Protein AF-W4V8P3-F1 (afdb_monomer_lite)

Secondary structure (DSSP, 8-state):
-HHHHHHHHHHHHHHHS-HHHHHHHHHHHHHHHHHHHHHHHHH---HHHHHHHHHHHHHHHHHHHIIIIIT--S-HHHHHHHHHHHHHHHHHHHHHTT-HHHHHHHHHHHTGGGGG--S-HHHHHHHHHHHHHHHHHHHHHHHHS--HHHHHHHHHHHHHHHHHHHHHHHTSSS------HHHHHHHHHHHHHHHHHHHHHHHHHHHHTPPPPHHHHHHHHHHHHHHHHHHHHHHHHTT-GGGHHHHHHHHHHHHHHHHHHHHHH-TT-HHHHHHHHHHHHHHHHHHHHHHH-GGGHHHHHHHHHHHHHHHHHHTT-HHHHHHHHHHHHHHHHHIIIIIIII---TTHHHHHHHHHHHHHHHHHHHHHTT--SSHHHHHHHHHHHHHHHHHHHHHIIIIIHHHHHHHHTTT---HHHHHHHHHHHHHHHHHHHHH-

InterPro domains:
  IPR019286 Protein of unknown function DUF2339, transmembrane [PF10101] (2-408)
  IPR019286 Protein of unknown function DUF2339, transmembrane [PTHR38434] (17-386)

Foldseek 3Di:
DVVVVCVVVVVVVLVPDQLVVNLVVLLVQLVVLLVQLVVVVVVPDDPVSVVSNLVSLLSQLVSLCCCVPPNVVDDPVVSLVSLLVSLVVLLVVCVVSVHLSSLLSSLVSLLVCLVVDDDDPVSLVSVLVSLLVSLVSLLVCLLVPVRLSNLVSNLVSVLVSLVSSLCRLLVHQPAADEADPSLVSSLVSLVSSLVSQLNSQVSSCLNVVHARDPSNVVSNVVSVVSSLVSNCSSCRNHVNQLCQLVVLLVLLVVLLVVLVVCCVRPVVHVVSSVVSNVRSVVSVLVSQCSNVHVVCNLVSLLVVLLVLCLVCLVVVPPVSVVVSVVSLVVSVVSCCVPCPPPDPDPCSLVSLVSNLVSLVSSLVSCVVSVVCPDPVNVVSLVVSLVSVLVSQLCCLVPVVLVVVCVVCVPPPDDSVVVSVVSSVVSVVVSVVVSVD

Radius of gyration: 31.6 Å; chains: 1; bounding box: 66×69×100 Å

Sequence (436 aa):
MLIIGVITASQFTYFRLPDPLKSVFTFAVGIVLLIAGEILNRKKPNVFSLGITSGGIAVLYVALSLSYFQFNILGMYPALGLCILITAGAFVLSQRYNSQTISAFALIGGYLPIFSIAGNDVIVYGAMVYFVILNILALIISVNRKWIVTAYIGFVLNVIGSIYISSTMFGGLFTTREFSYNSIITIIYILFAFVIYTLIPIAGTFKQKLSFKASDIVLLSLNTFVSSLLLYWAFYASNLGDFTGVLALAFSIIYLSLGRFIERNMAKEKKVTTLFYLTGLTFVVLIIPFQFGKVWLSLGWLIEGIALLSYGICKEMKGFKKAGVAISLLCLWTFICFDVLLYRDSLFTLKYFAITLGSIIVLGTLIYKKNLADDASKLFKYASSINLLIFLLYVINNELRPFLYGFIEDTGFNLNYMIVSAMILTSFLVAYTFQG

Structure (mmCIF, N/CA/C/O backbone):
data_AF-W4V8P3-F1
#
_entry.id   AF-W4V8P3-F1
#
loop_
_atom_site.group_PDB
_atom_site.id
_atom_site.type_symbol
_atom_site.label_atom_id
_atom_site.label_alt_id
_atom_site.label_comp_id
_atom_site.label_asym_id
_atom_site.label_entity_id
_atom_site.label_seq_id
_atom_site.pdbx_PDB_ins_code
_atom_site.Cartn_x
_atom_site.Cartn_y
_atom_site.Cartn_z
_atom_site.occupancy
_atom_site.B_iso_or_equiv
_atom_site.auth_seq_id
_atom_site.auth_comp_id
_atom_site.auth_asym_id
_atom_site.auth_atom_id
_atom_site.pdbx_PDB_model_num
ATOM 1 N N . MET A 1 1 ? 2.347 -18.374 51.310 1.00 48.84 1 MET A N 1
ATOM 2 C CA . MET A 1 1 ? 2.087 -19.831 51.231 1.00 48.84 1 MET A CA 1
ATOM 3 C C . MET A 1 1 ? 0.715 -20.169 50.651 1.00 48.84 1 MET A C 1
ATOM 5 O O . MET A 1 1 ? 0.665 -20.996 49.756 1.00 48.84 1 MET A O 1
ATOM 9 N N . LEU A 1 2 ? -0.371 -19.501 51.060 1.00 44.62 2 LEU A N 1
ATOM 10 C CA . LEU A 1 2 ? -1.732 -19.777 50.561 1.00 44.62 2 LEU A CA 1
ATOM 11 C C . LEU A 1 2 ? -1.886 -19.565 49.039 1.00 44.62 2 LEU A C 1
ATOM 13 O O . LEU A 1 2 ? -2.457 -20.405 48.360 1.00 44.62 2 LEU A O 1
ATOM 17 N N . ILE A 1 3 ? -1.280 -18.511 48.480 1.00 50.44 3 ILE A N 1
ATOM 18 C CA . ILE A 1 3 ? -1.288 -18.241 47.027 1.00 50.44 3 ILE A CA 1
ATOM 19 C C . ILE A 1 3 ? -0.579 -19.354 46.242 1.00 50.44 3 ILE A C 1
ATOM 21 O O . ILE A 1 3 ? -1.105 -19.830 45.245 1.00 50.44 3 ILE A O 1
ATOM 25 N N . ILE A 1 4 ? 0.580 -19.819 46.720 1.00 59.41 4 ILE A N 1
ATOM 26 C CA . ILE A 1 4 ? 1.319 -20.928 46.098 1.00 59.41 4 ILE A CA 1
ATOM 27 C C . ILE A 1 4 ? 0.506 -22.224 46.208 1.00 59.41 4 ILE A C 1
ATOM 29 O O . ILE A 1 4 ? 0.400 -22.934 45.221 1.00 59.41 4 ILE A O 1
ATOM 33 N N . GLY A 1 5 ? -0.133 -22.483 47.356 1.00 53.12 5 GLY A N 1
ATOM 34 C CA . GLY A 1 5 ? -1.016 -23.636 47.565 1.00 53.12 5 GLY A CA 1
ATOM 35 C C . GLY A 1 5 ? -2.269 -23.631 46.683 1.00 53.12 5 GLY A C 1
ATOM 36 O O . GLY A 1 5 ? -2.678 -24.675 46.193 1.00 53.12 5 GLY A O 1
ATOM 37 N N . VAL A 1 6 ? -2.860 -22.461 46.426 1.00 53.84 6 VAL A N 1
ATOM 38 C CA . VAL A 1 6 ? -3.999 -22.315 45.503 1.00 53.84 6 VAL A CA 1
ATOM 39 C C . VAL A 1 6 ? -3.547 -22.481 44.054 1.00 53.84 6 VAL A C 1
ATOM 41 O O . VAL A 1 6 ? -4.233 -23.146 43.285 1.00 53.84 6 VAL A O 1
ATOM 44 N N . ILE A 1 7 ? -2.379 -21.950 43.678 1.00 60.62 7 ILE A N 1
ATOM 45 C CA . ILE A 1 7 ? -1.810 -22.145 42.338 1.00 60.62 7 ILE A CA 1
ATOM 46 C C . ILE A 1 7 ? -1.496 -23.628 42.111 1.00 60.62 7 ILE A C 1
ATOM 48 O O . ILE A 1 7 ? -1.935 -24.185 41.106 1.00 60.62 7 ILE A O 1
ATOM 52 N N . THR A 1 8 ? -0.833 -24.301 43.052 1.00 58.06 8 THR A N 1
ATOM 53 C CA . THR A 1 8 ? -0.503 -25.727 42.925 1.00 58.06 8 THR A CA 1
ATOM 54 C C . THR A 1 8 ? -1.742 -26.617 42.977 1.00 58.06 8 THR A C 1
ATOM 56 O O . THR A 1 8 ? -1.835 -27.537 42.170 1.00 58.06 8 THR A O 1
ATOM 59 N N . ALA A 1 9 ? -2.733 -26.327 43.829 1.00 52.56 9 ALA A N 1
ATOM 60 C CA . ALA A 1 9 ? -4.009 -27.047 43.850 1.00 52.56 9 ALA A CA 1
ATOM 61 C C . ALA A 1 9 ? -4.826 -26.818 42.569 1.00 52.56 9 ALA A C 1
ATOM 63 O O . ALA A 1 9 ? -5.408 -27.764 42.036 1.00 52.56 9 ALA A O 1
ATOM 64 N N . SER A 1 10 ? -4.839 -25.593 42.030 1.00 57.59 10 SER A N 1
ATOM 65 C CA . SER A 1 10 ? -5.498 -25.294 40.754 1.00 57.59 10 SER A CA 1
ATOM 66 C C . SER A 1 10 ? -4.842 -26.048 39.599 1.00 57.59 10 SER A C 1
ATOM 68 O O . SER A 1 10 ? -5.550 -26.654 38.801 1.00 57.59 10 SER A O 1
ATOM 70 N N . GLN A 1 11 ? -3.507 -26.122 39.563 1.00 61.56 11 GLN A N 1
ATOM 71 C CA . GLN A 1 11 ? -2.781 -26.923 38.582 1.00 61.56 11 GLN A CA 1
ATOM 72 C C . GLN A 1 11 ? -3.098 -28.413 38.753 1.00 61.56 11 GLN A C 1
ATOM 74 O O . GLN A 1 11 ? -3.502 -29.060 37.791 1.00 61.56 11 GLN A O 1
ATOM 79 N N . PHE A 1 12 ? -3.017 -28.954 39.972 1.00 57.78 12 PHE A N 1
ATOM 80 C CA . PHE A 1 12 ? -3.280 -30.374 40.237 1.00 57.78 12 PHE A CA 1
ATOM 81 C C . PHE A 1 12 ? -4.699 -30.808 39.846 1.00 57.78 12 PHE A C 1
ATOM 83 O O . PHE A 1 12 ? -4.889 -31.879 39.268 1.00 57.78 12 PHE A O 1
ATOM 90 N N . THR A 1 13 ? -5.693 -29.968 40.139 1.00 58.22 13 THR A N 1
ATOM 91 C CA . THR A 1 13 ? -7.102 -30.246 39.827 1.00 58.22 13 THR A CA 1
ATOM 92 C C . THR A 1 13 ? -7.362 -30.110 38.327 1.00 58.22 13 THR A C 1
ATOM 94 O O . THR A 1 13 ? -8.034 -30.951 37.735 1.00 58.22 13 THR A O 1
ATOM 97 N N . TYR A 1 14 ? -6.766 -29.102 37.683 1.00 62.81 14 TYR A N 1
ATOM 98 C CA . TYR A 1 14 ? -6.908 -28.870 36.246 1.00 62.81 14 TYR A CA 1
ATOM 99 C C . TYR A 1 14 ? -6.229 -29.955 35.401 1.00 62.81 14 TYR A C 1
ATOM 101 O O . TYR A 1 14 ? -6.746 -30.306 34.346 1.00 62.81 14 TYR A O 1
ATOM 109 N N . PHE A 1 15 ? -5.121 -30.547 35.861 1.00 63.75 15 PHE A N 1
ATOM 110 C CA . PHE A 1 15 ? -4.444 -31.633 35.140 1.00 63.75 15 PHE A CA 1
ATOM 111 C C . PHE A 1 15 ? -5.196 -32.971 35.182 1.00 63.75 15 PHE A C 1
ATOM 113 O O . PHE A 1 15 ? -5.058 -33.758 34.248 1.00 63.75 15 PHE A O 1
ATOM 120 N N . ARG A 1 16 ? -6.003 -33.232 36.219 1.00 69.31 16 ARG A N 1
ATOM 121 C CA . ARG A 1 16 ? -6.755 -34.495 36.359 1.00 69.31 16 ARG A CA 1
ATOM 122 C C . ARG A 1 16 ? -8.158 -34.483 35.756 1.00 69.31 16 ARG A C 1
ATOM 124 O O . ARG A 1 16 ? -8.761 -35.546 35.632 1.00 69.31 16 ARG A O 1
ATOM 131 N N . LEU A 1 17 ? -8.697 -33.317 35.410 1.00 76.19 17 LEU A N 1
ATOM 132 C CA . LEU A 1 17 ? -10.016 -33.233 34.785 1.00 76.19 17 LEU A CA 1
ATOM 133 C C . LEU A 1 17 ? -9.990 -33.814 33.357 1.00 76.19 17 LEU A C 1
ATOM 135 O O . LEU A 1 17 ? -8.978 -33.678 32.668 1.00 76.19 17 LEU A O 1
ATOM 139 N N . PRO A 1 18 ? -11.091 -34.416 32.876 1.00 83.12 18 PRO A N 1
ATOM 140 C CA . PRO A 1 18 ? -11.261 -34.731 31.461 1.00 83.12 18 PRO A CA 1
ATOM 141 C C . PRO A 1 18 ? -11.224 -33.456 30.612 1.00 83.12 18 PRO A C 1
ATOM 143 O O . PRO A 1 18 ? -11.721 -32.408 31.035 1.00 83.12 18 PRO A O 1
ATOM 146 N N . ASP A 1 19 ? -10.700 -33.541 29.392 1.00 84.50 19 ASP A N 1
ATOM 147 C CA . ASP A 1 19 ? -10.585 -32.389 28.488 1.00 84.50 19 ASP A CA 1
ATOM 148 C C . ASP A 1 19 ? -11.926 -31.670 28.203 1.00 84.50 19 ASP A C 1
ATOM 150 O O . ASP A 1 19 ? -11.947 -30.433 28.248 1.00 84.50 19 ASP A O 1
ATOM 154 N N . PRO A 1 20 ? -13.078 -32.367 28.048 1.00 85.56 20 PRO A N 1
ATOM 155 C CA . PRO A 1 20 ? -14.385 -31.711 27.934 1.00 85.56 20 PRO A CA 1
ATOM 156 C C . PRO A 1 20 ? -14.750 -30.862 29.157 1.00 85.56 20 PRO A C 1
ATOM 158 O O . PRO A 1 20 ? -15.284 -29.763 29.022 1.00 85.56 20 PRO A O 1
ATOM 161 N N . LEU A 1 21 ? -14.418 -31.335 30.360 1.00 85.19 21 LEU A N 1
ATOM 162 C CA . LEU A 1 21 ? -14.697 -30.632 31.613 1.00 85.19 21 LEU A CA 1
ATOM 163 C C . LEU A 1 21 ? -13.835 -29.372 31.764 1.00 85.19 21 LEU A C 1
ATOM 165 O O . LEU A 1 21 ? -14.340 -28.348 32.221 1.00 85.19 21 LEU A O 1
ATOM 169 N N . LYS A 1 22 ? -12.569 -29.405 31.322 1.00 84.50 22 LYS A N 1
ATOM 170 C CA . LYS A 1 22 ? -11.692 -28.216 31.293 1.00 84.50 22 LYS A CA 1
ATOM 171 C C . LYS A 1 22 ? -12.243 -27.136 30.363 1.00 84.50 22 LYS A C 1
ATOM 173 O O . LYS A 1 22 ? -12.285 -25.959 30.730 1.00 84.50 22 LYS A O 1
ATOM 178 N N . SER A 1 23 ? -12.696 -27.539 29.175 1.00 85.00 23 SER A N 1
ATOM 179 C CA . SER A 1 23 ? -13.341 -26.645 28.207 1.00 85.00 23 SER A CA 1
ATOM 180 C C . SER A 1 23 ? -14.601 -26.001 28.794 1.00 85.00 23 SER A C 1
ATOM 182 O O . SER A 1 23 ? -14.687 -24.772 28.857 1.00 85.00 23 SER A O 1
ATOM 184 N N . VAL A 1 24 ? -15.531 -26.808 29.321 1.00 88.19 24 VAL A N 1
ATOM 185 C CA . VAL A 1 24 ? -16.778 -26.322 29.937 1.00 88.19 24 VAL A CA 1
ATOM 186 C C . VAL A 1 24 ? -16.493 -25.374 31.099 1.00 88.19 24 VAL A C 1
ATOM 188 O O . VAL A 1 24 ? -17.120 -24.321 31.191 1.00 88.19 24 VAL A O 1
ATOM 191 N N . PHE A 1 25 ? -15.522 -25.695 31.956 1.00 87.44 25 PHE A N 1
ATOM 192 C CA . PHE A 1 25 ? -15.145 -24.831 33.071 1.00 87.44 25 PHE A CA 1
ATOM 193 C C . PHE A 1 25 ? -14.616 -23.475 32.587 1.00 87.44 25 PHE A C 1
ATOM 195 O O . PHE A 1 25 ? -14.999 -22.435 33.116 1.00 87.44 25 PHE A O 1
ATOM 202 N N . THR A 1 26 ? -13.797 -23.461 31.534 1.00 87.44 26 THR A N 1
ATOM 203 C CA . THR A 1 26 ? -13.237 -22.218 30.982 1.00 87.44 26 THR A CA 1
ATOM 204 C C . THR A 1 26 ? -14.326 -21.361 30.324 1.00 87.44 26 THR A C 1
ATOM 206 O O . THR A 1 26 ? -14.370 -20.148 30.541 1.00 87.44 26 THR A O 1
ATOM 209 N N . PHE A 1 27 ? -15.267 -21.980 29.601 1.00 91.19 27 PHE A N 1
ATOM 210 C CA . PHE A 1 27 ? -16.458 -21.292 29.092 1.00 91.19 27 PHE A CA 1
ATOM 211 C C . PHE A 1 27 ? -17.327 -20.734 30.225 1.00 91.19 27 PHE A C 1
ATOM 213 O O . PHE A 1 27 ? -17.744 -19.578 30.157 1.00 91.19 27 PHE A O 1
ATOM 220 N N . ALA A 1 28 ? -17.558 -21.510 31.287 1.00 91.69 28 ALA A N 1
ATOM 221 C CA . ALA A 1 28 ? -18.330 -21.074 32.447 1.00 91.69 28 ALA A CA 1
ATOM 222 C C . ALA A 1 28 ? -17.685 -19.860 33.129 1.00 91.69 28 ALA A C 1
ATOM 224 O O . ALA A 1 28 ? -18.376 -18.883 33.411 1.00 91.69 28 ALA A O 1
ATOM 225 N N . VAL A 1 29 ? -16.361 -19.866 33.319 1.00 90.75 29 VAL A N 1
ATOM 226 C CA . VAL A 1 29 ? -15.619 -18.714 33.855 1.00 90.75 29 VAL A CA 1
ATOM 227 C C . VAL A 1 29 ? -15.790 -17.485 32.957 1.00 90.75 29 VAL A C 1
ATOM 229 O O . VAL A 1 29 ? -16.084 -16.401 33.460 1.00 90.75 29 VAL A O 1
ATOM 232 N N . GLY A 1 30 ? -15.677 -17.641 31.634 1.00 89.12 30 GLY A N 1
ATOM 233 C CA . GLY A 1 30 ? -15.897 -16.547 30.681 1.00 89.12 30 GLY A CA 1
ATOM 234 C C . GLY A 1 30 ? -17.310 -15.954 30.760 1.00 89.12 30 GLY A C 1
ATOM 235 O O . GLY A 1 30 ? -17.469 -14.732 30.803 1.00 89.12 30 GLY A O 1
ATOM 236 N N . ILE A 1 31 ? -18.337 -16.805 30.857 1.00 92.31 31 ILE A N 1
ATOM 237 C CA . ILE A 1 31 ? -19.740 -16.386 31.013 1.00 92.31 31 ILE A CA 1
ATOM 238 C C . ILE A 1 31 ? -19.957 -15.679 32.355 1.00 92.31 31 ILE A C 1
ATOM 240 O O . ILE A 1 31 ? -20.585 -14.623 32.391 1.00 92.31 31 ILE A O 1
ATOM 244 N N . VAL A 1 32 ? -19.419 -16.212 33.454 1.00 92.19 32 VAL A N 1
ATOM 245 C CA . VAL A 1 32 ? -19.528 -15.592 34.785 1.00 92.19 32 VAL A CA 1
ATOM 246 C C . VAL A 1 32 ? -18.879 -14.210 34.792 1.00 92.19 32 VAL A C 1
ATOM 248 O O . VAL A 1 32 ? -19.473 -13.266 35.308 1.00 92.19 32 VAL A O 1
ATOM 251 N N . LEU A 1 33 ? -17.707 -14.056 34.168 1.00 90.00 33 LEU A N 1
ATOM 252 C CA . LEU A 1 33 ? -17.054 -12.754 34.018 1.00 90.00 33 LEU A CA 1
ATOM 253 C C . LEU A 1 33 ? -17.891 -11.788 33.173 1.00 90.00 33 LEU A C 1
ATOM 255 O O . LEU A 1 33 ? -18.020 -10.621 33.539 1.00 90.00 33 LEU A O 1
ATOM 259 N N . LEU A 1 34 ? -18.512 -12.257 32.088 1.00 89.62 34 LEU A N 1
ATOM 260 C CA . LEU A 1 34 ? -19.431 -11.436 31.297 1.00 89.62 34 LEU A CA 1
ATOM 261 C C . LEU A 1 34 ? -20.652 -10.980 32.102 1.00 89.62 34 LEU A C 1
ATOM 263 O O . LEU A 1 34 ? -20.995 -9.801 32.054 1.00 89.62 34 LEU A O 1
ATOM 267 N N . ILE A 1 35 ? -21.286 -11.882 32.855 1.00 90.12 35 ILE A N 1
ATOM 268 C CA . ILE A 1 35 ? -22.449 -11.567 33.697 1.00 90.12 35 ILE A CA 1
ATOM 269 C C . ILE A 1 35 ? -22.050 -10.593 34.809 1.00 90.12 35 ILE A C 1
ATOM 271 O O . ILE A 1 35 ? -22.733 -9.593 35.026 1.00 90.12 35 ILE A O 1
ATOM 275 N N . ALA A 1 36 ? -20.925 -10.834 35.484 1.00 87.56 36 ALA A N 1
ATOM 276 C CA . ALA A 1 36 ? -20.400 -9.927 36.498 1.00 87.56 36 ALA A CA 1
ATOM 277 C C . ALA A 1 36 ? -20.130 -8.539 35.899 1.00 87.56 36 ALA A C 1
ATOM 279 O O . ALA A 1 36 ? -20.564 -7.526 36.446 1.00 87.56 36 ALA A O 1
ATOM 280 N N . GLY A 1 37 ? -19.488 -8.489 34.731 1.00 85.75 37 GLY A N 1
ATOM 281 C CA . GLY A 1 37 ? -19.240 -7.252 34.002 1.00 85.75 37 GLY A CA 1
ATOM 282 C C . GLY A 1 37 ? -20.521 -6.530 33.561 1.00 85.75 37 GLY A C 1
ATOM 283 O O . GLY A 1 37 ? -20.597 -5.310 33.671 1.00 85.75 37 GLY A O 1
ATOM 284 N N . GLU A 1 38 ? -21.557 -7.253 33.126 1.00 87.62 38 GLU A N 1
ATOM 285 C CA . GLU A 1 38 ? -22.888 -6.709 32.808 1.00 87.62 38 GLU A CA 1
ATOM 286 C C . GLU A 1 38 ? -23.548 -6.090 34.050 1.00 87.62 38 GLU A C 1
ATOM 288 O O . GLU A 1 38 ? -24.045 -4.965 33.993 1.00 87.62 38 GLU A O 1
ATOM 293 N N . ILE A 1 39 ? -23.517 -6.783 35.193 1.00 87.12 39 ILE A N 1
ATOM 294 C CA . ILE A 1 39 ? -24.099 -6.290 36.450 1.00 87.12 39 ILE A CA 1
ATOM 295 C C . ILE A 1 39 ? -23.372 -5.026 36.925 1.00 87.12 39 ILE A C 1
ATOM 297 O O . ILE A 1 39 ? -24.020 -4.051 37.318 1.00 87.12 39 ILE A O 1
ATOM 301 N N . LEU A 1 40 ? -22.037 -5.013 36.870 1.00 83.44 40 LEU A N 1
ATOM 302 C CA . LEU A 1 40 ? -21.243 -3.848 37.261 1.00 83.44 40 LEU A CA 1
ATOM 303 C C . LEU A 1 40 ? -21.461 -2.669 36.297 1.00 83.44 40 LEU A C 1
ATOM 305 O O . LEU A 1 40 ? -21.654 -1.536 36.751 1.00 83.44 40 LEU A O 1
ATOM 309 N N . ASN A 1 41 ? -21.517 -2.924 34.985 1.00 81.69 41 ASN A N 1
ATOM 310 C CA . ASN A 1 41 ? -21.728 -1.881 33.978 1.00 81.69 41 ASN A CA 1
ATOM 311 C C . ASN A 1 41 ? -23.121 -1.245 34.060 1.00 81.69 41 ASN A C 1
ATOM 313 O O . ASN A 1 41 ? -23.254 -0.065 33.737 1.00 81.69 41 ASN A O 1
ATOM 317 N N . ARG A 1 42 ? -24.148 -1.980 34.514 1.00 78.50 42 ARG A N 1
ATOM 318 C CA . ARG A 1 42 ? -25.502 -1.432 34.710 1.00 78.50 42 ARG A CA 1
ATOM 319 C C . ARG A 1 42 ? -25.577 -0.362 35.797 1.00 78.50 42 ARG A C 1
ATOM 321 O O . ARG A 1 42 ? -26.408 0.531 35.685 1.00 78.50 42 ARG A O 1
ATOM 328 N N . LYS A 1 43 ? -24.739 -0.441 36.837 1.00 75.19 43 LYS A N 1
ATOM 329 C CA . LYS A 1 43 ? -24.711 0.563 37.914 1.00 75.19 43 LYS A CA 1
ATOM 330 C C . LYS A 1 43 ? -23.936 1.807 37.487 1.00 75.19 43 LYS A C 1
ATOM 332 O O . LYS A 1 43 ? -24.465 2.913 37.554 1.00 75.19 43 LYS A O 1
ATOM 337 N N . LYS A 1 44 ? -22.683 1.624 37.054 1.00 75.50 44 LYS A N 1
ATOM 338 C CA . LYS A 1 44 ? -21.848 2.689 36.484 1.00 75.50 44 LYS A CA 1
ATOM 339 C C . LYS A 1 44 ? -20.706 2.075 35.662 1.00 75.50 44 LYS A C 1
ATOM 341 O O . LYS A 1 44 ? -19.886 1.354 36.235 1.00 75.50 44 LYS A O 1
ATOM 346 N N . PRO A 1 45 ? -20.601 2.362 34.353 1.00 72.88 45 PRO A N 1
ATOM 347 C CA . PRO A 1 45 ? -19.502 1.861 33.539 1.00 72.88 45 PRO A CA 1
ATOM 348 C C . PRO A 1 45 ? -18.193 2.541 33.963 1.00 72.88 45 PRO A C 1
ATOM 350 O O . PRO A 1 45 ? -17.945 3.703 33.653 1.00 72.88 45 PRO A O 1
ATOM 353 N N . ASN A 1 46 ? -17.356 1.802 34.690 1.00 81.50 46 ASN A N 1
ATOM 354 C CA . ASN A 1 46 ? -16.002 2.204 35.070 1.00 81.50 46 ASN A CA 1
ATOM 355 C C . ASN A 1 46 ? -14.970 1.375 34.293 1.00 81.50 46 ASN A C 1
ATOM 357 O O . ASN A 1 46 ? -15.270 0.268 33.842 1.00 81.50 46 ASN A O 1
ATOM 361 N N . VAL A 1 47 ? -13.725 1.862 34.209 1.00 82.88 47 VAL A N 1
ATOM 362 C CA . VAL A 1 47 ? -12.604 1.160 33.545 1.00 82.88 47 VAL A CA 1
ATOM 363 C C . VAL A 1 47 ? -12.457 -0.282 34.044 1.00 82.88 47 VAL A C 1
ATOM 365 O O . VAL A 1 47 ? -12.263 -1.189 33.244 1.00 82.88 47 VAL A O 1
ATOM 368 N N . PHE A 1 48 ? -12.649 -0.511 35.346 1.00 83.56 48 PHE A N 1
ATOM 369 C CA . PHE A 1 48 ? -12.620 -1.847 35.944 1.00 83.56 48 PHE A CA 1
ATOM 370 C C . PHE A 1 48 ? -13.709 -2.782 35.389 1.00 83.56 48 PHE A C 1
ATOM 372 O O . PHE A 1 48 ? -13.437 -3.926 35.045 1.00 83.56 48 PHE A O 1
ATOM 379 N N . SER A 1 49 ? -14.934 -2.282 35.225 1.00 85.69 49 SER A N 1
ATOM 380 C CA . SER A 1 49 ? -16.063 -3.064 34.707 1.00 85.69 49 SER A CA 1
ATOM 381 C C . SER A 1 49 ? -15.938 -3.345 33.199 1.00 85.69 49 SER A C 1
ATOM 383 O O . SER A 1 49 ? -16.246 -4.438 32.712 1.00 85.69 49 SER A O 1
ATOM 385 N N . LEU A 1 50 ? -15.383 -2.389 32.446 1.00 85.62 50 LEU A N 1
ATOM 386 C CA . LEU A 1 50 ? -14.986 -2.587 31.048 1.00 85.62 50 LEU A CA 1
ATOM 387 C C . LEU A 1 50 ? -13.837 -3.605 30.920 1.00 85.62 50 LEU A C 1
ATOM 389 O O . LEU A 1 50 ? -13.816 -4.405 29.984 1.00 85.62 50 LEU A O 1
ATOM 393 N N . GLY A 1 51 ? -12.910 -3.613 31.880 1.00 85.94 51 GLY A N 1
ATOM 394 C CA . GLY A 1 51 ? -11.854 -4.616 32.001 1.00 85.94 51 GLY A CA 1
ATOM 395 C C . GLY A 1 51 ? -12.409 -6.018 32.255 1.00 85.94 51 GLY A C 1
ATOM 396 O O . GLY A 1 51 ? -12.034 -6.951 31.559 1.00 85.94 51 GLY A O 1
ATOM 397 N N . ILE A 1 52 ? -13.368 -6.165 33.175 1.00 88.06 52 ILE A N 1
ATOM 398 C CA . ILE A 1 52 ? -14.017 -7.458 33.457 1.00 88.06 52 ILE A CA 1
ATOM 399 C C . ILE A 1 52 ? -14.776 -7.981 32.232 1.00 88.06 52 ILE A C 1
ATOM 401 O O . ILE A 1 52 ? -14.647 -9.152 31.889 1.00 88.06 52 ILE A O 1
ATOM 405 N N . THR A 1 53 ? -15.534 -7.127 31.539 1.00 89.62 53 THR A N 1
ATOM 406 C CA . THR A 1 53 ? -16.272 -7.540 30.329 1.00 89.62 53 THR A CA 1
ATOM 407 C C . THR A 1 53 ? -15.347 -7.926 29.174 1.00 89.62 53 THR A C 1
ATOM 409 O O . THR A 1 53 ? -15.536 -8.982 28.574 1.00 89.62 53 THR A O 1
ATOM 412 N N . SER A 1 54 ? -14.324 -7.118 28.875 1.00 88.06 54 SER A N 1
ATOM 413 C CA . SER A 1 54 ? -13.325 -7.460 27.847 1.00 88.06 54 SER A CA 1
ATOM 414 C C . SER A 1 54 ? -12.495 -8.693 28.220 1.00 88.06 54 SER A C 1
ATOM 416 O O . SER A 1 54 ? -12.241 -9.533 27.360 1.00 88.06 54 SER A O 1
ATOM 418 N N . GLY A 1 55 ? -12.162 -8.860 29.502 1.00 87.56 55 GLY A N 1
ATOM 419 C CA . GLY A 1 55 ? -11.535 -10.065 30.041 1.00 87.56 55 GLY A CA 1
ATOM 420 C C . GLY A 1 55 ? -12.421 -11.302 29.896 1.00 87.56 55 GLY A C 1
ATOM 421 O O . GLY A 1 55 ? -11.941 -12.335 29.445 1.00 87.56 55 GLY A O 1
ATOM 422 N N . GLY A 1 56 ? -13.722 -11.195 30.179 1.00 89.50 56 GLY A N 1
ATOM 423 C CA . GLY A 1 56 ? -14.688 -12.274 29.951 1.00 89.50 56 GLY A CA 1
ATOM 424 C C . GLY A 1 56 ? -14.741 -12.705 28.483 1.00 89.50 56 GLY A C 1
ATOM 425 O O . GLY A 1 56 ? -14.670 -13.896 28.192 1.00 89.50 56 GLY A O 1
ATOM 426 N N . ILE A 1 57 ? -14.760 -11.746 27.550 1.00 91.00 57 ILE A N 1
ATOM 427 C CA . ILE A 1 57 ? -14.691 -12.018 26.102 1.00 91.00 57 ILE A CA 1
ATOM 428 C C . ILE A 1 57 ? -13.372 -12.706 25.731 1.00 91.00 57 ILE A C 1
ATOM 430 O O . ILE A 1 57 ? -13.380 -13.686 24.990 1.00 91.00 57 ILE A O 1
ATOM 434 N N . ALA A 1 58 ? -12.242 -12.234 26.262 1.00 87.31 58 ALA A N 1
ATOM 435 C CA . ALA A 1 58 ? -10.942 -12.855 26.021 1.00 87.31 58 ALA A CA 1
ATOM 436 C C . ALA A 1 58 ? -10.899 -14.303 26.535 1.00 87.31 58 ALA A C 1
ATOM 438 O O . ALA A 1 58 ? -10.440 -15.188 25.818 1.00 87.31 58 ALA A O 1
ATOM 439 N N . VAL A 1 59 ? -11.440 -14.570 27.729 1.00 89.69 59 VAL A N 1
ATOM 440 C CA . VAL A 1 59 ? -11.534 -15.927 28.291 1.00 89.69 59 VAL A CA 1
ATOM 441 C C . VAL A 1 59 ? -12.427 -16.823 27.433 1.00 89.69 59 VAL A C 1
ATOM 443 O O . VAL A 1 59 ? -12.075 -17.978 27.218 1.00 89.69 59 VAL A O 1
ATOM 446 N N . LEU A 1 60 ? -13.529 -16.308 26.876 1.00 90.31 60 LEU A N 1
ATOM 447 C CA . LEU A 1 60 ? -14.358 -17.070 25.935 1.00 90.31 60 LEU A CA 1
ATOM 448 C C . LEU A 1 60 ? -13.605 -17.432 24.649 1.00 90.31 60 LEU A C 1
ATOM 450 O O . LEU A 1 60 ? -13.726 -18.559 24.174 1.00 90.31 60 LEU A O 1
ATOM 454 N N . TYR A 1 61 ? -12.792 -16.521 24.106 1.00 89.12 61 TYR A N 1
ATOM 455 C CA . TYR A 1 61 ? -11.940 -16.834 22.955 1.00 89.12 61 TYR A CA 1
ATOM 456 C C . TYR A 1 61 ? -10.830 -17.834 23.297 1.00 89.12 61 TYR A C 1
ATOM 458 O O . TYR A 1 61 ? -10.537 -18.714 22.490 1.00 89.12 61 TYR A O 1
ATOM 466 N N . VAL A 1 62 ? -10.242 -17.750 24.494 1.00 87.06 62 VAL A N 1
ATOM 467 C CA . VAL A 1 62 ? -9.280 -18.751 24.983 1.00 87.06 62 VAL A CA 1
ATOM 468 C C . VAL A 1 62 ? -9.955 -20.115 25.138 1.00 87.06 62 VAL A C 1
ATOM 470 O O . VAL A 1 62 ? -9.406 -21.113 24.680 1.00 87.06 62 VAL A O 1
ATOM 473 N N . ALA A 1 63 ? -11.163 -20.167 25.708 1.00 88.56 63 ALA A N 1
ATOM 474 C CA . ALA A 1 63 ? -11.946 -21.394 25.829 1.00 88.56 63 ALA A CA 1
ATOM 475 C C . ALA A 1 63 ? -12.232 -22.008 24.453 1.00 88.56 63 ALA A C 1
ATOM 477 O O . ALA A 1 63 ? -12.026 -23.206 24.260 1.00 88.56 63 ALA A O 1
ATOM 478 N N . LEU A 1 64 ? -12.638 -21.185 23.482 1.00 88.69 64 LEU A N 1
ATOM 479 C CA . LEU A 1 64 ? -12.867 -21.607 22.103 1.00 88.69 64 LEU A CA 1
ATOM 480 C C . LEU A 1 64 ? -11.592 -22.174 21.464 1.00 88.69 64 LEU A C 1
ATOM 482 O O . LEU A 1 64 ? -11.621 -23.271 20.913 1.00 88.69 64 LEU A O 1
ATOM 486 N N . SER A 1 65 ? -10.477 -21.452 21.587 1.00 84.25 65 SER A N 1
ATOM 487 C CA . SER A 1 65 ? -9.176 -21.849 21.046 1.00 84.25 65 SER A CA 1
ATOM 488 C C . SER A 1 65 ? -8.699 -23.181 21.626 1.00 84.25 65 SER A C 1
ATOM 490 O O . SER A 1 65 ? -8.370 -24.096 20.878 1.00 84.25 65 SER A O 1
ATOM 492 N N . LEU A 1 66 ? -8.748 -23.343 22.953 1.00 85.19 66 LEU A N 1
ATOM 493 C CA . LEU A 1 66 ? -8.381 -24.597 23.617 1.00 85.19 66 LEU A CA 1
ATOM 494 C C . LEU A 1 66 ? -9.284 -25.756 23.188 1.00 85.19 66 LEU A C 1
ATOM 496 O O . LEU A 1 66 ? -8.803 -26.854 22.921 1.00 85.19 66 LEU A O 1
ATOM 500 N N . SER A 1 67 ? -10.589 -25.510 23.083 1.00 86.50 67 SER A N 1
ATOM 501 C CA . SER A 1 67 ? -11.564 -26.535 22.692 1.00 86.50 67 SER A CA 1
ATOM 502 C C . SER A 1 67 ? -11.365 -27.031 21.263 1.00 86.50 67 SER A C 1
ATOM 504 O O . SER A 1 67 ? -11.663 -28.192 20.984 1.00 86.50 67 SER A O 1
ATOM 506 N N . TYR A 1 68 ? -10.875 -26.160 20.380 1.00 85.19 68 TYR A N 1
ATOM 507 C CA . TYR A 1 68 ? -10.593 -26.483 18.989 1.00 85.19 68 TYR A CA 1
ATOM 508 C C . TYR A 1 68 ? -9.182 -27.061 18.804 1.00 85.19 68 TYR A C 1
ATOM 510 O O . TYR A 1 68 ? -9.052 -28.211 18.410 1.00 85.19 68 TYR A O 1
ATOM 518 N N . PHE A 1 69 ? -8.128 -26.306 19.136 1.00 82.56 69 PHE A N 1
ATOM 519 C CA . PHE A 1 69 ? -6.740 -26.683 18.836 1.00 82.56 69 PHE A CA 1
ATOM 520 C C . PHE A 1 69 ? -6.161 -27.734 19.785 1.00 82.56 69 PHE 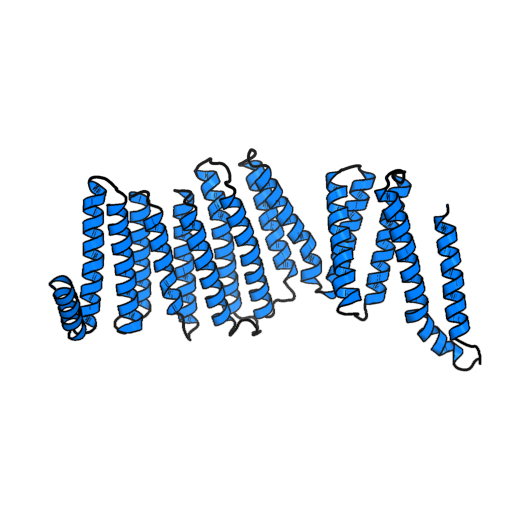A C 1
ATOM 522 O O . PHE A 1 69 ? -5.433 -28.619 19.345 1.00 82.56 69 PHE A O 1
ATOM 529 N N . GLN A 1 70 ? -6.430 -27.616 21.088 1.00 84.00 70 GLN A N 1
ATOM 530 C CA . GLN A 1 70 ? -5.773 -28.456 22.094 1.00 84.00 70 GLN A CA 1
ATOM 531 C C . GLN A 1 70 ? -6.567 -29.730 22.365 1.00 84.00 70 GLN A C 1
ATOM 533 O O . GLN A 1 70 ? -6.005 -30.819 22.423 1.00 84.00 70 GLN A O 1
ATOM 538 N N . PHE A 1 71 ? -7.873 -29.583 22.576 1.00 83.56 71 PHE A N 1
ATOM 539 C CA . PHE A 1 71 ? -8.726 -30.677 23.025 1.00 83.56 71 PHE A CA 1
ATOM 540 C C . PHE A 1 71 ? -9.450 -31.394 21.878 1.00 83.56 71 PHE A C 1
ATOM 542 O O . PHE A 1 71 ? -10.002 -32.464 22.111 1.00 83.56 71 PHE A O 1
ATOM 549 N N . ASN A 1 72 ? -9.465 -30.828 20.661 1.00 83.44 72 ASN A N 1
ATOM 550 C CA . ASN A 1 72 ? -10.170 -31.372 19.489 1.00 83.44 72 ASN A CA 1
ATOM 551 C C . ASN A 1 72 ? -11.640 -31.763 19.774 1.00 83.44 72 ASN A C 1
ATOM 553 O O . ASN A 1 72 ? -12.165 -32.717 19.203 1.00 83.44 72 ASN A O 1
ATOM 557 N N . ILE A 1 73 ? -12.311 -31.038 20.679 1.00 85.38 73 ILE A N 1
ATOM 558 C CA . ILE A 1 73 ? -13.7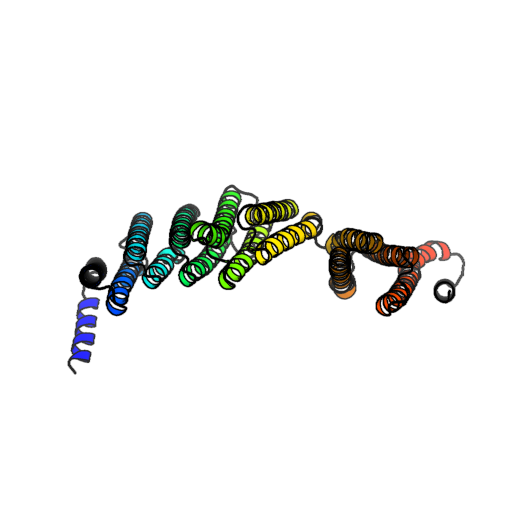03 -31.308 21.082 1.00 85.38 73 ILE A CA 1
ATOM 559 C C . ILE A 1 73 ? -14.671 -30.727 20.051 1.00 85.38 73 ILE A C 1
ATOM 561 O O . ILE A 1 73 ? -15.697 -31.326 19.730 1.00 85.38 73 ILE A O 1
ATOM 565 N N . LEU A 1 74 ? -14.370 -29.521 19.566 1.00 82.56 74 LEU A N 1
ATOM 566 C CA . LEU A 1 74 ? -15.203 -28.817 18.602 1.00 82.56 74 LEU A CA 1
ATOM 567 C C . LEU A 1 74 ? -14.689 -29.071 17.189 1.00 82.56 74 LEU A C 1
ATOM 569 O O . LEU A 1 74 ? -13.520 -28.842 16.899 1.00 82.56 74 LEU A O 1
ATOM 573 N N . GLY A 1 75 ? -15.590 -29.467 16.290 1.00 81.81 75 GLY A N 1
ATOM 574 C CA . GLY A 1 75 ? -15.321 -29.416 14.856 1.00 81.81 75 GLY A CA 1
ATOM 575 C C . GLY A 1 75 ? -15.204 -27.972 14.353 1.00 81.81 75 GLY A C 1
ATOM 576 O O . GLY A 1 75 ? -15.623 -27.020 15.013 1.00 81.81 75 GLY A O 1
ATOM 577 N N . MET A 1 76 ? -14.689 -27.803 13.138 1.00 77.75 76 MET A N 1
ATOM 578 C CA . MET A 1 76 ? -14.459 -26.480 12.552 1.00 77.75 76 MET A CA 1
ATOM 579 C C . MET A 1 76 ? -15.738 -25.628 12.454 1.00 77.75 76 MET A C 1
ATOM 581 O O . MET A 1 76 ? -15.750 -24.478 12.890 1.00 77.75 76 MET A O 1
ATOM 585 N N . TYR A 1 77 ? -16.826 -26.181 11.909 1.00 81.38 77 TYR A N 1
ATOM 586 C CA . TYR A 1 77 ? -18.090 -25.455 11.736 1.00 81.38 77 TYR A CA 1
ATOM 587 C C . TYR A 1 77 ? -18.689 -24.935 13.059 1.00 81.38 77 TYR A C 1
ATOM 589 O O . TYR A 1 77 ? -18.983 -23.738 13.131 1.00 81.38 77 TYR A O 1
ATOM 597 N N . PRO A 1 78 ? -18.841 -25.749 14.128 1.00 86.62 78 PRO A N 1
ATOM 598 C CA . PRO A 1 78 ? -19.325 -25.238 15.410 1.00 86.62 78 PRO A CA 1
ATOM 599 C C . PRO A 1 78 ? -18.336 -24.273 16.079 1.00 86.62 78 PRO A C 1
ATOM 601 O O . PRO A 1 78 ? -18.779 -23.322 16.722 1.00 86.62 78 PRO A O 1
ATOM 604 N N . ALA A 1 79 ? -17.020 -24.448 15.895 1.00 84.94 79 ALA A N 1
ATOM 605 C CA . ALA A 1 79 ? -16.027 -23.505 16.410 1.00 84.94 79 ALA A CA 1
ATOM 606 C C . ALA A 1 79 ? -16.146 -22.122 15.741 1.00 84.94 79 ALA A C 1
ATOM 608 O O . ALA A 1 79 ? -16.174 -21.102 16.432 1.00 84.94 79 ALA A O 1
ATOM 609 N N . LEU A 1 80 ? -16.299 -22.072 14.412 1.00 82.12 80 LEU A N 1
ATOM 610 C CA . LEU A 1 80 ? -16.556 -20.825 13.685 1.00 82.12 80 LEU A CA 1
ATOM 611 C C . LEU A 1 80 ? -17.888 -20.187 14.091 1.00 82.12 80 LEU A C 1
ATOM 613 O O . LEU A 1 80 ? -17.935 -18.982 14.334 1.00 82.12 80 LEU A O 1
ATOM 617 N N . GLY A 1 81 ? -18.955 -20.981 14.217 1.00 85.25 81 GLY A N 1
ATOM 618 C CA . GLY A 1 81 ? -20.262 -20.493 14.663 1.00 85.25 81 GLY A CA 1
ATOM 619 C C . GLY A 1 81 ? -20.207 -19.851 16.052 1.00 85.25 81 GLY A C 1
ATOM 620 O O . GLY A 1 81 ? -20.691 -18.735 16.241 1.00 85.25 81 GLY A O 1
ATOM 621 N N . LEU A 1 82 ? -19.548 -20.507 17.012 1.00 88.75 82 LEU A N 1
ATOM 622 C CA . LEU A 1 82 ? -19.323 -19.949 18.348 1.00 88.75 82 LEU A CA 1
ATOM 623 C C . LEU A 1 82 ? -18.449 -18.695 18.309 1.00 88.75 82 LEU A C 1
ATOM 625 O O . LEU A 1 82 ? -18.749 -17.736 19.016 1.00 88.75 82 LEU A O 1
ATOM 629 N N . CYS A 1 83 ? -17.414 -18.667 17.465 1.00 88.19 83 CYS A N 1
ATOM 630 C CA . CYS A 1 83 ? -16.592 -17.477 17.271 1.00 88.19 83 CYS A CA 1
ATOM 631 C C . CYS A 1 83 ? -17.453 -16.285 16.837 1.00 88.19 83 CYS A C 1
ATOM 633 O O . CYS A 1 83 ? -17.437 -15.255 17.503 1.00 88.19 83 CYS A O 1
ATOM 635 N N . ILE A 1 84 ? -18.279 -16.457 15.795 1.00 86.31 84 ILE A N 1
ATOM 636 C CA . ILE A 1 84 ? -19.209 -15.429 15.298 1.00 86.31 84 ILE A CA 1
ATOM 637 C C . ILE A 1 84 ? -20.129 -14.937 16.416 1.00 86.31 84 ILE A C 1
ATOM 639 O O . ILE A 1 84 ? -20.291 -13.728 16.580 1.00 86.31 84 ILE A O 1
ATOM 643 N N . LEU A 1 85 ? -20.716 -15.849 17.195 1.00 90.19 85 LEU A N 1
ATOM 644 C CA . LEU A 1 85 ? -21.617 -15.495 18.294 1.00 90.19 85 LEU A CA 1
ATOM 645 C C . LEU A 1 85 ? -20.906 -14.678 19.378 1.00 90.19 85 LEU A C 1
ATOM 647 O O . LEU A 1 85 ? -21.436 -13.654 19.817 1.00 90.19 85 LEU A O 1
ATOM 651 N N . ILE A 1 86 ? -19.697 -15.087 19.776 1.00 91.31 86 ILE A N 1
ATOM 652 C CA . ILE A 1 86 ? -18.884 -14.363 20.762 1.00 91.31 86 ILE A CA 1
ATOM 653 C C . ILE A 1 86 ? -18.524 -12.975 20.222 1.00 91.31 86 ILE A C 1
ATOM 655 O O . ILE A 1 86 ? -18.708 -11.983 20.928 1.00 91.31 86 ILE A O 1
ATOM 659 N N . THR A 1 87 ? -18.070 -12.874 18.969 1.00 90.56 87 THR A N 1
ATOM 660 C CA . THR A 1 87 ? -17.706 -11.594 18.349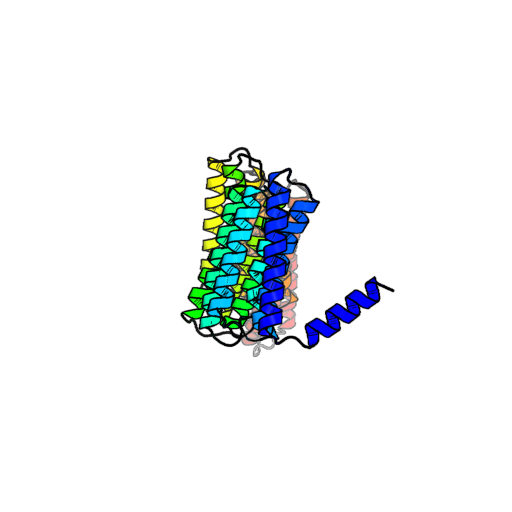 1.00 90.56 87 THR A CA 1
ATOM 661 C C . THR A 1 87 ? -18.915 -10.663 18.227 1.00 90.56 87 THR A C 1
ATOM 663 O O . THR A 1 87 ? -18.838 -9.496 18.610 1.00 90.56 87 THR A O 1
ATOM 666 N N . ALA A 1 88 ? -20.052 -11.165 17.740 1.00 87.88 88 ALA A N 1
ATOM 667 C CA . ALA A 1 88 ? -21.278 -10.386 17.595 1.00 87.88 88 ALA A CA 1
ATOM 668 C C . ALA A 1 88 ? -21.786 -9.887 18.956 1.00 87.88 88 ALA A C 1
ATOM 670 O O . ALA A 1 88 ? -22.071 -8.698 19.110 1.00 87.88 88 ALA A O 1
ATOM 671 N N . GLY A 1 89 ? -21.822 -10.763 19.967 1.00 89.81 89 GLY A N 1
ATOM 672 C CA . GLY A 1 89 ? -22.181 -10.395 21.336 1.00 89.81 89 GLY A CA 1
ATOM 673 C C . GLY A 1 89 ? -21.241 -9.334 21.911 1.00 89.81 89 GLY A C 1
ATOM 674 O O . GLY A 1 89 ? -21.697 -8.319 22.443 1.00 89.81 89 GLY A O 1
ATOM 675 N N . ALA A 1 90 ? -19.930 -9.512 21.732 1.00 89.75 90 ALA A N 1
ATOM 676 C CA . ALA A 1 90 ? -18.917 -8.551 22.154 1.00 89.75 90 ALA A CA 1
ATOM 677 C C . ALA A 1 90 ? -19.087 -7.183 21.476 1.00 89.75 90 ALA A C 1
ATOM 679 O O . ALA A 1 90 ? -18.947 -6.150 22.132 1.00 89.75 90 ALA A O 1
ATOM 680 N N . PHE A 1 91 ? -19.451 -7.148 20.193 1.00 87.75 91 PHE A N 1
ATOM 681 C CA . PHE A 1 91 ? -19.727 -5.895 19.499 1.00 87.75 91 PHE A CA 1
ATOM 682 C C . PHE A 1 91 ? -20.991 -5.202 19.998 1.00 87.75 91 PHE A C 1
ATOM 684 O O . PHE A 1 91 ? -20.947 -3.995 20.250 1.00 87.75 91 PHE A O 1
ATOM 691 N N . VAL A 1 92 ? -22.081 -5.939 20.225 1.00 89.00 92 VAL A N 1
ATOM 692 C CA . VAL A 1 92 ? -23.307 -5.385 20.824 1.00 89.00 92 VAL A CA 1
ATOM 693 C C . VAL A 1 92 ? -23.009 -4.781 22.200 1.00 89.00 92 VAL A C 1
ATOM 695 O O . VAL A 1 92 ? -23.394 -3.642 22.478 1.00 89.00 92 VAL A O 1
ATOM 698 N N . LEU A 1 93 ? -22.252 -5.499 23.035 1.00 87.44 93 LEU A N 1
ATOM 699 C CA . LEU A 1 93 ? -21.792 -5.019 24.342 1.00 87.44 93 LEU A CA 1
ATOM 700 C C . LEU A 1 93 ? -20.903 -3.774 24.208 1.00 87.44 93 LEU A C 1
ATOM 702 O O . LEU A 1 93 ? -21.091 -2.804 24.943 1.00 87.44 93 LEU A O 1
ATOM 706 N N . SER A 1 94 ? -19.977 -3.757 23.245 1.00 87.81 94 SER A N 1
ATOM 707 C CA . SER A 1 94 ? -19.088 -2.614 23.005 1.00 87.81 94 SER A CA 1
ATOM 708 C C . SER A 1 94 ? -19.869 -1.347 22.657 1.00 87.81 94 SER A C 1
ATOM 710 O O . SER A 1 94 ? -19.594 -0.284 23.216 1.00 87.81 94 SER A O 1
ATOM 712 N N . GLN A 1 95 ? -20.898 -1.471 21.811 1.00 85.75 95 GLN A N 1
ATOM 713 C CA . GLN A 1 95 ? -21.744 -0.362 21.385 1.00 85.75 95 GLN A CA 1
ATOM 714 C C . GLN A 1 95 ? -22.607 0.151 22.543 1.00 85.75 95 GLN A C 1
ATOM 716 O O . GLN A 1 95 ? -22.705 1.363 22.742 1.00 85.75 95 GLN A O 1
ATOM 721 N N . ARG A 1 96 ? -23.189 -0.760 23.337 1.00 86.75 96 ARG A N 1
ATOM 722 C CA . ARG A 1 96 ? -24.018 -0.425 24.505 1.00 86.75 96 ARG A CA 1
ATOM 723 C C . ARG A 1 96 ? -23.223 0.305 25.585 1.00 86.75 96 ARG A C 1
ATOM 725 O O . ARG A 1 96 ? -23.714 1.276 26.150 1.00 86.75 96 ARG A O 1
ATOM 732 N N . TYR A 1 97 ? -21.997 -0.142 25.846 1.00 83.81 97 TYR A N 1
ATOM 733 C CA . TYR A 1 97 ? -21.124 0.449 26.864 1.00 83.81 97 TYR A CA 1
ATOM 734 C C . TYR A 1 97 ? -20.213 1.553 26.344 1.00 83.81 97 TYR A C 1
ATOM 736 O O . TYR A 1 97 ? -19.417 2.094 27.108 1.00 83.81 97 TYR A O 1
ATOM 744 N N . ASN A 1 98 ? -20.336 1.905 25.062 1.00 84.44 98 ASN A N 1
ATOM 745 C CA . ASN A 1 98 ? -19.522 2.919 24.405 1.00 84.44 98 ASN A CA 1
ATOM 746 C C . ASN A 1 98 ? -18.012 2.717 24.653 1.00 84.44 98 ASN A C 1
ATOM 748 O O . ASN A 1 98 ? -17.281 3.679 24.890 1.00 84.44 98 ASN A O 1
ATOM 752 N N . SER A 1 99 ? -17.555 1.460 24.622 1.00 85.38 99 SER A N 1
ATOM 753 C CA . SER A 1 99 ? -16.187 1.085 24.982 1.00 85.38 99 SER A CA 1
ATOM 754 C C . SER A 1 99 ? -15.398 0.568 23.788 1.00 85.38 99 SER A C 1
ATOM 756 O O . SER A 1 99 ? -15.632 -0.529 23.274 1.00 85.38 99 SER A O 1
ATOM 758 N N . GLN A 1 100 ? -14.388 1.350 23.416 1.00 87.50 100 GLN A N 1
ATOM 759 C CA . GLN A 1 100 ? -13.433 1.014 22.369 1.00 87.50 100 GLN A CA 1
ATOM 760 C C . GLN A 1 100 ? -12.603 -0.232 22.714 1.00 87.50 100 GLN A C 1
ATOM 762 O O . GLN A 1 100 ? -12.313 -1.039 21.833 1.00 87.50 100 GLN A O 1
ATOM 767 N N . THR A 1 101 ? -12.271 -0.427 23.994 1.00 86.25 101 THR A N 1
ATOM 768 C CA . THR A 1 101 ? -11.470 -1.564 24.470 1.00 86.25 101 THR A CA 1
ATOM 769 C C . THR A 1 101 ? -12.174 -2.892 24.208 1.00 86.25 101 THR A C 1
ATOM 771 O O . THR A 1 101 ? -11.565 -3.810 23.670 1.00 86.25 101 THR A O 1
ATOM 774 N N . ILE A 1 102 ? -13.474 -2.981 24.510 1.00 86.62 102 ILE A N 1
ATOM 775 C CA . ILE A 1 102 ? -14.267 -4.197 24.266 1.00 86.62 102 ILE A CA 1
ATOM 776 C C . ILE A 1 102 ? -14.263 -4.537 22.773 1.00 86.62 102 ILE A C 1
ATOM 778 O O . ILE A 1 102 ? -14.030 -5.682 22.398 1.00 86.62 102 ILE A O 1
ATOM 782 N N . SER A 1 103 ? -14.461 -3.533 21.917 1.00 88.62 103 SER A N 1
ATOM 783 C CA . SER A 1 103 ? -14.454 -3.723 20.467 1.00 88.62 103 SER A CA 1
ATOM 784 C C . SER A 1 103 ? -13.079 -4.135 19.925 1.00 88.62 103 SER A C 1
ATOM 786 O O . SER A 1 103 ? -13.014 -4.938 18.996 1.00 88.62 103 SER A O 1
ATOM 788 N N . ALA A 1 104 ? -11.987 -3.622 20.497 1.00 88.06 104 ALA A N 1
ATOM 789 C CA . ALA A 1 104 ? -10.633 -4.022 20.125 1.00 88.06 104 ALA A CA 1
ATOM 790 C C . ALA A 1 104 ? -10.369 -5.501 20.456 1.00 88.06 104 ALA A C 1
ATOM 792 O O . ALA A 1 104 ? -9.934 -6.249 19.584 1.00 88.06 104 ALA A O 1
ATOM 793 N N . PHE A 1 105 ? -10.704 -5.949 21.672 1.00 87.12 105 PHE A N 1
ATOM 794 C CA . PHE A 1 105 ? -10.598 -7.366 22.046 1.00 87.12 105 PHE A CA 1
ATOM 795 C C . PHE A 1 105 ? -11.524 -8.261 21.215 1.00 87.12 105 PHE A C 1
ATOM 797 O O . PHE A 1 105 ? -11.130 -9.366 20.844 1.00 87.12 105 PHE A O 1
ATOM 804 N N . ALA A 1 106 ? -12.721 -7.774 20.873 1.00 88.94 106 ALA A N 1
ATOM 805 C CA . ALA A 1 106 ? -13.645 -8.478 19.991 1.00 88.94 106 ALA A CA 1
ATOM 806 C C . ALA A 1 106 ? -13.028 -8.742 18.613 1.00 88.94 106 ALA A C 1
ATOM 808 O O . ALA A 1 106 ? -13.141 -9.860 18.125 1.00 88.94 106 ALA A O 1
ATOM 809 N N . LEU A 1 107 ? -12.346 -7.751 18.021 1.00 89.69 107 LEU A N 1
ATOM 810 C CA . LEU A 1 107 ? -11.641 -7.905 16.745 1.00 89.69 107 LEU A CA 1
ATOM 811 C C . LEU A 1 107 ? -10.436 -8.838 16.862 1.00 89.69 107 LEU A C 1
ATOM 813 O O . LEU A 1 107 ? -10.294 -9.726 16.031 1.00 89.69 107 LEU A O 1
ATOM 817 N N . ILE A 1 108 ? -9.601 -8.676 17.893 1.00 90.25 108 ILE A N 1
ATOM 818 C CA . ILE A 1 108 ? -8.415 -9.526 18.095 1.00 90.25 108 ILE A CA 1
ATOM 819 C C . ILE A 1 108 ? -8.815 -10.998 18.193 1.00 90.25 108 ILE A C 1
ATOM 821 O O . ILE A 1 108 ? -8.278 -11.831 17.469 1.00 90.25 108 ILE A O 1
ATOM 825 N N . GLY A 1 109 ? -9.787 -11.316 19.050 1.00 85.75 109 GLY A N 1
ATOM 826 C CA . GLY A 1 109 ? -10.288 -12.683 19.165 1.00 85.75 109 GLY A CA 1
ATOM 827 C C . GLY A 1 109 ? -11.151 -13.117 17.980 1.00 85.75 109 GLY A C 1
ATOM 828 O O . GLY A 1 109 ? -11.212 -14.301 17.672 1.00 85.75 109 GLY A O 1
ATOM 829 N N . GLY A 1 110 ? -11.766 -12.172 17.269 1.00 86.75 110 GLY A N 1
ATOM 830 C CA . GLY A 1 110 ? -12.485 -12.448 16.033 1.00 86.75 110 GLY A CA 1
ATOM 831 C C . GLY A 1 110 ? -11.545 -12.966 14.949 1.00 86.75 110 GLY A C 1
ATOM 832 O O . GLY A 1 110 ? -11.838 -13.955 14.312 1.00 86.75 110 GLY A O 1
ATOM 833 N N . TYR A 1 111 ? -10.351 -12.403 14.776 1.00 87.56 111 TYR A N 1
ATOM 834 C CA . TYR A 1 111 ? -9.409 -12.903 13.762 1.00 87.56 111 TYR A CA 1
ATOM 835 C C . TYR A 1 111 ? -8.677 -14.203 14.149 1.00 87.56 111 TYR A C 1
ATOM 837 O O . TYR A 1 111 ? -7.960 -14.759 13.321 1.00 87.56 111 TYR A O 1
ATOM 845 N N . LEU A 1 112 ? -8.873 -14.736 15.361 1.00 82.56 112 LEU A N 1
ATOM 846 C CA . LEU A 1 112 ? -8.206 -15.955 15.847 1.00 82.56 112 LEU A CA 1
ATOM 847 C C . LEU A 1 112 ? -8.406 -17.211 14.969 1.00 82.56 112 LEU A C 1
ATOM 849 O O . LEU A 1 112 ? -7.454 -17.983 14.838 1.00 82.56 112 LEU A O 1
ATOM 853 N N . PRO A 1 113 ? -9.573 -17.436 14.326 1.00 81.06 113 PRO A N 1
ATOM 854 C CA . PRO A 1 113 ? -9.768 -18.560 13.417 1.00 81.06 113 PRO A CA 1
ATOM 855 C C . PRO A 1 113 ? -8.811 -18.582 12.221 1.00 81.06 113 PRO A C 1
ATOM 857 O O . PRO A 1 113 ? -8.726 -19.616 11.568 1.00 81.06 113 PRO A O 1
ATOM 860 N N . ILE A 1 114 ? -8.051 -17.509 11.952 1.00 80.69 114 ILE A N 1
ATOM 861 C CA . ILE A 1 114 ? -6.987 -17.510 10.937 1.00 80.69 114 ILE A CA 1
ATOM 862 C C . ILE A 1 114 ? -6.027 -18.697 11.101 1.00 80.69 114 ILE A C 1
ATOM 864 O O . ILE A 1 114 ? -5.652 -19.327 10.119 1.00 80.69 114 ILE A O 1
ATOM 868 N N . PHE A 1 115 ? -5.685 -19.050 12.344 1.00 74.06 115 PHE A N 1
ATOM 869 C CA . PHE A 1 115 ? -4.733 -20.119 12.653 1.00 74.06 115 PHE A CA 1
ATOM 870 C C . PHE A 1 115 ? -5.304 -21.521 12.411 1.00 74.06 115 PHE A C 1
ATOM 872 O O . PHE A 1 115 ? -4.566 -22.499 12.416 1.00 74.06 115 PHE A O 1
ATOM 879 N N . SER A 1 116 ? -6.619 -21.626 12.209 1.00 72.75 116 SER A N 1
ATOM 880 C CA . SER A 1 116 ? -7.305 -22.886 11.925 1.00 72.75 116 SER A CA 1
ATOM 881 C C . SER A 1 116 ? -7.341 -23.218 10.430 1.00 72.75 116 SER A C 1
ATOM 883 O O . SER A 1 116 ? -7.783 -24.305 10.055 1.00 72.75 116 SER A O 1
ATOM 885 N N . ILE A 1 117 ? -6.962 -22.282 9.565 1.00 70.25 117 ILE A N 1
ATOM 886 C CA . ILE A 1 117 ? -7.098 -22.432 8.121 1.00 70.25 117 ILE A CA 1
ATOM 887 C C . ILE A 1 117 ? -5.903 -23.252 7.616 1.00 70.25 117 ILE A C 1
ATOM 889 O O . ILE A 1 117 ? -4.850 -22.699 7.333 1.00 70.25 117 ILE A O 1
ATOM 893 N N . ALA A 1 118 ? -6.048 -24.573 7.496 1.00 64.06 118 ALA A N 1
ATOM 894 C CA . ALA A 1 118 ? -5.013 -25.424 6.911 1.00 64.06 118 ALA A CA 1
ATOM 895 C C . ALA A 1 118 ? -5.587 -26.438 5.910 1.00 64.06 118 ALA A C 1
ATOM 897 O O . ALA A 1 118 ? -6.591 -27.099 6.170 1.00 64.06 118 ALA A O 1
ATOM 898 N N . GLY A 1 119 ? -4.906 -26.573 4.768 1.00 63.25 119 GLY A N 1
ATOM 899 C CA . GLY A 1 119 ? -4.959 -27.739 3.877 1.00 63.25 119 GLY A CA 1
ATOM 900 C C . GLY A 1 119 ? -6.128 -27.854 2.891 1.00 63.25 119 GLY A C 1
ATOM 901 O O . GLY A 1 119 ? -5.960 -28.535 1.886 1.00 63.25 119 GLY A O 1
ATOM 902 N N . ASN A 1 120 ? -7.283 -27.220 3.127 1.00 75.81 120 ASN A N 1
ATOM 903 C CA . ASN A 1 120 ? -8.469 -27.397 2.273 1.00 75.81 120 ASN A CA 1
ATOM 904 C C . ASN A 1 120 ? -9.091 -26.062 1.823 1.00 75.81 120 ASN A C 1
ATOM 906 O O . ASN A 1 120 ? -9.423 -25.217 2.652 1.00 75.81 120 ASN A O 1
ATOM 910 N N . ASP A 1 121 ? -9.318 -25.906 0.517 1.00 80.62 121 ASP A N 1
ATOM 911 C CA . ASP A 1 121 ? -9.923 -24.712 -0.091 1.00 80.62 121 ASP A CA 1
ATOM 912 C C . ASP A 1 121 ? -11.305 -24.375 0.500 1.00 80.62 121 ASP A C 1
ATOM 914 O O . ASP A 1 121 ? -11.610 -23.207 0.745 1.00 80.62 121 ASP A O 1
ATOM 918 N N . VAL A 1 122 ? -12.116 -25.388 0.833 1.00 82.12 122 VAL A N 1
ATOM 919 C CA . VAL A 1 122 ? -13.443 -25.212 1.458 1.00 82.12 122 VAL A CA 1
ATOM 920 C C . VAL A 1 122 ? -13.331 -24.494 2.803 1.00 82.12 122 VAL A C 1
ATOM 922 O O . VAL A 1 122 ? -14.142 -23.623 3.129 1.00 82.12 122 VAL A O 1
ATOM 925 N N . ILE A 1 123 ? -12.291 -24.821 3.572 1.00 82.62 123 ILE A N 1
ATOM 926 C CA . ILE A 1 123 ? -12.028 -24.221 4.881 1.00 82.62 123 ILE A CA 1
ATOM 927 C C . ILE A 1 123 ? -11.671 -22.742 4.720 1.00 82.62 123 ILE A C 1
ATOM 929 O O . ILE A 1 123 ? -12.156 -21.886 5.464 1.00 82.62 123 ILE A O 1
ATOM 933 N N . VAL A 1 124 ? -10.858 -22.439 3.709 1.00 86.69 124 VAL A N 1
ATOM 934 C CA . VAL A 1 124 ? -10.436 -21.076 3.389 1.00 86.69 124 VAL A CA 1
ATOM 935 C C . VAL A 1 124 ? -11.628 -20.222 2.947 1.00 86.69 124 VAL A C 1
ATOM 937 O O . VAL A 1 124 ? -11.747 -19.084 3.399 1.00 86.69 124 VAL A O 1
ATOM 940 N N . TYR A 1 125 ? -12.556 -20.751 2.140 1.00 87.25 125 TYR A N 1
ATOM 941 C CA . TYR A 1 125 ? -13.774 -20.013 1.776 1.00 87.25 125 TYR A CA 1
ATOM 942 C C . TYR A 1 125 ? -14.647 -19.693 2.987 1.00 87.25 125 TYR A C 1
ATOM 944 O O . TYR A 1 125 ? -15.128 -18.566 3.117 1.00 87.25 125 TYR A O 1
ATOM 952 N N . GLY A 1 126 ? -14.812 -20.650 3.907 1.00 84.88 126 GLY A N 1
ATOM 953 C CA . GLY A 1 126 ? -15.512 -20.410 5.169 1.00 84.88 126 GLY A CA 1
ATOM 954 C C . GLY A 1 126 ? -14.881 -19.263 5.966 1.00 84.88 126 GLY A C 1
ATOM 955 O O . GLY A 1 126 ? -15.588 -18.390 6.473 1.00 84.88 126 GLY A O 1
ATOM 956 N N . ALA A 1 127 ? -13.548 -19.208 6.007 1.00 85.69 127 ALA A N 1
ATOM 957 C CA . ALA A 1 127 ? -12.820 -18.124 6.654 1.00 85.69 127 ALA A CA 1
ATOM 958 C C . ALA A 1 127 ? -12.953 -16.773 5.930 1.00 85.69 127 ALA A C 1
ATOM 960 O O . ALA A 1 127 ? -13.099 -15.748 6.594 1.00 85.69 127 ALA A O 1
ATOM 961 N N . MET A 1 128 ? -12.965 -16.748 4.591 1.00 90.12 128 MET A N 1
ATOM 962 C CA . MET A 1 128 ? -13.214 -15.521 3.822 1.00 90.12 128 MET A CA 1
ATOM 963 C C . MET A 1 128 ? -14.586 -14.929 4.156 1.00 90.12 128 MET A C 1
ATOM 965 O O . MET A 1 128 ? -14.679 -13.744 4.473 1.00 90.12 128 MET A O 1
ATOM 969 N N . VAL A 1 129 ? -15.646 -15.747 4.145 1.00 89.69 129 VAL A N 1
ATOM 970 C CA . VAL A 1 129 ? -17.007 -15.310 4.513 1.00 89.69 129 VAL A CA 1
ATOM 971 C C . VAL A 1 129 ? -17.028 -14.768 5.941 1.00 89.69 129 VAL A C 1
ATOM 973 O O . VAL A 1 129 ? -17.601 -13.711 6.209 1.00 89.69 129 VAL A O 1
ATOM 976 N N . TYR A 1 130 ? -16.349 -15.455 6.856 1.00 88.00 130 TYR A N 1
ATOM 977 C CA . TYR A 1 130 ? -16.225 -15.021 8.239 1.00 88.00 130 TYR A CA 1
ATOM 978 C C . TYR A 1 130 ? -15.516 -13.656 8.373 1.00 88.00 130 TYR A C 1
ATOM 980 O O . TYR A 1 130 ? -16.027 -12.759 9.047 1.00 88.00 130 TYR A O 1
ATOM 988 N N . PHE A 1 131 ? -14.389 -13.440 7.688 1.00 90.94 131 PHE A N 1
ATOM 989 C CA . PHE A 1 131 ? -13.691 -12.148 7.699 1.00 90.94 131 PHE A CA 1
ATOM 990 C C . PHE A 1 131 ? -14.485 -11.042 7.008 1.00 90.94 131 PHE A C 1
ATOM 992 O O . PHE A 1 131 ? -14.431 -9.894 7.447 1.00 90.94 131 PHE A O 1
ATOM 999 N N . VAL A 1 132 ? -15.276 -11.358 5.981 1.00 92.50 132 VAL A N 1
ATOM 1000 C CA . VAL A 1 132 ? -16.232 -10.408 5.395 1.00 92.50 132 VAL A CA 1
ATOM 1001 C C . VAL A 1 132 ? -17.226 -9.926 6.453 1.00 92.50 132 VAL A C 1
ATOM 1003 O O . VAL A 1 132 ? -17.394 -8.717 6.620 1.00 92.50 132 VAL A O 1
ATOM 1006 N N . ILE A 1 133 ? -17.823 -10.840 7.226 1.00 90.56 133 ILE A N 1
ATOM 1007 C CA . ILE A 1 133 ? -18.734 -10.488 8.326 1.00 90.56 133 ILE A CA 1
ATOM 1008 C C . ILE A 1 133 ? -18.014 -9.614 9.362 1.00 90.56 133 ILE A C 1
ATOM 1010 O O . ILE A 1 133 ? -18.541 -8.581 9.779 1.00 90.56 133 ILE A O 1
ATOM 1014 N N . LEU A 1 134 ? -16.789 -9.982 9.744 1.00 90.94 134 LEU A N 1
ATOM 1015 C CA . LEU A 1 134 ? -15.993 -9.243 10.725 1.00 90.94 134 LEU A CA 1
ATOM 1016 C C . LEU A 1 134 ? -15.667 -7.813 10.258 1.00 90.94 134 LEU A C 1
ATOM 1018 O O . LEU A 1 134 ? -15.782 -6.860 11.031 1.00 90.94 134 LEU A O 1
ATOM 1022 N N . ASN A 1 135 ? -15.335 -7.648 8.978 1.00 93.31 135 ASN A N 1
ATOM 1023 C CA . ASN A 1 135 ? -15.098 -6.351 8.347 1.00 93.31 135 ASN A CA 1
ATOM 1024 C C . ASN A 1 135 ? -16.377 -5.498 8.270 1.00 93.31 135 ASN A C 1
ATOM 1026 O O . ASN A 1 135 ? -16.332 -4.299 8.552 1.00 93.31 135 ASN A O 1
ATOM 1030 N N . ILE A 1 136 ? -17.534 -6.098 7.969 1.00 93.00 136 ILE A N 1
ATOM 1031 C CA . ILE A 1 136 ? -18.833 -5.402 8.009 1.00 93.00 136 ILE A CA 1
ATOM 1032 C C . ILE A 1 136 ? -19.130 -4.900 9.425 1.00 93.00 136 ILE A C 1
ATOM 1034 O O . ILE A 1 136 ? -19.529 -3.748 9.602 1.00 93.00 136 ILE A O 1
ATOM 1038 N N . LEU A 1 137 ? -18.901 -5.729 10.446 1.00 90.25 137 LEU A N 1
ATOM 1039 C CA . LEU A 1 137 ? -19.094 -5.336 11.843 1.00 90.25 137 LEU A CA 1
ATOM 1040 C C . LEU A 1 137 ? -18.168 -4.173 12.229 1.00 90.25 137 LEU A C 1
ATOM 1042 O O . LEU A 1 137 ? -18.627 -3.198 12.829 1.00 90.25 137 LEU A O 1
ATOM 1046 N N . ALA A 1 138 ? -16.899 -4.213 11.809 1.00 89.50 138 ALA A N 1
ATOM 1047 C CA . ALA A 1 138 ? -15.959 -3.108 12.002 1.00 89.50 138 ALA A CA 1
ATOM 1048 C C . ALA A 1 138 ? -16.442 -1.804 11.333 1.00 89.50 138 ALA A C 1
ATOM 1050 O O . ALA A 1 138 ? -16.361 -0.730 11.939 1.00 89.50 138 ALA A O 1
ATOM 1051 N N . LEU A 1 139 ? -17.004 -1.890 10.121 1.00 91.19 139 LEU A N 1
ATOM 1052 C CA . LEU A 1 139 ? -17.605 -0.747 9.429 1.00 91.19 139 LEU A CA 1
ATOM 1053 C C . LEU A 1 139 ? -18.800 -0.177 10.198 1.00 91.19 139 LEU A C 1
ATOM 1055 O O . LEU A 1 139 ? -18.842 1.030 10.437 1.00 91.19 139 LEU A O 1
ATOM 1059 N N . ILE A 1 140 ? -19.746 -1.023 10.617 1.00 89.94 140 ILE A N 1
ATOM 1060 C CA . ILE A 1 140 ? -20.938 -0.605 11.374 1.00 89.94 140 ILE A CA 1
ATOM 1061 C C . ILE A 1 140 ? -20.533 0.169 12.634 1.00 89.94 140 ILE A C 1
ATOM 1063 O O . ILE A 1 140 ? -21.106 1.222 12.937 1.00 89.94 140 ILE A O 1
ATOM 1067 N N . ILE A 1 141 ? -19.515 -0.317 13.346 1.00 86.31 141 ILE A N 1
ATOM 1068 C CA . ILE A 1 141 ? -19.003 0.328 14.558 1.00 86.31 141 ILE A CA 1
ATOM 1069 C C . ILE A 1 141 ? -18.383 1.670 14.222 1.00 86.31 141 ILE A C 1
ATOM 1071 O O . ILE A 1 141 ? -18.770 2.661 14.831 1.00 86.31 141 ILE A O 1
ATOM 1075 N N . SER A 1 142 ? -17.491 1.729 13.230 1.00 83.75 142 SER A N 1
ATOM 1076 C CA . SER A 1 142 ? -16.826 2.979 12.841 1.00 83.75 142 SER A CA 1
ATOM 1077 C C . SER A 1 142 ? -17.821 4.063 12.409 1.00 83.75 142 SER A C 1
ATOM 1079 O O . SER A 1 142 ? -17.696 5.240 12.767 1.00 83.75 142 SER A O 1
ATOM 1081 N N . VAL A 1 143 ? -18.868 3.657 11.684 1.00 85.38 143 VAL A N 1
ATOM 1082 C CA . VAL A 1 143 ? -19.958 4.534 11.251 1.00 85.38 143 VAL A CA 1
ATOM 1083 C C . VAL A 1 143 ? -20.697 5.117 12.457 1.00 85.38 143 VAL A C 1
ATOM 1085 O O . VAL A 1 143 ? -20.947 6.323 12.510 1.00 85.38 143 VAL A O 1
ATOM 1088 N N . ASN A 1 144 ? -21.015 4.294 13.457 1.00 84.19 144 ASN A N 1
ATOM 1089 C CA . ASN A 1 144 ? -21.724 4.746 14.655 1.00 84.19 144 ASN A CA 1
ATOM 1090 C C . ASN A 1 144 ? -20.827 5.501 15.647 1.00 84.19 144 ASN A C 1
ATOM 1092 O O . ASN A 1 144 ? -21.299 6.411 16.332 1.00 84.19 144 ASN A O 1
ATOM 1096 N N . ARG A 1 145 ? -19.551 5.123 15.745 1.00 80.94 145 ARG A N 1
ATOM 1097 C CA . ARG A 1 145 ? -18.549 5.658 16.670 1.00 80.94 145 ARG A CA 1
ATOM 1098 C C . ARG A 1 145 ? -17.181 5.675 15.998 1.00 80.94 145 ARG A C 1
ATOM 1100 O O . ARG A 1 145 ? -16.655 4.638 15.622 1.00 80.94 145 ARG A O 1
ATOM 1107 N N . LYS A 1 146 ? -16.561 6.855 15.897 1.00 80.81 146 LYS A N 1
ATOM 1108 C CA . LYS A 1 146 ? -15.279 7.049 15.195 1.00 80.81 146 LYS A CA 1
ATOM 1109 C C . LYS A 1 146 ? -14.081 6.604 16.051 1.00 80.81 146 LYS A C 1
ATOM 1111 O O . LYS A 1 146 ? -13.229 7.404 16.442 1.00 80.81 146 LYS A O 1
ATOM 1116 N N . TRP A 1 147 ? -14.057 5.323 16.408 1.00 84.00 147 TRP A N 1
ATOM 1117 C CA . TRP A 1 147 ? -13.044 4.705 17.257 1.00 84.00 147 TRP A CA 1
ATOM 1118 C C . TRP A 1 147 ? -11.811 4.295 16.460 1.00 84.00 147 TRP A C 1
ATOM 1120 O O . TRP A 1 147 ? -11.765 3.243 15.829 1.00 84.00 147 TRP A O 1
ATOM 1130 N N . ILE A 1 148 ? -10.770 5.118 16.560 1.00 84.81 148 ILE A N 1
ATOM 1131 C CA . ILE A 1 148 ? -9.553 4.969 15.761 1.00 84.81 148 ILE A CA 1
ATOM 1132 C C . ILE A 1 148 ? -8.794 3.654 16.018 1.00 84.81 148 ILE A C 1
ATOM 1134 O O . ILE A 1 148 ? -8.476 2.938 15.079 1.00 84.81 148 ILE A O 1
ATOM 1138 N N . VAL A 1 149 ? -8.570 3.286 17.283 1.00 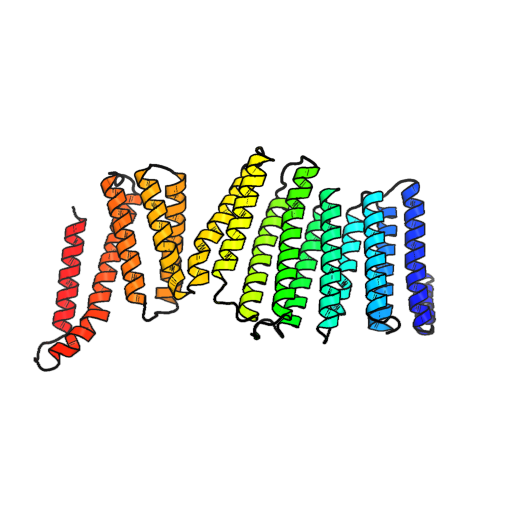88.75 149 VAL A N 1
ATOM 1139 C CA . VAL A 1 149 ? -7.811 2.088 17.686 1.00 88.75 149 VAL A CA 1
ATOM 1140 C C . VAL A 1 149 ? -8.445 0.812 17.131 1.00 88.75 149 VAL A C 1
ATOM 1142 O O . VAL A 1 149 ? -7.750 -0.028 16.572 1.00 88.75 149 VAL A O 1
ATOM 1145 N N . THR A 1 150 ? -9.771 0.697 17.212 1.00 88.56 150 THR A N 1
ATOM 1146 C CA . THR A 1 150 ? -10.543 -0.420 16.659 1.00 88.56 150 THR A CA 1
ATOM 1147 C C . THR A 1 150 ? -10.338 -0.552 15.152 1.00 88.56 150 THR A C 1
ATOM 1149 O O . THR A 1 150 ? -10.079 -1.650 14.670 1.00 88.56 150 THR A O 1
ATOM 1152 N N . ALA A 1 151 ? -10.404 0.560 14.412 1.00 92.00 151 ALA A N 1
ATOM 1153 C CA . ALA A 1 151 ? -10.219 0.554 12.964 1.00 92.00 151 ALA A CA 1
ATOM 1154 C C . ALA A 1 151 ? -8.803 0.104 12.561 1.00 92.00 151 ALA A C 1
ATOM 1156 O O . ALA A 1 151 ? -8.659 -0.695 11.640 1.00 92.00 151 ALA A O 1
ATOM 1157 N N . TYR A 1 152 ? -7.768 0.555 13.278 1.00 94.00 152 TYR A N 1
ATOM 1158 C CA . TYR A 1 152 ? -6.382 0.146 13.022 1.00 94.00 152 TYR A CA 1
ATOM 1159 C C . TYR A 1 152 ? -6.114 -1.318 13.370 1.00 94.00 152 TYR A C 1
ATOM 1161 O O . TYR A 1 152 ? -5.480 -2.019 12.587 1.00 94.00 152 TYR A O 1
ATOM 1169 N N . ILE A 1 153 ? -6.604 -1.793 14.519 1.00 93.25 153 ILE A N 1
ATOM 1170 C CA . ILE A 1 153 ? -6.463 -3.202 14.912 1.00 93.25 153 ILE A CA 1
ATOM 1171 C C . ILE A 1 153 ? -7.162 -4.100 13.892 1.00 93.25 153 ILE A C 1
ATOM 1173 O O . ILE A 1 153 ? -6.565 -5.065 13.422 1.00 93.25 153 ILE A O 1
ATOM 1177 N N . GLY A 1 154 ? -8.393 -3.750 13.502 1.00 93.38 154 GLY A N 1
ATOM 1178 C CA . GLY A 1 154 ? -9.118 -4.460 12.452 1.00 93.38 154 GLY A CA 1
ATOM 1179 C C . GLY A 1 154 ? -8.330 -4.490 11.146 1.00 93.38 154 GLY A C 1
ATOM 1180 O O . GLY A 1 154 ? -8.147 -5.560 10.576 1.00 93.38 154 GLY A O 1
ATOM 1181 N N . PHE A 1 155 ? -7.794 -3.342 10.720 1.00 95.44 155 PHE A N 1
ATOM 1182 C CA . PHE A 1 155 ? -7.013 -3.229 9.490 1.00 95.44 155 PHE A CA 1
ATOM 1183 C C . PHE A 1 155 ? -5.774 -4.125 9.500 1.00 95.44 155 PHE A C 1
ATOM 1185 O O . PHE A 1 155 ? -5.581 -4.902 8.570 1.00 95.44 155 PHE A O 1
ATOM 1192 N N . VAL A 1 156 ? -4.957 -4.060 10.554 1.00 95.69 156 VAL A N 1
ATOM 1193 C CA . VAL A 1 156 ? -3.730 -4.865 10.660 1.00 95.69 156 VAL A CA 1
ATOM 1194 C C . VAL A 1 156 ? -4.055 -6.356 10.626 1.00 95.69 156 VAL A C 1
ATOM 1196 O O . VAL A 1 156 ? -3.434 -7.104 9.873 1.00 95.69 156 VAL A O 1
ATOM 1199 N N . LEU A 1 157 ? -5.060 -6.789 11.390 1.00 93.69 157 LEU A N 1
ATOM 1200 C CA . LEU A 1 157 ? -5.471 -8.192 11.416 1.00 93.69 157 LEU A CA 1
ATOM 1201 C C . LEU A 1 157 ? -6.060 -8.643 10.076 1.00 93.69 157 LEU A C 1
ATOM 1203 O O . LEU A 1 157 ? -5.748 -9.737 9.615 1.00 93.69 157 LEU A O 1
ATOM 1207 N N . ASN A 1 158 ? -6.833 -7.787 9.407 1.00 94.62 158 ASN A N 1
ATOM 1208 C CA . ASN A 1 158 ? -7.345 -8.055 8.069 1.00 94.62 158 ASN A CA 1
ATOM 1209 C C . ASN A 1 158 ? -6.221 -8.191 7.034 1.00 94.62 158 ASN A C 1
ATOM 1211 O O . ASN A 1 158 ? -6.299 -9.049 6.158 1.00 94.62 158 ASN A O 1
ATOM 1215 N N . VAL A 1 159 ? -5.179 -7.360 7.114 1.00 95.12 159 VAL A N 1
ATOM 1216 C CA . VAL A 1 159 ? -4.011 -7.451 6.225 1.00 95.12 159 VAL A CA 1
ATOM 1217 C C . VAL A 1 159 ? -3.294 -8.782 6.429 1.00 95.12 159 VAL A C 1
ATOM 1219 O O . VAL A 1 159 ? -3.052 -9.490 5.454 1.00 95.12 159 VAL A O 1
ATOM 1222 N N . ILE A 1 160 ? -3.028 -9.164 7.682 1.00 93.44 160 ILE A N 1
ATOM 1223 C CA . ILE A 1 160 ? -2.412 -10.458 8.018 1.00 93.44 160 ILE A CA 1
ATOM 1224 C C . ILE A 1 160 ? -3.291 -11.614 7.512 1.00 93.44 160 ILE A C 1
ATOM 1226 O O . ILE A 1 160 ? -2.796 -12.518 6.841 1.00 93.44 160 ILE A O 1
ATOM 1230 N N . GLY A 1 161 ? -4.604 -11.535 7.755 1.00 91.69 161 GLY A N 1
ATOM 1231 C CA . GLY A 1 161 ? -5.621 -12.453 7.238 1.00 91.69 161 GLY A CA 1
ATOM 1232 C C . GLY A 1 161 ? -5.577 -12.614 5.730 1.00 91.69 161 GLY A C 1
ATOM 1233 O O . GLY A 1 161 ? -5.538 -13.728 5.217 1.00 91.69 161 GLY A O 1
ATOM 1234 N N . SER A 1 162 ? -5.532 -11.496 5.016 1.00 93.31 162 SER A N 1
ATOM 1235 C CA . SER A 1 162 ? -5.557 -11.476 3.558 1.00 93.31 162 SER A CA 1
ATOM 1236 C C . SER A 1 162 ? -4.269 -12.021 2.955 1.00 93.31 162 SER A C 1
ATOM 1238 O O . SER A 1 162 ? -4.342 -12.750 1.969 1.00 93.31 162 SER A O 1
ATOM 1240 N N . ILE A 1 163 ? -3.109 -11.738 3.558 1.00 92.44 163 ILE A N 1
ATOM 1241 C CA . ILE A 1 163 ? -1.827 -12.330 3.149 1.00 92.44 163 ILE A CA 1
ATOM 1242 C C . ILE A 1 163 ? -1.880 -13.848 3.315 1.00 92.44 163 ILE A C 1
ATOM 1244 O O . ILE A 1 163 ? -1.570 -14.564 2.368 1.00 92.44 163 ILE A O 1
ATOM 1248 N N . TYR A 1 164 ? -2.327 -14.332 4.477 1.00 90.69 164 TYR A N 1
ATOM 1249 C CA . TYR A 1 164 ? -2.378 -15.761 4.784 1.00 90.69 164 TYR A CA 1
ATOM 1250 C C . TYR A 1 164 ? -3.358 -16.534 3.885 1.00 90.69 164 TYR A C 1
ATOM 1252 O O . TYR A 1 164 ? -3.029 -17.592 3.338 1.00 90.69 164 TYR A O 1
ATOM 1260 N N . ILE A 1 165 ? -4.561 -15.986 3.687 1.00 90.31 165 ILE A N 1
ATOM 1261 C CA . ILE A 1 165 ? -5.578 -16.555 2.794 1.00 90.31 165 ILE A CA 1
ATOM 1262 C C . ILE A 1 165 ? -5.047 -16.610 1.358 1.00 90.31 165 ILE A C 1
ATOM 1264 O O . ILE A 1 165 ? -5.117 -17.657 0.716 1.00 90.31 165 ILE A O 1
ATOM 1268 N N . SER A 1 166 ? -4.466 -15.509 0.875 1.00 90.31 166 SER A N 1
ATOM 1269 C CA . SER A 1 166 ? -3.931 -15.429 -0.487 1.00 90.31 166 SER A CA 1
ATOM 1270 C C . SER A 1 166 ? -2.750 -16.378 -0.682 1.00 90.31 166 SER A C 1
ATOM 1272 O O . SER A 1 166 ? -2.700 -17.084 -1.683 1.00 90.31 166 SER A O 1
ATOM 1274 N N . SER A 1 167 ? -1.833 -16.481 0.289 1.00 88.44 167 SER A N 1
ATOM 1275 C CA . SER A 1 167 ? -0.694 -17.402 0.187 1.00 88.44 167 SER A CA 1
ATOM 1276 C C . SER A 1 167 ? -1.144 -18.858 0.150 1.00 88.44 167 SER A C 1
ATOM 1278 O O . SER A 1 167 ? -0.542 -19.662 -0.554 1.00 88.44 167 SER A O 1
ATOM 1280 N N . THR A 1 168 ? -2.215 -19.195 0.873 1.00 88.00 168 THR A N 1
ATOM 1281 C CA . THR A 1 168 ? -2.788 -20.546 0.868 1.00 88.00 168 THR A CA 1
ATOM 1282 C C . THR A 1 168 ? -3.459 -20.848 -0.475 1.00 88.00 168 THR A C 1
ATOM 1284 O O . THR A 1 168 ? -3.177 -21.875 -1.085 1.00 88.00 168 THR A O 1
ATOM 1287 N N . MET A 1 169 ? -4.275 -19.919 -0.984 1.00 86.56 169 MET A N 1
ATOM 1288 C CA . MET A 1 169 ? -4.995 -20.060 -2.258 1.00 86.56 169 MET A CA 1
ATOM 1289 C C . MET A 1 169 ? -4.064 -20.138 -3.473 1.00 86.56 169 MET A C 1
ATOM 1291 O O . MET A 1 169 ? -4.289 -20.934 -4.389 1.00 86.56 169 MET A O 1
ATOM 1295 N N . PHE A 1 170 ? -2.990 -19.349 -3.476 1.00 86.38 170 PHE A N 1
ATOM 1296 C CA . PHE A 1 170 ? -2.025 -19.316 -4.576 1.00 86.38 170 PHE A CA 1
ATOM 1297 C C . PHE A 1 170 ? -0.886 -20.337 -4.426 1.00 86.38 170 PHE A C 1
ATOM 1299 O O . PHE A 1 170 ? -0.108 -20.529 -5.354 1.00 86.38 170 PHE A O 1
ATOM 1306 N N . GLY A 1 171 ? -0.818 -21.065 -3.305 1.00 78.56 171 GLY A N 1
ATOM 1307 C CA . GLY A 1 171 ? 0.208 -22.085 -3.069 1.00 78.56 171 GLY A CA 1
ATOM 1308 C C . GLY A 1 171 ? 1.601 -21.512 -2.785 1.00 78.56 171 GLY A C 1
ATOM 1309 O O . GLY A 1 171 ? 2.599 -22.137 -3.137 1.00 78.56 171 GLY A O 1
ATOM 1310 N N . GLY A 1 172 ? 1.678 -20.323 -2.184 1.00 79.56 172 GLY A N 1
ATOM 1311 C CA . GLY A 1 172 ? 2.919 -19.630 -1.829 1.00 79.56 172 GLY A CA 1
ATOM 1312 C C . GLY A 1 172 ? 2.970 -18.173 -2.296 1.00 79.56 172 GLY A C 1
ATOM 1313 O O . GLY A 1 172 ? 2.169 -17.730 -3.112 1.00 79.56 172 GLY A O 1
ATOM 1314 N N . LEU A 1 173 ? 3.938 -17.412 -1.773 1.00 76.00 173 LEU A N 1
ATOM 1315 C CA . LEU A 1 173 ? 4.149 -16.001 -2.142 1.00 76.00 173 LEU A CA 1
ATOM 1316 C C . LEU A 1 173 ? 4.682 -15.825 -3.572 1.00 76.00 173 LEU A C 1
ATOM 1318 O O . LEU A 1 173 ? 4.382 -14.823 -4.215 1.00 76.00 173 LEU A O 1
ATOM 1322 N N . PHE A 1 174 ? 5.444 -16.800 -4.071 1.00 77.12 174 PHE A N 1
ATOM 1323 C CA . PHE A 1 174 ? 6.148 -16.725 -5.358 1.00 77.12 174 PHE A CA 1
ATOM 1324 C C . PHE A 1 174 ? 5.679 -17.777 -6.369 1.00 77.12 174 PHE A C 1
ATOM 1326 O O . PHE A 1 174 ? 6.341 -18.003 -7.378 1.00 77.12 174 PHE A O 1
ATOM 1333 N N . THR A 1 175 ? 4.549 -18.426 -6.095 1.00 77.81 175 THR A N 1
ATOM 1334 C CA . THR A 1 175 ? 3.972 -19.447 -6.969 1.00 77.81 175 THR A CA 1
ATOM 1335 C C . THR A 1 175 ? 2.982 -18.794 -7.924 1.00 77.81 175 THR A C 1
ATOM 1337 O O . THR A 1 175 ? 2.098 -18.052 -7.496 1.00 77.81 175 THR A O 1
ATOM 1340 N N . THR A 1 176 ? 3.116 -19.077 -9.216 1.00 80.00 176 THR A N 1
ATOM 1341 C CA . THR A 1 176 ? 2.105 -18.734 -10.217 1.00 80.00 176 THR A CA 1
ATOM 1342 C C . THR A 1 176 ? 1.212 -19.943 -10.466 1.00 80.00 176 THR A C 1
ATOM 1344 O O . THR A 1 176 ? 1.681 -21.077 -10.577 1.00 80.00 176 THR A O 1
ATOM 1347 N N . ARG A 1 177 ? -0.098 -19.710 -10.519 1.00 79.38 177 ARG A N 1
ATOM 1348 C CA . ARG A 1 177 ? -1.108 -20.708 -10.874 1.00 79.38 177 ARG A CA 1
ATOM 1349 C C . ARG A 1 177 ? -1.921 -20.212 -12.059 1.00 79.38 177 ARG A C 1
ATOM 1351 O O . ARG A 1 177 ? -2.058 -19.008 -12.275 1.00 79.38 177 ARG A O 1
ATOM 1358 N N . GLU A 1 178 ? -2.467 -21.155 -12.818 1.00 82.69 178 GLU A N 1
ATOM 1359 C CA . GLU A 1 178 ? -3.435 -20.830 -13.858 1.00 82.69 178 GLU A CA 1
ATOM 1360 C C . GLU A 1 178 ? -4.670 -20.155 -13.258 1.00 82.69 178 GLU A C 1
ATOM 1362 O O . GLU A 1 178 ? -5.061 -20.406 -12.112 1.00 82.69 178 GLU A O 1
ATOM 1367 N N . PHE A 1 179 ? -5.281 -19.281 -14.054 1.00 85.62 179 PHE A N 1
ATOM 1368 C CA . PHE A 1 179 ? -6.475 -18.562 -13.653 1.00 85.62 179 PHE A CA 1
ATOM 1369 C C . PHE A 1 179 ? -7.621 -19.542 -13.367 1.00 85.62 179 PHE A C 1
ATOM 1371 O O . PHE A 1 179 ? -8.027 -20.325 -14.223 1.00 85.62 179 PHE A O 1
ATOM 1378 N N . SER A 1 180 ? -8.149 -19.481 -12.145 1.00 87.12 180 SER A N 1
ATOM 1379 C CA . SER A 1 180 ? -9.166 -20.398 -11.627 1.00 87.12 180 SER A CA 1
ATOM 1380 C C . SER A 1 180 ? -10.275 -19.633 -10.899 1.00 87.12 180 SER A C 1
ATOM 1382 O O . SER A 1 180 ? -10.128 -18.461 -10.540 1.00 87.12 180 SER A O 1
ATOM 1384 N N . TYR A 1 181 ? -11.390 -20.308 -10.613 1.00 87.19 181 TYR A N 1
ATOM 1385 C CA . TYR A 1 181 ? -12.452 -19.779 -9.756 1.00 87.19 181 TYR A CA 1
ATOM 1386 C C . TYR A 1 181 ? -11.926 -19.362 -8.366 1.00 87.19 181 TYR A C 1
ATOM 1388 O O . TYR A 1 181 ? -12.369 -18.344 -7.830 1.00 87.19 181 TYR A O 1
ATOM 1396 N N . ASN A 1 182 ? -10.913 -20.053 -7.822 1.00 87.44 182 ASN A N 1
ATOM 1397 C CA . ASN A 1 182 ? -10.237 -19.684 -6.566 1.00 87.44 182 ASN A CA 1
ATOM 1398 C C . ASN A 1 182 ? -9.615 -18.282 -6.641 1.00 87.44 182 ASN A C 1
ATOM 1400 O O . ASN A 1 182 ? -9.706 -17.505 -5.685 1.00 87.44 182 ASN A O 1
ATOM 1404 N N . SER A 1 183 ? -9.013 -17.945 -7.786 1.00 88.69 183 SER A N 1
ATOM 1405 C CA . SER A 1 183 ? -8.404 -16.637 -8.034 1.00 88.69 183 SER A CA 1
ATOM 1406 C C . SER A 1 183 ? -9.450 -15.532 -8.000 1.00 88.69 183 SER A C 1
ATOM 1408 O O . SER A 1 183 ? -9.262 -14.531 -7.312 1.00 88.69 183 SER A O 1
ATOM 1410 N N . ILE A 1 184 ? -10.585 -15.738 -8.676 1.00 91.19 184 ILE A N 1
ATOM 1411 C CA . ILE A 1 184 ? -11.686 -14.766 -8.720 1.00 91.19 184 ILE A CA 1
ATOM 1412 C C . ILE A 1 184 ? -12.215 -14.494 -7.310 1.00 91.19 184 ILE A C 1
ATOM 1414 O O . ILE A 1 184 ? -12.325 -13.337 -6.905 1.00 91.19 184 ILE A O 1
ATOM 1418 N N . ILE A 1 185 ? -12.500 -15.549 -6.543 1.00 92.50 185 ILE A N 1
ATOM 1419 C CA . ILE A 1 185 ? -13.041 -15.425 -5.183 1.00 92.50 185 ILE A CA 1
ATOM 1420 C C . ILE A 1 185 ? -12.055 -14.675 -4.275 1.00 92.50 185 ILE A C 1
ATOM 1422 O O . ILE A 1 185 ? -12.456 -13.769 -3.542 1.00 92.50 185 ILE A O 1
ATOM 1426 N N . THR A 1 186 ? -10.760 -14.990 -4.369 1.00 92.69 186 THR A N 1
ATOM 1427 C CA . THR A 1 186 ? -9.713 -14.329 -3.574 1.00 92.69 186 THR A CA 1
ATOM 1428 C C . THR A 1 186 ? -9.573 -12.849 -3.940 1.00 92.69 186 THR A C 1
ATOM 1430 O O . THR A 1 186 ? -9.516 -12.000 -3.051 1.00 92.69 186 THR A O 1
ATOM 1433 N N . ILE A 1 187 ? -9.585 -12.508 -5.234 1.00 94.19 187 ILE A N 1
ATOM 1434 C CA . ILE A 1 187 ? -9.525 -11.115 -5.705 1.00 94.19 187 ILE A CA 1
ATOM 1435 C C . ILE A 1 187 ? -10.744 -10.325 -5.216 1.00 94.19 187 ILE A C 1
ATOM 1437 O O . ILE A 1 187 ? -10.585 -9.217 -4.702 1.00 94.19 187 ILE A O 1
ATOM 1441 N N . ILE A 1 188 ? -11.950 -10.896 -5.318 1.00 95.12 188 ILE A N 1
ATOM 1442 C CA . ILE A 1 188 ? -13.183 -10.270 -4.819 1.00 95.12 188 ILE A CA 1
ATOM 1443 C C . ILE A 1 188 ? -13.098 -10.038 -3.308 1.00 95.12 188 ILE A C 1
ATOM 1445 O O . ILE A 1 188 ? -13.476 -8.967 -2.838 1.00 95.12 188 ILE A O 1
ATOM 1449 N N . TYR A 1 189 ? -12.572 -10.999 -2.549 1.00 95.31 189 TYR A N 1
ATOM 1450 C CA . TYR A 1 189 ? -12.367 -10.859 -1.109 1.00 95.31 189 TYR A CA 1
ATOM 1451 C C . TYR A 1 189 ? -11.404 -9.704 -0.765 1.00 95.31 189 TYR A C 1
ATOM 1453 O O . TYR A 1 189 ? -11.736 -8.859 0.070 1.00 95.31 189 TYR A O 1
ATOM 1461 N N . ILE A 1 190 ? -10.248 -9.608 -1.435 1.00 96.06 190 ILE A N 1
ATOM 1462 C CA . ILE A 1 190 ? -9.286 -8.513 -1.206 1.00 96.06 190 ILE A CA 1
ATOM 1463 C C . ILE A 1 190 ? -9.912 -7.166 -1.590 1.00 96.06 190 ILE A C 1
ATOM 1465 O O . ILE A 1 190 ? -9.787 -6.188 -0.851 1.00 96.06 190 ILE A O 1
ATOM 1469 N N . LEU A 1 191 ? -10.627 -7.112 -2.718 1.00 95.38 191 LEU A N 1
ATOM 1470 C CA . LEU A 1 191 ? -11.328 -5.912 -3.174 1.00 95.38 191 LEU A CA 1
ATOM 1471 C C . LEU A 1 191 ? -12.407 -5.486 -2.174 1.00 95.38 191 LEU A C 1
ATOM 1473 O O . LEU A 1 191 ? -12.521 -4.304 -1.852 1.00 95.38 191 LEU A O 1
ATOM 1477 N N . PHE A 1 192 ? -13.162 -6.439 -1.633 1.00 95.69 192 PHE A N 1
ATOM 1478 C CA . PHE A 1 192 ? -14.152 -6.177 -0.597 1.00 95.69 192 PHE A CA 1
ATOM 1479 C C . PHE A 1 192 ? -13.502 -5.560 0.645 1.00 95.69 192 PHE A C 1
ATOM 1481 O O . PHE A 1 192 ? -13.950 -4.517 1.126 1.00 95.69 192 PHE A O 1
ATOM 1488 N N . ALA A 1 193 ? -12.413 -6.156 1.136 1.00 95.50 193 ALA A N 1
ATOM 1489 C CA . ALA A 1 193 ? -11.679 -5.626 2.277 1.00 95.50 193 ALA A CA 1
ATOM 1490 C C . ALA A 1 193 ? -11.155 -4.202 2.010 1.00 95.50 193 ALA A C 1
ATOM 1492 O O . ALA A 1 193 ? -11.345 -3.308 2.838 1.00 95.50 193 ALA A O 1
ATOM 1493 N N . PHE A 1 194 ? -10.582 -3.963 0.827 1.00 96.38 194 PHE A N 1
ATOM 1494 C CA . PHE A 1 194 ? -10.142 -2.638 0.390 1.00 96.38 194 PHE A CA 1
ATOM 1495 C C . PHE A 1 194 ? -11.275 -1.604 0.445 1.00 96.38 194 PHE A C 1
ATOM 1497 O O . PHE A 1 194 ? -11.091 -0.505 0.983 1.00 96.38 194 PHE A O 1
ATOM 1504 N N . VAL A 1 195 ? -12.456 -1.951 -0.077 1.00 95.81 195 VAL A N 1
ATOM 1505 C CA . VAL A 1 195 ? -13.632 -1.071 -0.073 1.00 95.81 195 VAL A CA 1
ATOM 1506 C C . VAL A 1 195 ? -14.083 -0.779 1.356 1.00 95.81 195 VAL A C 1
ATOM 1508 O O . VAL A 1 195 ? -14.310 0.384 1.689 1.00 95.81 195 VAL A O 1
ATOM 1511 N N . ILE A 1 196 ? -14.148 -1.786 2.230 1.00 95.19 196 ILE A N 1
ATOM 1512 C CA . ILE A 1 196 ? -14.547 -1.597 3.630 1.00 95.19 196 ILE A CA 1
ATOM 1513 C C . ILE A 1 196 ? -13.612 -0.623 4.353 1.00 95.19 196 ILE A C 1
ATOM 1515 O O . ILE A 1 196 ? -14.088 0.353 4.938 1.00 95.19 196 ILE A O 1
ATOM 1519 N N . TYR A 1 197 ? -12.294 -0.825 4.289 1.00 94.62 197 TYR A N 1
ATOM 1520 C CA . TYR A 1 197 ? -11.342 0.057 4.978 1.00 94.62 197 TYR A CA 1
ATOM 1521 C C . TYR A 1 197 ? -11.227 1.446 4.346 1.00 94.62 197 TYR A C 1
ATOM 1523 O O . TYR A 1 197 ? -10.833 2.393 5.027 1.00 94.62 197 TYR A O 1
ATOM 1531 N N . THR A 1 198 ? -11.653 1.606 3.093 1.00 94.69 198 THR A N 1
ATOM 1532 C CA . THR A 1 198 ? -11.837 2.924 2.474 1.00 94.69 198 THR A CA 1
ATOM 1533 C C . THR A 1 198 ? -13.111 3.608 2.983 1.00 94.69 198 THR A C 1
ATOM 1535 O O . THR A 1 198 ? -13.110 4.804 3.281 1.00 94.69 198 THR A O 1
ATOM 1538 N N . LEU A 1 199 ? -14.203 2.856 3.143 1.00 93.31 199 LEU A N 1
ATOM 1539 C CA . LEU A 1 199 ? -15.478 3.375 3.640 1.00 93.31 199 LEU A CA 1
ATOM 1540 C C . LEU A 1 199 ? -15.444 3.715 5.132 1.00 93.31 199 LEU A C 1
ATOM 1542 O O . LEU A 1 199 ? -16.114 4.663 5.531 1.00 93.31 199 LEU A O 1
ATOM 1546 N N . ILE A 1 200 ? -14.670 2.998 5.952 1.00 92.44 200 ILE A N 1
ATOM 1547 C CA . ILE A 1 200 ? -14.583 3.207 7.409 1.00 92.44 200 ILE A CA 1
ATOM 1548 C C . ILE A 1 200 ? -14.325 4.690 7.759 1.00 92.44 200 ILE A C 1
ATOM 1550 O O . ILE A 1 200 ? -15.142 5.270 8.484 1.00 92.44 200 ILE A O 1
ATOM 1554 N N . PRO A 1 201 ? -13.267 5.350 7.244 1.00 91.25 201 PRO A N 1
ATOM 1555 C CA . PRO A 1 201 ? -13.021 6.766 7.513 1.00 91.25 201 PRO A CA 1
ATOM 1556 C C . PRO A 1 201 ? -14.050 7.700 6.877 1.00 91.25 201 PRO A C 1
ATOM 1558 O O . PRO A 1 201 ? -14.453 8.685 7.499 1.00 91.25 201 PRO A O 1
ATOM 1561 N N . ILE A 1 202 ? -14.497 7.400 5.655 1.00 90.12 202 ILE A N 1
ATOM 1562 C CA . ILE A 1 202 ? -15.406 8.260 4.887 1.00 90.12 202 ILE A CA 1
ATOM 1563 C C . ILE A 1 202 ? -16.796 8.280 5.525 1.00 90.12 202 ILE A C 1
ATOM 1565 O O . ILE A 1 202 ? -17.305 9.342 5.880 1.00 90.12 202 ILE A O 1
ATOM 1569 N N . ALA A 1 203 ? -17.392 7.108 5.728 1.00 88.56 203 ALA A N 1
ATOM 1570 C CA . ALA A 1 203 ? -18.732 6.956 6.274 1.00 88.56 203 ALA A CA 1
ATOM 1571 C C . ALA A 1 203 ? -18.801 7.392 7.746 1.00 88.56 203 ALA A C 1
ATOM 1573 O O . ALA A 1 203 ? -19.760 8.057 8.142 1.00 88.56 203 ALA A O 1
ATOM 1574 N N . GLY A 1 204 ? -17.764 7.098 8.542 1.00 84.50 204 GLY A N 1
ATOM 1575 C CA . GLY A 1 204 ? -17.661 7.579 9.923 1.00 84.50 204 GLY A CA 1
ATOM 1576 C C . GLY A 1 204 ? -17.608 9.106 10.010 1.00 84.50 204 GLY A C 1
ATOM 1577 O O . GLY A 1 204 ? -18.319 9.710 10.815 1.00 84.50 204 GLY A O 1
ATOM 1578 N N . THR A 1 205 ? -16.817 9.750 9.147 1.00 86.31 205 THR A N 1
ATOM 1579 C CA . THR A 1 205 ? -16.694 11.217 9.109 1.00 86.31 205 THR A CA 1
ATOM 1580 C C . THR A 1 205 ? -17.969 11.879 8.587 1.00 86.31 205 THR A C 1
ATOM 1582 O O . THR A 1 205 ? -18.442 12.848 9.181 1.00 86.31 205 THR A O 1
ATOM 1585 N N . PHE A 1 206 ? -18.571 11.313 7.539 1.00 83.75 206 PHE A N 1
ATOM 1586 C CA . PHE A 1 206 ? -19.815 11.802 6.950 1.00 83.75 206 PHE A CA 1
ATOM 1587 C C . PHE A 1 206 ? -20.990 11.732 7.935 1.00 83.75 206 PHE A C 1
ATOM 1589 O O . PHE A 1 206 ? -21.664 12.736 8.165 1.00 83.75 206 PHE A O 1
ATOM 1596 N N . LYS A 1 207 ? -21.210 10.577 8.583 1.00 84.38 207 LYS A N 1
ATOM 1597 C CA . LYS A 1 207 ? -22.339 10.389 9.510 1.00 84.38 207 LYS A CA 1
ATOM 1598 C C . LYS A 1 207 ? -22.207 11.237 10.773 1.00 84.38 207 LYS A C 1
ATOM 1600 O O . LYS A 1 207 ? -23.198 11.788 11.244 1.00 84.38 207 LYS A O 1
ATOM 1605 N N . GLN A 1 208 ? -20.998 11.358 11.320 1.00 78.62 208 GLN A N 1
ATOM 1606 C CA . GLN A 1 208 ? -20.772 12.109 12.560 1.00 78.62 208 GLN A CA 1
ATOM 1607 C C . GLN A 1 208 ? -20.563 13.612 12.326 1.00 78.62 208 GLN A C 1
ATOM 1609 O O . GLN A 1 208 ? -20.444 14.353 13.298 1.00 78.62 208 GLN A O 1
ATOM 1614 N N . LYS A 1 209 ? -20.536 14.074 11.063 1.00 77.88 209 LYS A N 1
ATOM 1615 C CA . LYS A 1 209 ? -20.267 15.474 10.677 1.00 77.88 209 LYS A CA 1
ATOM 1616 C C . LYS A 1 209 ? -18.978 16.027 11.304 1.00 77.88 209 LYS A C 1
ATOM 1618 O O . LYS A 1 209 ? -18.889 17.208 11.636 1.00 77.88 209 LYS A O 1
ATOM 1623 N N . LEU A 1 210 ? -17.992 15.153 11.492 1.00 78.00 210 LEU A N 1
ATOM 1624 C CA . LEU A 1 210 ? -16.674 15.504 12.014 1.00 78.00 210 LEU A CA 1
ATOM 1625 C C . LEU A 1 210 ? -15.748 15.888 10.858 1.00 78.00 210 LEU A C 1
ATOM 1627 O O . LEU A 1 210 ? -16.061 15.623 9.702 1.00 78.00 210 LEU A O 1
ATOM 1631 N N . SER A 1 211 ? -14.596 16.475 11.166 1.00 82.00 211 SER A N 1
ATOM 1632 C CA . SER A 1 211 ? -13.517 16.613 10.189 1.00 82.00 211 SER A CA 1
ATOM 1633 C C . SER A 1 211 ? -12.678 15.337 10.088 1.00 82.00 211 SER A C 1
ATOM 1635 O O . SER A 1 211 ? -12.680 14.489 10.999 1.00 82.00 211 SER A O 1
ATOM 1637 N N . PHE A 1 212 ? -11.957 15.178 8.975 1.00 84.25 212 PHE A N 1
ATOM 1638 C CA . PHE A 1 212 ? -10.973 14.104 8.848 1.00 84.25 212 PHE A CA 1
ATOM 1639 C C . PHE A 1 212 ? -9.802 14.362 9.799 1.00 84.25 212 PHE A C 1
ATOM 1641 O O . PHE A 1 212 ? -9.171 15.420 9.784 1.00 84.25 212 PHE A O 1
ATOM 1648 N N . LYS A 1 213 ? -9.498 13.376 10.643 1.00 87.31 213 LYS A N 1
ATOM 1649 C CA . LYS A 1 213 ? -8.315 13.395 11.503 1.00 87.31 213 LYS A CA 1
ATOM 1650 C C . LYS A 1 213 ? -7.106 12.911 10.706 1.00 87.31 213 LYS A C 1
ATOM 1652 O O . LYS A 1 213 ? -7.245 12.136 9.764 1.00 87.31 213 LYS A O 1
ATOM 1657 N N . ALA A 1 214 ? -5.901 13.291 11.132 1.00 87.06 214 ALA A N 1
ATOM 1658 C CA . ALA A 1 214 ? -4.665 12.785 10.522 1.00 87.06 214 ALA A CA 1
ATOM 1659 C C . ALA A 1 214 ? -4.614 11.246 10.511 1.00 87.06 214 ALA A C 1
ATOM 1661 O O . ALA A 1 214 ? -4.202 10.643 9.529 1.00 87.06 214 ALA A O 1
ATOM 1662 N N . SER A 1 215 ? -5.125 10.610 11.565 1.00 87.25 215 SER A N 1
ATOM 1663 C CA . SER A 1 215 ? -5.230 9.157 11.675 1.00 87.25 215 SER A CA 1
ATOM 1664 C C . SER A 1 215 ? -6.175 8.524 10.641 1.00 87.25 215 SER A C 1
ATOM 1666 O O . SER A 1 215 ? -5.937 7.410 10.197 1.00 87.25 215 SER A O 1
ATOM 1668 N N . ASP A 1 216 ? -7.225 9.228 10.212 1.00 90.25 216 ASP A N 1
ATOM 1669 C CA . ASP A 1 216 ? -8.115 8.747 9.147 1.00 90.25 216 ASP A CA 1
ATOM 1670 C C . ASP A 1 216 ? -7.397 8.756 7.795 1.00 90.25 216 ASP A C 1
ATOM 1672 O O . ASP A 1 216 ? -7.508 7.815 7.016 1.00 90.25 216 ASP A O 1
ATOM 1676 N N . ILE A 1 217 ? -6.625 9.817 7.543 1.00 89.75 217 ILE A N 1
ATOM 1677 C CA . ILE A 1 217 ? -5.818 9.968 6.330 1.00 89.75 217 ILE A CA 1
ATOM 1678 C C . ILE A 1 217 ? -4.729 8.895 6.287 1.00 89.75 217 ILE A C 1
ATOM 1680 O O . ILE A 1 217 ? -4.530 8.272 5.251 1.00 89.75 217 ILE A O 1
ATOM 1684 N N . VAL A 1 218 ? -4.051 8.642 7.409 1.00 92.81 218 VAL A N 1
ATOM 1685 C CA . VAL A 1 218 ? -3.033 7.587 7.497 1.00 92.81 218 VAL A CA 1
ATOM 1686 C C . VAL A 1 218 ? -3.653 6.210 7.259 1.00 92.81 218 VAL A C 1
ATOM 1688 O O . VAL A 1 218 ? -3.084 5.433 6.498 1.00 92.81 218 VAL A O 1
ATOM 1691 N N . LEU A 1 219 ? -4.818 5.911 7.847 1.00 93.44 219 LEU A N 1
ATOM 1692 C CA . LEU A 1 219 ? -5.507 4.640 7.611 1.00 93.44 219 LEU A CA 1
ATOM 1693 C C . LEU A 1 219 ? -5.901 4.468 6.136 1.00 93.44 219 LEU A C 1
ATOM 1695 O O . LEU A 1 219 ? -5.662 3.403 5.575 1.00 93.44 219 LEU A O 1
ATOM 1699 N N . LEU A 1 220 ? -6.444 5.514 5.497 1.00 93.06 220 LEU A N 1
ATOM 1700 C CA . LEU A 1 220 ? -6.754 5.504 4.063 1.00 93.06 220 LEU A CA 1
ATOM 1701 C C . LEU A 1 220 ? -5.500 5.231 3.230 1.00 93.06 220 LEU A C 1
ATOM 1703 O O . LEU A 1 220 ? -5.502 4.302 2.433 1.00 93.06 220 LEU A O 1
ATOM 1707 N N . SER A 1 221 ? -4.421 5.985 3.450 1.00 91.94 221 SER A N 1
ATOM 1708 C CA . SER A 1 221 ? -3.168 5.832 2.702 1.00 91.94 221 SER A CA 1
ATOM 1709 C C . SER A 1 221 ? -2.556 4.439 2.862 1.00 91.94 221 SER A C 1
ATOM 1711 O O . SER A 1 221 ? -2.134 3.840 1.874 1.00 91.94 221 SER A O 1
ATOM 1713 N N . LEU A 1 222 ? -2.535 3.902 4.089 1.00 95.06 222 LEU A N 1
ATOM 1714 C CA . LEU A 1 222 ? -2.066 2.540 4.350 1.00 95.06 222 LEU A CA 1
ATOM 1715 C C . LEU A 1 222 ? -2.952 1.507 3.656 1.00 95.06 222 LEU A C 1
ATOM 1717 O O . LEU A 1 222 ? -2.427 0.582 3.042 1.00 95.06 222 LEU A O 1
ATOM 1721 N N . ASN A 1 223 ? -4.275 1.676 3.703 1.00 96.19 223 ASN A N 1
ATOM 1722 C CA . ASN A 1 223 ? -5.200 0.779 3.024 1.00 96.19 223 ASN A CA 1
ATOM 1723 C C . ASN A 1 223 ? -4.988 0.776 1.507 1.00 96.19 223 ASN A C 1
ATOM 1725 O O . ASN A 1 223 ? -4.922 -0.297 0.915 1.00 96.19 223 ASN A O 1
ATOM 1729 N N . THR A 1 224 ? -4.821 1.946 0.886 1.00 94.81 224 THR A N 1
ATOM 1730 C CA . THR A 1 224 ? -4.505 2.067 -0.544 1.00 94.81 224 THR A CA 1
ATOM 1731 C C . THR A 1 224 ? -3.216 1.345 -0.890 1.00 94.81 224 THR A C 1
ATOM 1733 O O . THR A 1 224 ? -3.180 0.542 -1.821 1.00 94.81 224 THR A O 1
ATOM 1736 N N . PHE A 1 225 ? -2.155 1.628 -0.136 1.00 94.50 225 PHE A N 1
ATOM 1737 C CA . PHE A 1 225 ? -0.835 1.080 -0.401 1.00 94.50 225 PHE A CA 1
ATOM 1738 C C . PHE A 1 225 ? -0.834 -0.443 -0.255 1.00 94.50 225 PHE A C 1
ATOM 1740 O O . PHE A 1 225 ? -0.496 -1.152 -1.195 1.00 94.50 225 PHE A O 1
ATOM 1747 N N . VAL A 1 226 ? -1.308 -0.963 0.878 1.00 96.56 226 VAL A N 1
ATOM 1748 C CA . VAL A 1 226 ? -1.308 -2.407 1.140 1.00 96.56 226 VAL A CA 1
ATOM 1749 C C . VAL A 1 226 ? -2.272 -3.147 0.213 1.00 96.56 226 VAL A C 1
ATOM 1751 O O . VAL A 1 226 ? -1.899 -4.166 -0.361 1.00 96.56 226 VAL A O 1
ATOM 1754 N N . SER A 1 227 ? -3.491 -2.638 0.014 1.00 95.94 227 SER A N 1
ATOM 1755 C CA . SER A 1 227 ? -4.476 -3.317 -0.837 1.00 95.94 227 SER A CA 1
ATOM 1756 C C . SER A 1 227 ? -4.078 -3.313 -2.307 1.00 95.94 227 SER A C 1
ATOM 1758 O O . SER A 1 227 ? -4.316 -4.303 -2.993 1.00 95.94 227 SER A O 1
ATOM 1760 N N . SER A 1 228 ? -3.451 -2.237 -2.798 1.00 95.12 228 SER A N 1
ATOM 1761 C CA . SER A 1 228 ? -2.916 -2.230 -4.163 1.00 95.12 228 SER A CA 1
ATOM 1762 C C . SER A 1 228 ? -1.825 -3.286 -4.325 1.00 95.12 228 SER A C 1
ATOM 1764 O O . SER A 1 228 ? -1.915 -4.082 -5.254 1.00 95.12 228 SER A O 1
ATOM 1766 N N . LEU A 1 229 ? -0.874 -3.388 -3.390 1.00 95.12 229 LEU A N 1
ATOM 1767 C CA . LEU A 1 229 ? 0.148 -4.440 -3.414 1.00 95.12 229 LEU A CA 1
ATOM 1768 C C . LEU A 1 229 ? -0.461 -5.849 -3.403 1.00 95.12 229 LEU A C 1
ATOM 1770 O O . LEU A 1 229 ? -0.060 -6.683 -4.210 1.00 95.12 229 LEU A O 1
ATOM 1774 N N . LEU A 1 230 ? -1.448 -6.106 -2.538 1.00 95.38 230 LEU A N 1
ATOM 1775 C CA . LEU A 1 230 ? -2.128 -7.405 -2.469 1.00 95.38 230 LEU A CA 1
ATOM 1776 C C . LEU A 1 230 ? -2.882 -7.741 -3.761 1.00 95.38 230 LEU A C 1
ATOM 1778 O O . LEU A 1 230 ? -2.824 -8.880 -4.214 1.00 95.38 230 LEU A O 1
ATOM 1782 N N . LEU A 1 231 ? -3.562 -6.767 -4.372 1.00 95.62 231 LEU A N 1
ATOM 1783 C CA . LEU A 1 231 ? -4.285 -6.976 -5.628 1.00 95.62 231 LEU A CA 1
ATOM 1784 C C . LEU A 1 231 ? -3.334 -7.197 -6.808 1.00 95.62 231 LEU A C 1
ATOM 1786 O O . LEU A 1 231 ? -3.565 -8.116 -7.589 1.00 95.62 231 LEU A O 1
ATOM 1790 N N . TYR A 1 232 ? -2.243 -6.429 -6.921 1.00 93.56 232 TYR A N 1
ATOM 1791 C CA . TYR A 1 232 ? -1.224 -6.690 -7.946 1.00 93.56 232 TYR A CA 1
ATOM 1792 C C . TYR A 1 232 ? -0.590 -8.065 -7.751 1.00 93.56 232 TYR A C 1
ATOM 1794 O O . TYR A 1 232 ? -0.446 -8.809 -8.718 1.00 93.56 232 TYR A O 1
ATOM 1802 N N . TRP A 1 233 ? -0.264 -8.435 -6.511 1.00 93.50 233 TRP A N 1
ATOM 1803 C CA . TRP A 1 233 ? 0.244 -9.769 -6.210 1.00 93.50 233 TRP A CA 1
ATOM 1804 C C . TRP A 1 233 ? -0.749 -10.861 -6.626 1.00 93.50 233 TRP A C 1
ATOM 1806 O O . TRP A 1 233 ? -0.351 -11.791 -7.321 1.00 93.50 233 TRP A O 1
ATOM 1816 N N . ALA A 1 234 ? -2.038 -10.716 -6.307 1.00 92.94 234 ALA A N 1
ATOM 1817 C CA . ALA A 1 234 ? -3.073 -11.666 -6.712 1.00 92.94 234 ALA A CA 1
ATOM 1818 C C . ALA A 1 234 ? -3.214 -11.783 -8.242 1.00 92.94 234 ALA A C 1
ATOM 1820 O O . ALA A 1 234 ? -3.408 -12.887 -8.754 1.00 92.94 234 ALA A O 1
ATOM 1821 N N . PHE A 1 235 ? -3.081 -10.673 -8.977 1.00 93.19 235 PHE A N 1
ATOM 1822 C CA . PHE A 1 235 ? -3.094 -10.672 -10.444 1.00 93.19 235 PHE A CA 1
ATOM 1823 C C . PHE A 1 235 ? -1.894 -11.434 -11.011 1.00 93.19 235 PHE A C 1
ATOM 1825 O O . PHE A 1 235 ? -2.079 -12.327 -11.835 1.00 93.19 235 PHE A O 1
ATOM 1832 N N . TYR A 1 236 ? -0.677 -11.151 -10.539 1.00 90.94 236 TYR A N 1
ATOM 1833 C CA . TYR A 1 236 ? 0.519 -11.871 -10.989 1.00 90.94 236 TYR A CA 1
ATOM 1834 C C . TYR A 1 236 ? 0.480 -13.358 -10.611 1.00 90.94 236 TYR A C 1
ATOM 1836 O O . TYR A 1 236 ? 0.800 -14.206 -11.440 1.00 90.94 236 TYR A O 1
ATOM 1844 N N . ALA A 1 237 ? 0.032 -13.688 -9.398 1.00 90.38 237 ALA A N 1
ATOM 1845 C CA . ALA A 1 237 ? -0.089 -15.069 -8.933 1.00 90.38 237 ALA A CA 1
ATOM 1846 C C . ALA A 1 237 ? -1.140 -15.876 -9.716 1.00 90.38 237 ALA A C 1
ATOM 1848 O O . ALA A 1 237 ? -1.014 -17.093 -9.819 1.00 90.38 237 ALA A O 1
ATOM 1849 N N . SER A 1 238 ? -2.145 -15.209 -10.295 1.00 89.56 238 SER A N 1
ATOM 1850 C CA . SER A 1 238 ? -3.230 -15.832 -11.073 1.00 89.56 238 SER A CA 1
ATOM 1851 C C . SER A 1 238 ? -3.027 -15.762 -12.589 1.00 89.56 238 SER A C 1
ATOM 1853 O O . SER A 1 238 ? -3.989 -15.938 -13.335 1.00 89.56 238 SER A O 1
ATOM 1855 N N . ASN A 1 239 ? -1.813 -15.445 -13.050 1.00 88.94 239 ASN A N 1
ATOM 1856 C CA . ASN A 1 239 ? -1.486 -15.274 -14.468 1.00 88.94 239 ASN A CA 1
ATOM 1857 C C . ASN A 1 239 ? -2.330 -14.194 -15.191 1.00 88.94 239 ASN A C 1
ATOM 1859 O O . ASN A 1 239 ? -2.619 -14.298 -16.377 1.00 88.94 239 ASN A O 1
ATOM 1863 N N . LEU A 1 240 ? -2.728 -13.138 -14.470 1.00 88.88 240 LEU A N 1
ATOM 1864 C CA . LEU A 1 240 ? -3.459 -11.968 -14.985 1.00 88.88 240 LEU A CA 1
ATOM 1865 C C . LEU A 1 240 ? -2.546 -10.741 -15.166 1.00 88.88 240 LEU A C 1
ATOM 1867 O O . LEU A 1 240 ? -3.007 -9.599 -15.094 1.00 88.88 240 LEU A O 1
ATOM 1871 N N . GLY A 1 241 ? -1.243 -10.958 -15.375 1.00 85.88 241 GLY A N 1
ATOM 1872 C CA . GLY A 1 241 ? -0.257 -9.882 -15.548 1.00 85.88 241 GLY A CA 1
ATOM 1873 C C . GLY A 1 241 ? -0.627 -8.901 -16.668 1.00 85.88 241 GLY A C 1
ATOM 1874 O O . GLY A 1 241 ? -0.458 -7.691 -16.510 1.00 85.88 241 GLY A O 1
ATOM 1875 N N . ASP A 1 242 ? -1.246 -9.411 -17.732 1.00 87.56 242 ASP A N 1
ATOM 1876 C CA . ASP A 1 242 ? -1.669 -8.638 -18.905 1.00 87.56 242 ASP A CA 1
ATOM 1877 C C . ASP A 1 242 ? -2.810 -7.648 -18.618 1.00 87.56 242 ASP A C 1
ATOM 1879 O O . ASP A 1 242 ? -3.068 -6.757 -19.420 1.00 87.56 242 ASP A O 1
ATOM 1883 N N . PHE A 1 243 ? -3.500 -7.762 -17.478 1.00 90.44 243 PHE A N 1
ATOM 1884 C CA . PHE A 1 243 ? -4.622 -6.888 -17.100 1.00 90.44 243 PHE A CA 1
ATOM 1885 C C . PHE A 1 243 ? -4.273 -5.917 -15.964 1.00 90.44 243 PHE A C 1
ATOM 1887 O O . PHE A 1 243 ? -5.148 -5.268 -15.385 1.00 90.44 243 PHE A O 1
ATOM 1894 N N . THR A 1 244 ? -2.994 -5.790 -15.620 1.00 90.81 244 THR A N 1
ATOM 1895 C CA . THR A 1 244 ? -2.536 -4.939 -14.511 1.00 90.81 244 THR A CA 1
ATOM 1896 C C . THR A 1 244 ? -2.783 -3.444 -14.750 1.00 90.81 244 THR A C 1
ATOM 1898 O O . THR A 1 244 ? -3.052 -2.714 -13.795 1.00 90.81 244 THR A O 1
ATOM 1901 N N . GLY A 1 245 ? -2.809 -2.974 -16.001 1.00 90.88 245 GLY A N 1
ATOM 1902 C CA . GLY A 1 245 ? -3.231 -1.608 -16.325 1.00 90.88 245 GLY A CA 1
ATOM 1903 C C . GLY A 1 245 ? -4.723 -1.363 -16.096 1.00 90.88 245 GLY A C 1
ATOM 1904 O O . GLY A 1 245 ? -5.108 -0.280 -15.656 1.00 90.88 245 GLY A O 1
ATOM 1905 N N . VAL A 1 246 ? -5.569 -2.377 -16.309 1.00 92.81 246 VAL A N 1
ATOM 1906 C CA . VAL A 1 246 ? -7.006 -2.307 -15.985 1.00 92.81 246 VAL A CA 1
ATOM 1907 C C . VAL A 1 246 ? -7.205 -2.163 -14.477 1.00 92.81 246 VAL A C 1
ATOM 1909 O O . VAL A 1 246 ? -8.047 -1.379 -14.037 1.00 92.81 246 VAL A O 1
ATOM 1912 N N . LEU A 1 247 ? -6.391 -2.853 -13.671 1.00 94.31 247 LEU A N 1
ATOM 1913 C CA . LEU A 1 247 ? -6.398 -2.699 -12.217 1.00 94.31 247 LEU A CA 1
ATOM 1914 C C . LEU A 1 247 ? -5.999 -1.272 -11.795 1.00 94.31 247 LEU A C 1
ATOM 1916 O O . LEU A 1 247 ? -6.677 -0.669 -10.960 1.00 94.31 247 LEU A O 1
ATOM 1920 N N . ALA A 1 248 ? -4.954 -0.695 -12.402 1.00 94.25 248 ALA A N 1
ATOM 1921 C CA . ALA A 1 248 ? -4.564 0.702 -12.176 1.00 94.25 248 ALA A CA 1
ATOM 1922 C C . ALA A 1 248 ? -5.695 1.679 -12.537 1.00 94.25 248 ALA A C 1
ATOM 1924 O O . ALA A 1 248 ? -6.023 2.586 -11.768 1.00 94.25 248 ALA A O 1
ATOM 1925 N N . LEU A 1 249 ? -6.344 1.455 -13.680 1.00 94.75 249 LEU A N 1
ATOM 1926 C CA . LEU A 1 249 ? -7.481 2.242 -14.140 1.00 94.75 249 LEU A CA 1
ATOM 1927 C C . LEU A 1 249 ? -8.666 2.146 -13.166 1.00 94.75 249 LEU A C 1
ATOM 1929 O O . LEU A 1 249 ? -9.266 3.169 -12.836 1.00 94.75 249 LEU A O 1
ATOM 1933 N N . ALA A 1 250 ? -8.962 0.956 -12.636 1.00 94.88 250 ALA A N 1
ATOM 1934 C CA . ALA A 1 250 ? -10.004 0.770 -11.630 1.00 94.88 250 ALA A CA 1
ATOM 1935 C C . ALA A 1 250 ? -9.717 1.584 -10.356 1.00 94.88 250 ALA A C 1
ATOM 1937 O O . ALA A 1 250 ? -10.594 2.309 -9.879 1.00 94.88 250 ALA A O 1
ATOM 1938 N N . PHE A 1 251 ? -8.481 1.546 -9.844 1.00 95.31 251 PHE A N 1
ATOM 1939 C CA . PHE A 1 251 ? -8.076 2.391 -8.716 1.00 95.31 251 PHE A CA 1
ATOM 1940 C C . PHE A 1 251 ? -8.234 3.879 -9.027 1.00 95.31 251 PHE A C 1
ATOM 1942 O O . PHE A 1 251 ? -8.758 4.626 -8.198 1.00 95.31 251 PHE A O 1
ATOM 1949 N N . SER A 1 252 ? -7.822 4.312 -10.220 1.00 95.38 252 SER A N 1
ATOM 1950 C CA . SER A 1 252 ? -7.963 5.704 -10.638 1.00 95.38 252 SER A CA 1
ATOM 1951 C C . SER A 1 252 ? -9.423 6.162 -10.614 1.00 95.38 252 SER A C 1
ATOM 1953 O O . SER A 1 252 ? -9.743 7.162 -9.972 1.00 95.38 252 SER A O 1
ATOM 1955 N N . ILE A 1 253 ? -10.332 5.391 -11.220 1.00 96.12 253 ILE A N 1
ATOM 1956 C CA . ILE A 1 253 ? -11.768 5.702 -11.245 1.00 96.12 253 ILE A CA 1
ATOM 1957 C C . ILE A 1 253 ? -12.340 5.772 -9.826 1.00 96.12 253 ILE A C 1
ATOM 1959 O O . ILE A 1 253 ? -13.071 6.713 -9.499 1.00 96.12 253 ILE A O 1
ATOM 1963 N N . ILE A 1 254 ? -11.983 4.824 -8.955 1.00 95.00 254 ILE A N 1
ATOM 1964 C CA . ILE A 1 254 ? -12.437 4.818 -7.559 1.00 95.00 254 ILE A CA 1
ATOM 1965 C C . ILE A 1 254 ? -11.972 6.096 -6.852 1.00 95.00 254 ILE A C 1
ATOM 1967 O O . ILE A 1 254 ? -12.793 6.810 -6.284 1.00 95.00 254 ILE A O 1
ATOM 1971 N N . TYR A 1 255 ? -10.692 6.457 -6.937 1.00 95.12 255 TYR A N 1
ATOM 1972 C CA . TYR A 1 255 ? -10.181 7.640 -6.240 1.00 95.12 255 TYR A CA 1
ATOM 1973 C C . TYR A 1 255 ? -10.688 8.964 -6.813 1.00 95.12 255 TYR A C 1
ATOM 1975 O O . TYR A 1 255 ? -11.031 9.860 -6.043 1.00 95.12 255 TYR A O 1
ATOM 1983 N N . LEU A 1 256 ? -10.812 9.089 -8.135 1.00 94.69 256 LEU A N 1
ATOM 1984 C CA . LEU A 1 256 ? -11.392 10.279 -8.761 1.00 94.69 256 LEU A CA 1
ATOM 1985 C C . LEU A 1 256 ? -12.877 10.439 -8.398 1.00 94.69 256 LEU A C 1
ATOM 1987 O O . LEU A 1 256 ? -13.328 11.549 -8.105 1.00 94.69 256 LEU A O 1
ATOM 1991 N N . SER A 1 257 ? -13.636 9.338 -8.363 1.00 95.06 257 SER A N 1
ATOM 1992 C CA . SER A 1 257 ? -15.047 9.363 -7.957 1.00 95.06 257 SER A CA 1
ATOM 1993 C C . SER A 1 257 ? -15.214 9.698 -6.470 1.00 95.06 257 SER A C 1
ATOM 1995 O O . SER A 1 257 ? -16.066 10.520 -6.126 1.00 95.06 257 SER A O 1
ATOM 1997 N N . LEU A 1 258 ? -14.351 9.166 -5.596 1.00 93.44 258 LEU A N 1
ATOM 1998 C CA . LEU A 1 258 ? -14.288 9.542 -4.181 1.00 93.44 258 LEU A CA 1
ATOM 1999 C C . LEU A 1 258 ? -13.912 11.016 -3.997 1.00 93.44 258 LEU A C 1
ATOM 2001 O O . LEU A 1 258 ? -14.553 11.708 -3.206 1.00 93.44 258 LEU A O 1
ATOM 2005 N N . GLY A 1 259 ? -12.924 11.519 -4.741 1.00 92.50 259 GLY A N 1
ATOM 2006 C CA . GLY A 1 259 ? -12.539 12.933 -4.734 1.00 92.50 259 GLY A CA 1
ATOM 2007 C C . GLY A 1 259 ? -13.730 13.838 -5.040 1.00 92.50 259 GLY A C 1
ATOM 2008 O O . GLY A 1 259 ? -14.045 14.735 -4.255 1.00 92.50 259 GLY A O 1
ATOM 2009 N N . ARG A 1 260 ? -14.470 13.516 -6.109 1.00 93.12 260 ARG A N 1
ATOM 2010 C CA . ARG A 1 260 ? -15.685 14.237 -6.514 1.00 93.12 260 ARG A CA 1
ATOM 2011 C C . ARG A 1 260 ? -16.816 14.120 -5.489 1.00 93.12 260 ARG A C 1
ATOM 2013 O O . ARG A 1 260 ? -17.538 15.089 -5.254 1.00 93.12 260 ARG A O 1
ATOM 2020 N N . PHE A 1 261 ? -16.975 12.957 -4.860 1.00 93.12 261 PHE A N 1
ATOM 2021 C CA . PHE A 1 261 ? -17.966 12.743 -3.804 1.00 93.12 261 PHE A CA 1
ATOM 2022 C C . PHE A 1 261 ? -17.682 13.608 -2.567 1.00 93.12 261 PHE A C 1
ATOM 2024 O O . PHE A 1 261 ? -18.581 14.298 -2.084 1.00 93.12 261 PHE A O 1
ATOM 2031 N N . ILE A 1 262 ? -16.436 13.621 -2.077 1.00 91.31 262 ILE A N 1
ATOM 2032 C CA . ILE A 1 262 ? -16.030 14.442 -0.924 1.00 91.31 262 ILE A CA 1
ATOM 2033 C C . ILE A 1 262 ? -16.111 15.931 -1.258 1.00 91.31 262 ILE A C 1
ATOM 2035 O O . ILE A 1 262 ? -16.590 16.705 -0.438 1.00 91.31 262 ILE A O 1
ATOM 2039 N N . GLU A 1 263 ? -15.710 16.344 -2.460 1.00 91.25 263 GLU A N 1
ATOM 2040 C CA . GLU A 1 263 ? -15.823 17.740 -2.893 1.00 91.25 263 GLU A CA 1
ATOM 2041 C C . GLU A 1 263 ? -17.274 18.239 -2.844 1.00 91.25 263 GLU A C 1
ATOM 2043 O O . GLU A 1 263 ? -17.548 19.307 -2.293 1.00 91.25 263 GLU A O 1
ATOM 2048 N N . ARG A 1 264 ? -18.213 17.436 -3.360 1.00 90.06 264 ARG A N 1
ATOM 2049 C CA . ARG A 1 264 ? -19.637 17.785 -3.403 1.00 90.06 264 ARG A CA 1
ATOM 2050 C C . ARG A 1 264 ? -20.294 17.763 -2.024 1.00 90.06 264 ARG A C 1
ATOM 2052 O O . ARG A 1 264 ? -21.091 18.645 -1.714 1.00 90.06 264 ARG A O 1
ATOM 2059 N N . ASN A 1 265 ? -19.981 16.761 -1.205 1.00 87.25 265 ASN A N 1
ATOM 2060 C CA . ASN A 1 265 ? -20.719 16.497 0.033 1.00 87.25 265 ASN A CA 1
ATOM 2061 C C . ASN A 1 265 ? -20.016 17.030 1.293 1.00 87.25 265 ASN A C 1
ATOM 2063 O O . ASN A 1 265 ? -20.641 17.154 2.345 1.00 87.25 265 ASN A O 1
ATOM 2067 N N . MET A 1 266 ? -18.719 17.330 1.212 1.00 85.88 266 MET A N 1
ATOM 2068 C CA . MET A 1 266 ? -17.854 17.686 2.340 1.00 85.88 266 MET A CA 1
ATOM 2069 C C . MET A 1 266 ? -16.855 18.785 1.941 1.00 85.88 266 MET A C 1
ATOM 2071 O O . MET A 1 266 ? -15.665 18.696 2.231 1.00 85.88 266 MET A O 1
ATOM 2075 N N . ALA A 1 267 ? -17.342 19.869 1.325 1.00 82.69 267 ALA A N 1
ATOM 2076 C CA . ALA A 1 267 ? -16.531 20.956 0.749 1.00 82.69 267 ALA A CA 1
ATOM 2077 C C . ALA A 1 267 ? -15.506 21.622 1.703 1.00 82.69 267 ALA A C 1
ATOM 2079 O O . ALA A 1 267 ? -14.580 22.303 1.256 1.00 82.69 267 ALA A O 1
ATOM 2080 N N . LYS A 1 268 ? -15.649 21.437 3.023 1.00 85.19 268 LYS A N 1
ATOM 2081 C CA . LYS A 1 268 ? -14.675 21.899 4.029 1.00 85.19 268 LYS A CA 1
ATOM 2082 C C . LYS A 1 268 ? -13.367 21.089 4.003 1.00 85.19 268 LYS A C 1
ATOM 2084 O O . LYS A 1 268 ? -12.322 21.608 4.385 1.00 85.19 268 LYS A O 1
ATOM 2089 N N . GLU A 1 269 ? -13.393 19.857 3.500 1.00 85.94 269 GLU A N 1
ATOM 2090 C CA . GLU A 1 269 ? -12.297 18.881 3.553 1.00 85.94 269 GLU A CA 1
ATOM 2091 C C . GLU A 1 269 ? -11.375 18.945 2.327 1.00 85.94 269 GLU A C 1
ATOM 2093 O O . GLU A 1 269 ? -10.992 17.929 1.746 1.00 85.94 269 GLU A O 1
ATOM 2098 N N . LYS A 1 270 ? -10.958 20.162 1.949 1.00 85.44 270 LYS A N 1
ATOM 2099 C CA . LYS A 1 270 ? -10.129 20.402 0.752 1.00 85.44 270 LYS A CA 1
ATOM 2100 C C . LYS A 1 270 ? -8.856 19.553 0.720 1.00 85.44 270 LYS A C 1
ATOM 2102 O O . LYS A 1 270 ? -8.453 19.103 -0.343 1.00 85.44 270 LYS A O 1
ATOM 2107 N N . LYS A 1 271 ? -8.231 19.307 1.879 1.00 85.56 271 LYS A N 1
ATOM 2108 C CA . LYS A 1 271 ? -7.017 18.477 1.978 1.00 85.56 271 LYS A CA 1
ATOM 2109 C C . LYS A 1 271 ? -7.269 17.040 1.511 1.00 85.56 271 LYS A C 1
ATOM 2111 O O . LYS A 1 271 ? -6.463 16.506 0.759 1.00 85.56 271 LYS A O 1
ATOM 2116 N N . VAL A 1 272 ? -8.378 16.433 1.933 1.00 87.38 272 VAL A N 1
ATOM 2117 C CA . VAL A 1 272 ? -8.720 15.043 1.594 1.00 87.38 272 VAL A CA 1
ATOM 2118 C C . VAL A 1 272 ? -9.179 14.932 0.144 1.00 87.38 272 VAL A C 1
ATOM 2120 O O . VAL A 1 272 ? -8.748 14.021 -0.554 1.00 87.38 272 VAL A O 1
ATOM 2123 N N . THR A 1 273 ? -9.957 15.903 -0.342 1.00 90.12 273 THR A N 1
ATOM 2124 C CA . THR A 1 273 ? -10.299 16.014 -1.768 1.00 90.12 273 THR A CA 1
ATOM 2125 C C . THR A 1 273 ? -9.043 16.058 -2.640 1.00 90.12 273 THR A C 1
ATOM 2127 O O . THR A 1 273 ? -8.923 15.276 -3.581 1.00 90.12 273 THR A O 1
ATOM 2130 N N . THR A 1 274 ? -8.071 16.915 -2.301 1.00 87.44 274 THR A N 1
ATOM 2131 C CA . THR A 1 274 ? -6.798 16.992 -3.031 1.00 87.44 274 THR A CA 1
ATOM 2132 C C . THR A 1 274 ? -6.024 15.681 -2.962 1.00 87.44 274 THR A C 1
ATOM 2134 O O . THR A 1 274 ? -5.475 15.265 -3.976 1.00 87.44 274 THR A O 1
ATOM 2137 N N . LEU A 1 275 ? -5.992 15.012 -1.804 1.00 89.31 275 LEU A N 1
ATOM 2138 C CA . LEU A 1 275 ? -5.339 13.708 -1.671 1.00 89.31 275 LEU A CA 1
ATOM 2139 C C . LEU A 1 275 ? -5.974 12.658 -2.588 1.00 89.31 275 LEU A C 1
ATOM 2141 O O . LEU A 1 275 ? -5.234 11.976 -3.283 1.00 89.31 275 LEU A O 1
ATOM 2145 N N . PHE A 1 276 ? -7.305 12.566 -2.656 1.00 91.94 276 PHE A N 1
ATOM 2146 C CA . PHE A 1 276 ? -7.985 11.614 -3.543 1.00 91.94 276 PHE A CA 1
ATOM 2147 C C . PHE A 1 276 ? -7.789 11.917 -5.028 1.00 91.94 276 PHE A C 1
ATOM 2149 O O . PHE A 1 276 ? -7.568 11.000 -5.816 1.00 91.94 276 PHE A O 1
ATOM 2156 N N . TYR A 1 277 ? -7.811 13.190 -5.426 1.00 91.19 277 TYR A N 1
ATOM 2157 C CA . TYR A 1 277 ? -7.477 13.544 -6.804 1.00 91.19 277 TYR A CA 1
ATOM 2158 C C . TYR A 1 277 ? -6.017 13.228 -7.132 1.00 91.19 277 TYR A C 1
ATOM 2160 O O . TYR A 1 277 ? -5.744 12.678 -8.196 1.00 91.19 277 TYR A O 1
ATOM 2168 N N . LEU A 1 278 ? -5.088 13.505 -6.213 1.00 88.00 278 LEU A N 1
ATOM 2169 C CA . LEU A 1 278 ? -3.677 13.176 -6.391 1.00 88.00 278 LEU A CA 1
ATOM 2170 C C . LEU A 1 278 ? -3.478 11.661 -6.515 1.00 88.00 278 LEU A C 1
ATOM 2172 O O . LEU A 1 278 ? -2.827 11.225 -7.456 1.00 88.00 278 LEU A O 1
ATOM 2176 N N . THR A 1 279 ? -4.073 10.852 -5.632 1.00 89.62 279 THR A N 1
ATOM 2177 C CA . THR A 1 279 ? -3.963 9.387 -5.712 1.00 89.62 279 THR A CA 1
ATOM 2178 C C . THR A 1 279 ? -4.603 8.846 -6.991 1.00 89.62 279 THR A C 1
ATOM 2180 O O . THR A 1 279 ? -4.012 8.005 -7.666 1.00 89.62 279 THR A O 1
ATOM 2183 N N . GLY A 1 280 ? -5.769 9.362 -7.385 1.00 92.69 280 GLY A N 1
ATOM 2184 C CA . GLY A 1 280 ? -6.421 8.995 -8.643 1.00 92.69 280 GLY A CA 1
ATOM 2185 C C . GLY A 1 280 ? -5.545 9.281 -9.862 1.00 92.69 280 GLY A C 1
ATOM 2186 O O . GLY A 1 280 ? -5.380 8.403 -10.708 1.00 92.69 280 GLY A O 1
ATOM 2187 N N . LEU A 1 281 ? -4.922 10.464 -9.909 1.00 88.19 281 LEU A N 1
ATOM 2188 C CA . LEU A 1 281 ? -3.969 10.846 -10.955 1.00 88.19 281 LEU A CA 1
ATOM 2189 C C . LEU A 1 281 ? -2.701 9.990 -10.927 1.00 88.19 281 LEU A C 1
ATOM 2191 O O . LEU A 1 281 ? -2.254 9.561 -11.982 1.00 88.19 281 LEU A O 1
ATOM 2195 N N . THR A 1 282 ? -2.152 9.664 -9.751 1.00 87.75 282 THR A N 1
ATOM 2196 C CA . THR A 1 282 ? -0.991 8.758 -9.685 1.00 87.75 282 THR A CA 1
ATOM 2197 C C . THR A 1 282 ? -1.305 7.394 -10.286 1.00 87.75 282 THR A C 1
ATOM 2199 O O . THR A 1 282 ? -0.472 6.840 -10.992 1.00 87.75 282 THR A O 1
ATOM 2202 N N . PHE A 1 283 ? -2.518 6.871 -10.083 1.00 91.19 283 PHE A N 1
ATOM 2203 C CA . PHE A 1 283 ? -2.922 5.628 -10.728 1.00 91.19 283 PHE A CA 1
ATOM 2204 C C . PHE A 1 283 ? -3.124 5.780 -12.239 1.00 91.19 283 PHE A C 1
ATOM 2206 O O . PHE A 1 283 ? -2.787 4.835 -12.937 1.00 91.19 283 PHE A O 1
ATOM 2213 N N . VAL A 1 284 ? -3.577 6.940 -12.750 1.00 89.88 284 VAL A N 1
ATOM 2214 C CA . VAL A 1 284 ? -3.610 7.222 -14.207 1.00 89.88 284 VAL A CA 1
ATOM 2215 C C . VAL A 1 284 ? -2.210 7.107 -14.804 1.00 89.88 284 VAL A C 1
ATOM 2217 O O . VAL A 1 284 ? -2.005 6.354 -15.752 1.00 89.88 284 VAL A O 1
ATOM 2220 N N . VAL A 1 285 ? -1.249 7.803 -14.195 1.00 84.31 285 VAL A N 1
ATOM 2221 C CA . VAL A 1 285 ? 0.163 7.824 -14.611 1.00 84.31 285 VAL A CA 1
ATOM 2222 C C . VAL A 1 285 ? 0.766 6.410 -14.597 1.00 84.31 285 VAL A C 1
ATOM 2224 O O . VAL A 1 285 ? 1.649 6.074 -15.386 1.00 84.31 285 VAL A O 1
ATOM 2227 N N . LEU A 1 286 ? 0.279 5.545 -13.703 1.00 86.12 286 LEU A N 1
ATOM 2228 C CA . LEU A 1 286 ? 0.723 4.159 -13.563 1.00 86.12 286 LEU A CA 1
ATOM 2229 C C . LEU A 1 286 ? 0.052 3.168 -14.532 1.00 86.12 286 LEU A C 1
ATOM 2231 O O . LEU A 1 286 ? 0.512 2.032 -14.617 1.00 86.12 286 LEU A O 1
ATOM 2235 N N . ILE A 1 287 ? -0.976 3.560 -15.295 1.00 88.94 287 ILE A N 1
ATOM 2236 C CA . ILE A 1 287 ? -1.658 2.646 -16.233 1.00 88.94 287 ILE A CA 1
ATOM 2237 C C . ILE A 1 287 ? -0.681 2.123 -17.290 1.00 88.94 287 ILE A C 1
ATOM 2239 O O . ILE A 1 287 ? -0.576 0.916 -17.487 1.00 88.94 287 ILE A O 1
ATOM 2243 N N . ILE A 1 288 ? 0.048 3.025 -17.952 1.00 84.12 288 ILE A N 1
ATOM 2244 C CA . ILE A 1 288 ? 0.980 2.687 -19.038 1.00 84.12 288 ILE A CA 1
ATOM 2245 C C . ILE A 1 288 ? 2.102 1.744 -18.562 1.00 84.12 288 ILE A C 1
ATOM 2247 O O . ILE A 1 288 ? 2.254 0.678 -19.162 1.00 84.12 288 ILE A O 1
ATOM 2251 N N . PRO A 1 289 ? 2.877 2.066 -17.502 1.00 82.06 289 PRO A N 1
ATOM 2252 C CA . PRO A 1 289 ? 3.976 1.204 -17.067 1.00 82.06 289 PRO A CA 1
ATOM 2253 C C . PRO A 1 289 ? 3.510 -0.164 -16.570 1.00 82.06 289 PRO A C 1
ATOM 2255 O O . PRO A 1 289 ? 4.228 -1.148 -16.741 1.00 82.06 289 PRO A O 1
ATOM 2258 N N . PHE A 1 290 ? 2.331 -0.248 -15.949 1.00 85.62 290 PHE A N 1
ATOM 2259 C CA . PHE A 1 290 ? 1.807 -1.534 -15.508 1.00 85.62 290 PHE A CA 1
ATOM 2260 C C . PHE A 1 290 ? 1.271 -2.359 -16.679 1.00 85.62 290 PHE A C 1
ATOM 2262 O O . PHE A 1 290 ? 1.618 -3.529 -16.768 1.00 85.62 290 PHE A O 1
ATOM 2269 N N . GLN A 1 291 ? 0.555 -1.758 -17.635 1.00 88.88 291 GLN A N 1
ATOM 2270 C CA . GLN A 1 291 ? -0.001 -2.487 -18.781 1.00 88.88 291 GLN A CA 1
ATOM 2271 C C . GLN A 1 291 ? 1.062 -3.013 -19.753 1.00 88.88 291 GLN A C 1
ATOM 2273 O O . GLN A 1 291 ? 0.958 -4.140 -20.227 1.00 88.88 291 GLN A O 1
ATOM 2278 N N . PHE A 1 292 ? 2.056 -2.189 -20.092 1.00 81.62 292 PHE A N 1
ATOM 2279 C CA . PHE A 1 292 ? 3.046 -2.512 -21.128 1.00 81.62 292 PHE A CA 1
ATOM 2280 C C . PHE A 1 292 ? 4.374 -3.026 -20.551 1.00 81.62 292 PHE A C 1
ATOM 2282 O O . PHE A 1 292 ? 5.311 -3.331 -21.289 1.00 81.62 292 PHE A O 1
ATOM 2289 N N . GLY A 1 293 ? 4.459 -3.157 -19.226 1.00 76.62 293 GLY A N 1
ATOM 2290 C CA . GLY A 1 293 ? 5.605 -3.714 -18.521 1.00 76.62 293 GLY A CA 1
ATOM 2291 C C . GLY A 1 293 ? 6.752 -2.728 -18.283 1.00 76.62 293 GLY A C 1
ATOM 2292 O O . GLY A 1 293 ? 6.752 -1.570 -18.704 1.00 76.62 293 GLY A O 1
ATOM 2293 N N . LYS A 1 294 ? 7.789 -3.228 -17.594 1.00 71.62 294 LYS A N 1
ATOM 2294 C CA . LYS A 1 294 ? 8.927 -2.432 -17.089 1.00 71.62 294 LYS A CA 1
ATOM 2295 C C . LYS A 1 294 ? 9.686 -1.682 -18.186 1.00 71.62 294 LYS A C 1
ATOM 2297 O O . LYS A 1 294 ? 10.258 -0.631 -17.920 1.00 71.62 294 LYS A O 1
ATOM 2302 N N . VAL A 1 295 ? 9.673 -2.201 -19.413 1.00 71.38 295 VAL A N 1
ATOM 2303 C CA . VAL A 1 295 ? 10.349 -1.594 -20.567 1.00 71.38 295 VAL A CA 1
ATOM 2304 C C . VAL A 1 295 ? 9.761 -0.217 -20.895 1.00 71.38 295 VAL A C 1
ATOM 2306 O O . VAL A 1 295 ? 10.502 0.687 -21.269 1.00 71.38 295 VAL A O 1
ATOM 2309 N N . TRP A 1 296 ? 8.458 -0.025 -20.696 1.00 75.88 296 TRP A N 1
ATOM 2310 C CA . TRP A 1 296 ? 7.748 1.212 -21.028 1.00 75.88 296 TRP A CA 1
ATOM 2311 C C . TRP A 1 296 ? 7.657 2.195 -19.864 1.00 75.88 296 TRP A C 1
ATOM 2313 O O . TRP A 1 296 ? 7.005 3.230 -19.981 1.00 75.88 296 TRP A O 1
ATOM 2323 N N . LEU A 1 297 ? 8.313 1.892 -18.743 1.00 75.56 297 LEU A N 1
ATOM 2324 C CA . LEU A 1 297 ? 8.170 2.654 -17.510 1.00 75.56 297 LEU A CA 1
ATOM 2325 C C . LEU A 1 297 ? 8.674 4.095 -17.663 1.00 75.56 297 LEU A C 1
ATOM 2327 O O . LEU A 1 297 ? 7.952 5.037 -17.343 1.00 75.56 297 LEU A O 1
ATOM 2331 N N . SER A 1 298 ? 9.856 4.271 -18.256 1.00 80.25 298 SER A N 1
ATOM 2332 C CA . SER A 1 298 ? 10.405 5.588 -18.586 1.00 80.25 298 SER A CA 1
ATOM 2333 C C . SER A 1 298 ? 9.600 6.289 -19.692 1.00 80.25 298 SER A C 1
ATOM 2335 O O . SER A 1 298 ? 9.235 7.453 -19.552 1.00 80.25 298 SER A O 1
ATOM 2337 N N . LEU A 1 299 ? 9.234 5.580 -20.764 1.00 79.56 299 LEU A N 1
ATOM 2338 C CA . LEU A 1 299 ? 8.503 6.160 -21.903 1.00 79.56 299 LEU A CA 1
ATOM 2339 C C . LEU A 1 299 ? 7.074 6.614 -21.567 1.00 79.56 299 LEU A C 1
ATOM 2341 O O . LEU A 1 299 ? 6.626 7.644 -22.071 1.00 79.56 299 LEU A O 1
ATOM 2345 N N . GLY A 1 300 ? 6.356 5.874 -20.721 1.00 76.56 300 GLY A N 1
ATOM 2346 C CA . GLY A 1 300 ? 4.982 6.208 -20.343 1.00 76.56 300 GLY A CA 1
ATOM 2347 C C . GLY A 1 300 ? 4.898 7.539 -19.601 1.00 76.56 300 GLY A C 1
ATOM 2348 O O . GLY A 1 300 ? 4.039 8.368 -19.895 1.00 76.56 300 GLY A O 1
ATOM 2349 N N . TRP A 1 301 ? 5.844 7.785 -18.694 1.00 83.62 301 TRP A N 1
ATOM 2350 C CA . TRP A 1 301 ? 5.904 9.029 -17.925 1.00 83.62 301 TRP A CA 1
ATOM 2351 C C . TRP A 1 301 ? 6.506 10.189 -18.705 1.00 83.62 301 TRP A C 1
ATOM 2353 O O . TRP A 1 301 ? 6.189 11.342 -18.419 1.00 83.62 301 TRP A O 1
ATOM 2363 N N . LEU A 1 302 ? 7.336 9.899 -19.708 1.00 86.88 302 LEU A N 1
ATOM 2364 C CA . LEU A 1 302 ? 7.915 10.905 -20.588 1.00 86.88 302 LEU A CA 1
ATOM 2365 C C . LEU A 1 302 ? 6.820 11.734 -21.276 1.00 86.88 302 LEU A C 1
ATOM 2367 O O . LEU A 1 302 ? 6.824 12.961 -21.179 1.00 86.88 302 LEU A O 1
ATOM 2371 N N . ILE A 1 303 ? 5.876 11.067 -21.948 1.00 83.75 303 ILE A N 1
ATOM 2372 C CA . ILE A 1 303 ? 4.828 11.733 -22.738 1.00 83.75 303 ILE A CA 1
ATOM 2373 C C . ILE A 1 303 ? 3.963 12.616 -21.834 1.00 83.75 303 ILE A C 1
ATOM 2375 O O . ILE A 1 303 ? 3.733 13.788 -22.139 1.00 83.75 303 ILE A O 1
ATOM 2379 N N . GLU A 1 304 ? 3.522 12.077 -20.699 1.00 82.81 304 GLU A N 1
ATOM 2380 C CA . GLU A 1 304 ? 2.675 12.797 -19.751 1.00 82.81 304 GLU A CA 1
ATOM 2381 C C . GLU A 1 304 ? 3.419 13.961 -19.079 1.00 82.81 304 GLU A C 1
ATOM 2383 O O . GLU A 1 304 ? 2.890 15.072 -18.984 1.00 82.81 304 GLU A O 1
ATOM 2388 N N . GLY A 1 305 ? 4.674 13.738 -18.677 1.00 85.38 305 GLY A N 1
ATOM 2389 C CA . GLY A 1 305 ? 5.531 14.750 -18.067 1.00 85.38 305 GLY A CA 1
ATOM 2390 C C . GLY A 1 305 ? 5.778 15.936 -18.994 1.00 85.38 305 GLY A C 1
ATOM 2391 O O . GLY A 1 305 ? 5.573 17.080 -18.582 1.00 85.38 305 GLY A O 1
ATOM 2392 N N . ILE A 1 306 ? 6.138 15.674 -20.256 1.00 88.94 306 ILE A N 1
ATOM 2393 C CA . ILE A 1 306 ? 6.348 16.717 -21.269 1.00 88.94 306 ILE A CA 1
ATOM 2394 C C . ILE A 1 306 ? 5.039 17.446 -21.555 1.00 88.94 306 ILE A C 1
ATOM 2396 O O . ILE A 1 306 ? 5.021 18.673 -21.530 1.00 88.94 306 ILE A O 1
ATOM 2400 N N . ALA A 1 307 ? 3.935 16.726 -21.780 1.00 85.12 307 ALA A N 1
ATOM 2401 C CA . ALA A 1 307 ? 2.650 17.344 -22.093 1.00 85.12 307 ALA A CA 1
ATOM 2402 C C . ALA A 1 307 ? 2.186 18.291 -20.974 1.00 85.12 307 ALA A C 1
ATOM 2404 O O . ALA A 1 307 ? 1.844 19.446 -21.243 1.00 85.12 307 ALA A O 1
ATOM 2405 N N . LEU A 1 308 ? 2.234 17.845 -19.713 1.00 84.94 308 LEU A N 1
ATOM 2406 C CA . LEU A 1 308 ? 1.860 18.662 -18.555 1.00 84.94 308 LEU A CA 1
ATOM 2407 C C . LEU A 1 308 ? 2.809 19.843 -18.350 1.00 84.94 308 LEU A C 1
ATOM 2409 O O . LEU A 1 308 ? 2.356 20.947 -18.035 1.00 84.94 308 LEU A O 1
ATOM 2413 N N . LEU A 1 309 ? 4.114 19.632 -18.534 1.00 86.88 309 LEU A N 1
ATOM 2414 C CA . LEU A 1 309 ? 5.117 20.676 -18.365 1.00 86.88 309 LEU A CA 1
ATOM 2415 C C . LEU A 1 309 ? 4.989 21.751 -19.447 1.00 86.88 309 LEU A C 1
ATOM 2417 O O . LEU A 1 309 ? 4.874 22.932 -19.120 1.00 86.88 309 LEU A O 1
ATOM 2421 N N . SER A 1 310 ? 4.935 21.350 -20.716 1.00 85.31 310 SER A N 1
ATOM 2422 C CA . SER A 1 310 ? 4.741 22.238 -21.861 1.00 85.31 310 SER A CA 1
ATOM 2423 C C . SER A 1 310 ? 3.418 22.996 -21.763 1.00 85.31 310 SER A C 1
ATOM 2425 O O . SER A 1 310 ? 3.397 24.216 -21.928 1.00 85.31 310 SER A O 1
ATOM 2427 N N . TYR A 1 311 ? 2.322 22.321 -21.404 1.00 85.88 311 TYR A N 1
ATOM 2428 C CA . TYR A 1 311 ? 1.033 22.977 -21.179 1.00 85.88 311 TYR A CA 1
ATOM 2429 C C . TYR A 1 311 ? 1.093 23.976 -20.011 1.00 85.88 311 TYR A C 1
ATOM 2431 O O . TYR A 1 311 ? 0.622 25.109 -20.134 1.00 85.88 311 TYR A O 1
ATOM 2439 N N . GLY A 1 312 ? 1.730 23.595 -18.899 1.00 83.75 312 GLY A N 1
ATOM 2440 C CA . GLY A 1 312 ? 1.924 24.452 -17.730 1.00 83.75 312 GLY A CA 1
ATOM 2441 C C . GLY A 1 312 ? 2.779 25.691 -18.009 1.00 83.75 312 GLY A C 1
ATOM 2442 O O . GLY A 1 312 ? 2.492 26.757 -17.464 1.00 83.75 312 GLY A O 1
ATOM 2443 N N . ILE A 1 313 ? 3.788 25.577 -18.880 1.00 84.00 313 ILE A N 1
ATOM 2444 C CA . ILE A 1 313 ? 4.615 26.700 -19.348 1.00 84.00 313 ILE A CA 1
ATOM 2445 C C . ILE A 1 313 ? 3.799 27.613 -20.271 1.00 84.00 313 ILE A C 1
ATOM 2447 O O . ILE A 1 313 ? 3.771 28.824 -20.059 1.00 84.00 313 ILE A O 1
ATOM 2451 N N . CYS A 1 314 ? 3.088 27.051 -21.252 1.00 83.94 314 CYS A N 1
ATOM 2452 C CA . CYS A 1 314 ? 2.295 27.825 -22.210 1.00 83.94 314 CYS A CA 1
ATOM 2453 C C . CYS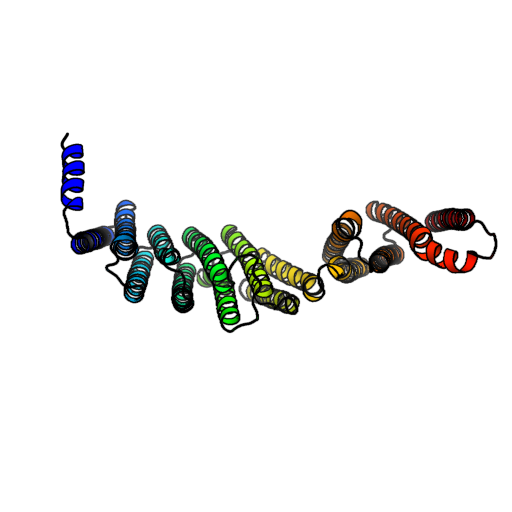 A 1 314 ? 1.149 28.603 -21.548 1.00 83.94 314 CYS A C 1
ATOM 2455 O O . CYS A 1 314 ? 0.888 29.746 -21.926 1.00 83.94 314 CYS A O 1
ATOM 2457 N N . LYS A 1 315 ? 0.470 27.999 -20.564 1.00 84.31 315 LYS A N 1
ATOM 2458 C CA . LYS A 1 315 ? -0.666 28.599 -19.841 1.00 84.31 315 LYS A CA 1
ATOM 2459 C C . LYS A 1 315 ? -0.277 29.316 -18.543 1.00 84.31 315 LYS A C 1
ATOM 2461 O O . LYS A 1 315 ? -1.162 29.796 -17.846 1.00 84.31 315 LYS A O 1
ATOM 2466 N N . GLU A 1 316 ? 1.013 29.368 -18.202 1.00 81.19 316 GLU A N 1
ATOM 2467 C CA . GLU A 1 316 ? 1.549 29.999 -16.978 1.00 81.19 316 GLU A CA 1
ATOM 2468 C C . GLU A 1 316 ? 0.917 29.489 -15.666 1.00 81.19 316 GLU A C 1
ATOM 2470 O O . GLU A 1 316 ? 0.916 30.149 -14.623 1.00 81.19 316 GLU A O 1
ATOM 2475 N N . MET A 1 317 ? 0.414 28.254 -15.680 1.00 79.12 317 MET A N 1
ATOM 2476 C CA . MET A 1 317 ? -0.222 27.640 -14.521 1.00 79.12 317 MET A CA 1
ATOM 2477 C C . MET A 1 317 ? 0.829 26.970 -13.634 1.00 79.12 317 MET A C 1
ATOM 2479 O O . MET A 1 317 ? 1.325 25.880 -13.931 1.00 79.12 317 MET A O 1
ATOM 2483 N N . LYS A 1 318 ? 1.127 27.591 -12.485 1.00 82.06 318 LYS A N 1
ATOM 2484 C CA . LYS A 1 318 ? 2.142 27.108 -11.526 1.00 82.06 318 LYS A CA 1
ATOM 2485 C C . LYS A 1 318 ? 1.927 25.651 -11.086 1.00 82.06 318 LYS A C 1
ATOM 2487 O O . LYS A 1 318 ? 2.905 24.942 -10.869 1.00 82.06 318 LYS A O 1
ATOM 2492 N N . GLY A 1 319 ? 0.673 25.205 -10.959 1.00 76.19 319 GLY A N 1
ATOM 2493 C CA . GLY A 1 319 ? 0.336 23.825 -10.581 1.00 76.19 319 GLY A CA 1
ATOM 2494 C C . GLY A 1 319 ? 0.762 22.800 -11.635 1.00 76.19 319 GLY A C 1
ATOM 2495 O O . GLY A 1 319 ? 1.508 21.876 -11.321 1.00 76.19 319 GLY A O 1
ATOM 2496 N N . PHE A 1 320 ? 0.368 23.020 -12.892 1.00 78.75 320 PHE A N 1
ATOM 2497 C CA . PHE A 1 320 ? 0.731 22.156 -14.020 1.00 78.75 320 PHE A CA 1
ATOM 2498 C C . PHE A 1 320 ? 2.239 22.153 -14.281 1.00 78.75 320 PHE A C 1
ATOM 2500 O O . PHE A 1 320 ? 2.814 21.089 -14.483 1.00 78.75 320 PHE A O 1
ATOM 2507 N N . LYS A 1 321 ? 2.907 23.313 -14.162 1.00 83.00 321 LYS A N 1
ATOM 2508 C CA . LYS A 1 321 ? 4.374 23.395 -14.259 1.00 83.00 321 LYS A CA 1
ATOM 2509 C C . LYS A 1 321 ? 5.053 22.513 -13.202 1.00 83.00 321 LYS A C 1
ATOM 2511 O O . LYS A 1 321 ? 5.940 21.740 -13.540 1.00 83.00 321 LYS A O 1
ATOM 2516 N N . LYS A 1 322 ? 4.627 22.584 -11.932 1.00 83.94 322 LYS A N 1
ATOM 2517 C CA . LYS A 1 322 ? 5.195 21.755 -10.850 1.00 83.94 322 LYS A CA 1
ATOM 2518 C C . LYS A 1 322 ? 4.946 20.259 -11.062 1.00 83.94 322 LYS A C 1
ATOM 2520 O O . LYS A 1 322 ? 5.872 19.476 -10.885 1.00 83.94 322 LYS A O 1
ATOM 2525 N N . ALA A 1 323 ? 3.728 19.877 -11.449 1.00 78.69 323 ALA A N 1
ATOM 2526 C CA . ALA A 1 323 ? 3.382 18.481 -11.719 1.00 78.69 323 ALA A CA 1
ATOM 2527 C C . ALA A 1 323 ? 4.183 17.913 -12.903 1.00 78.69 323 ALA A C 1
ATOM 2529 O O . ALA A 1 323 ? 4.779 16.848 -12.781 1.00 78.69 323 ALA A O 1
ATOM 2530 N N . GLY A 1 324 ? 4.276 18.663 -14.005 1.00 83.94 324 GLY A N 1
ATOM 2531 C CA . GLY A 1 324 ? 5.058 18.277 -15.178 1.00 83.94 324 GLY A CA 1
ATOM 2532 C C . GLY A 1 324 ? 6.554 18.139 -14.884 1.00 83.94 324 GLY A C 1
ATOM 2533 O O . GLY A 1 324 ? 7.168 17.166 -15.314 1.00 83.94 324 GLY A O 1
ATOM 2534 N N . VAL A 1 325 ? 7.141 19.048 -14.088 1.00 87.06 325 VAL A N 1
ATOM 2535 C CA . VAL A 1 325 ? 8.536 18.911 -13.620 1.00 87.06 325 VAL A CA 1
ATOM 2536 C C . VAL A 1 325 ? 8.705 17.651 -12.772 1.00 87.06 325 VAL A C 1
ATOM 2538 O O . VAL A 1 325 ? 9.651 16.902 -12.995 1.00 87.06 325 VAL A O 1
ATOM 2541 N N . ALA A 1 326 ? 7.798 17.397 -11.825 1.00 85.81 326 ALA A N 1
ATOM 2542 C CA . ALA A 1 326 ? 7.882 16.225 -10.959 1.00 85.81 326 ALA A CA 1
ATOM 2543 C C . ALA A 1 326 ? 7.839 14.918 -11.766 1.00 85.81 326 ALA A C 1
ATOM 2545 O O . ALA A 1 326 ? 8.707 14.071 -11.581 1.00 85.81 326 ALA A O 1
ATOM 2546 N N . ILE A 1 327 ? 6.892 14.783 -12.701 1.00 84.75 327 ILE A N 1
ATOM 2547 C CA . ILE A 1 327 ? 6.759 13.590 -13.553 1.00 84.75 327 ILE A CA 1
ATOM 2548 C C . ILE A 1 327 ? 7.971 13.443 -14.483 1.00 84.75 327 ILE A C 1
ATOM 2550 O O . ILE A 1 327 ? 8.515 12.350 -14.607 1.00 84.75 327 ILE A O 1
ATOM 2554 N N . SER A 1 328 ? 8.459 14.540 -15.072 1.00 87.19 328 SER A N 1
ATOM 2555 C CA . SER A 1 328 ? 9.642 14.512 -15.947 1.00 87.19 328 SER A CA 1
ATOM 2556 C C . SER A 1 328 ? 10.918 14.120 -15.191 1.00 87.19 328 SER A C 1
ATOM 2558 O O . SER A 1 328 ? 11.727 13.353 -15.704 1.00 87.19 328 SER A O 1
ATOM 2560 N N . LEU A 1 329 ? 11.100 14.592 -13.951 1.00 88.19 329 LEU A N 1
ATOM 2561 C CA . LEU A 1 329 ? 12.217 14.172 -13.094 1.00 88.19 329 LEU A CA 1
ATOM 2562 C C . LEU A 1 329 ? 12.116 12.696 -12.710 1.00 88.19 329 LEU A C 1
ATOM 2564 O O . LEU A 1 329 ? 13.123 11.998 -12.685 1.00 88.19 329 LEU A O 1
ATOM 2568 N N . LEU A 1 330 ? 10.905 12.219 -12.434 1.00 85.00 330 LEU A N 1
ATOM 2569 C CA . LEU A 1 330 ? 10.642 10.828 -12.084 1.00 85.00 330 LEU A CA 1
ATOM 2570 C C . LEU A 1 330 ? 10.909 9.901 -13.295 1.00 85.00 330 LEU A C 1
ATOM 2572 O O . LEU A 1 330 ? 11.551 8.858 -13.153 1.00 85.00 330 LEU A O 1
ATOM 2576 N N . CYS A 1 331 ? 10.538 10.334 -14.503 1.00 87.62 331 CYS A N 1
ATOM 2577 C CA . CYS A 1 331 ? 10.921 9.710 -15.773 1.00 87.62 331 CYS A CA 1
ATOM 2578 C C . CYS A 1 331 ? 12.447 9.664 -15.966 1.00 87.62 331 CYS A C 1
ATOM 2580 O O . CYS A 1 331 ? 12.994 8.618 -16.310 1.00 87.62 331 CYS A O 1
ATOM 2582 N N . LEU A 1 332 ? 13.152 10.776 -15.740 1.00 87.81 332 LEU A N 1
ATOM 2583 C CA . LEU A 1 332 ? 14.613 10.819 -15.873 1.00 87.81 332 LEU A CA 1
ATOM 2584 C C . LEU A 1 332 ? 15.302 9.907 -14.856 1.00 87.81 332 LEU A C 1
ATOM 2586 O O . LEU A 1 332 ? 16.211 9.162 -15.212 1.00 87.81 332 LEU A O 1
ATOM 2590 N N . TRP A 1 333 ? 14.851 9.934 -13.602 1.00 87.44 333 TRP A N 1
ATOM 2591 C CA . TRP A 1 333 ? 15.387 9.080 -12.547 1.00 87.44 333 TRP A CA 1
ATOM 2592 C C . TRP A 1 333 ? 15.206 7.600 -12.881 1.00 87.44 333 TRP A C 1
ATOM 2594 O O . TRP A 1 333 ? 16.147 6.821 -12.758 1.00 87.44 333 TRP A O 1
ATOM 2604 N N . THR A 1 334 ? 14.025 7.212 -13.368 1.00 83.94 334 THR A N 1
ATOM 2605 C CA . THR A 1 334 ? 13.784 5.820 -13.760 1.00 83.94 334 THR A CA 1
ATOM 2606 C C . THR A 1 334 ? 14.583 5.390 -14.972 1.00 83.94 334 THR A C 1
ATOM 2608 O O . THR A 1 334 ? 15.124 4.291 -14.946 1.00 83.94 334 THR A O 1
ATOM 2611 N N . PHE A 1 335 ? 14.750 6.246 -15.977 1.00 86.38 335 PHE A N 1
ATOM 2612 C CA . PHE A 1 335 ? 15.642 5.945 -17.091 1.00 86.38 335 PHE A CA 1
ATOM 2613 C C . PHE A 1 335 ? 17.091 5.734 -16.628 1.00 86.38 335 PHE A C 1
ATOM 2615 O O . PHE A 1 335 ? 17.721 4.742 -16.982 1.00 86.38 335 PHE A O 1
ATOM 2622 N N . ILE A 1 336 ? 17.620 6.616 -15.775 1.00 86.25 336 ILE A N 1
ATOM 2623 C CA . ILE A 1 336 ? 18.994 6.484 -15.271 1.00 86.25 336 ILE A CA 1
ATOM 2624 C C . ILE A 1 336 ? 19.143 5.205 -14.435 1.00 86.25 336 ILE A C 1
ATOM 2626 O O . ILE A 1 336 ? 20.058 4.415 -14.659 1.00 86.25 336 ILE A O 1
ATOM 2630 N N . CYS A 1 337 ? 18.245 4.967 -13.481 1.00 84.38 337 CYS A N 1
ATOM 2631 C CA . CYS A 1 337 ? 18.355 3.816 -12.592 1.00 84.38 337 CYS A CA 1
ATOM 2632 C C . CYS A 1 337 ? 18.084 2.485 -13.300 1.00 84.38 337 CYS A C 1
ATOM 2634 O O . CYS A 1 337 ? 18.852 1.545 -13.120 1.00 84.38 337 CYS A O 1
ATOM 2636 N N . PHE A 1 338 ? 17.020 2.379 -14.095 1.00 76.75 338 PHE A N 1
ATOM 2637 C CA . PHE A 1 338 ? 16.604 1.103 -14.678 1.00 76.75 338 PHE A CA 1
ATOM 2638 C C . PHE A 1 338 ? 17.207 0.853 -16.060 1.00 76.75 338 PHE A C 1
ATOM 2640 O O . PHE A 1 338 ? 17.747 -0.229 -16.277 1.00 76.75 338 PHE A O 1
ATOM 2647 N N . ASP A 1 339 ? 17.155 1.832 -16.966 1.00 80.69 339 ASP A N 1
ATOM 2648 C CA . ASP A 1 339 ? 17.575 1.646 -18.361 1.00 80.69 339 ASP A CA 1
ATOM 2649 C C . ASP A 1 339 ? 19.092 1.842 -18.564 1.00 80.69 339 ASP A C 1
ATOM 2651 O O . ASP A 1 339 ? 19.691 1.185 -19.414 1.00 80.69 339 ASP A O 1
ATOM 2655 N N . VAL A 1 340 ? 19.739 2.731 -17.793 1.00 81.31 340 VAL A N 1
ATOM 2656 C CA . VAL A 1 340 ? 21.190 2.989 -17.910 1.00 81.31 340 VAL A CA 1
ATOM 2657 C C . VAL A 1 340 ? 22.016 2.104 -16.971 1.00 81.31 340 VAL A C 1
ATOM 2659 O O . VAL A 1 340 ? 22.993 1.509 -17.424 1.00 81.31 340 VAL A O 1
ATOM 2662 N N . LEU A 1 341 ? 21.662 2.037 -15.679 1.00 79.88 341 LEU A N 1
ATOM 2663 C CA . LEU A 1 341 ? 22.491 1.387 -14.650 1.00 79.88 341 LEU A CA 1
ATOM 2664 C C . LEU A 1 341 ? 22.218 -0.112 -14.465 1.00 79.88 341 LEU A C 1
ATOM 2666 O O . LEU A 1 341 ? 23.160 -0.861 -14.219 1.00 79.88 341 LEU A O 1
ATOM 2670 N N . LEU A 1 342 ? 20.957 -0.551 -14.534 1.00 73.12 342 LEU A N 1
ATOM 2671 C CA . LEU A 1 342 ? 20.579 -1.928 -14.188 1.00 73.12 342 LEU A CA 1
ATOM 2672 C C . LEU A 1 342 ? 20.451 -2.853 -15.402 1.00 73.12 342 LEU A C 1
ATOM 2674 O O . LEU A 1 342 ? 20.932 -3.984 -15.345 1.00 73.12 342 LEU A O 1
ATOM 2678 N N . TYR A 1 343 ? 19.784 -2.418 -16.477 1.00 67.50 343 TYR A N 1
ATOM 2679 C CA . TYR A 1 343 ? 19.486 -3.292 -17.613 1.00 67.50 343 TYR A CA 1
ATOM 2680 C C . TYR A 1 343 ? 19.371 -2.524 -18.936 1.00 67.50 343 TYR A C 1
ATOM 2682 O O . TYR A 1 343 ? 18.436 -1.750 -19.138 1.00 67.50 343 TYR A O 1
ATOM 2690 N N . ARG A 1 344 ? 20.293 -2.789 -19.871 1.00 70.31 344 ARG A N 1
ATOM 2691 C CA . ARG A 1 344 ? 20.259 -2.217 -21.223 1.00 70.31 344 ARG A CA 1
ATOM 2692 C C . ARG A 1 344 ? 19.537 -3.171 -22.175 1.00 70.31 344 ARG A C 1
ATOM 2694 O O . ARG A 1 344 ? 20.138 -4.103 -22.699 1.00 70.31 344 ARG A O 1
ATOM 2701 N N . ASP A 1 345 ? 18.246 -2.932 -22.367 1.00 71.69 345 ASP A N 1
ATOM 2702 C CA . ASP A 1 345 ? 17.414 -3.681 -23.315 1.00 71.69 345 ASP A CA 1
ATOM 2703 C C . ASP A 1 345 ? 17.688 -3.255 -24.775 1.00 71.69 345 ASP A C 1
ATOM 2705 O O . ASP A 1 345 ? 18.209 -2.170 -25.036 1.00 71.69 345 ASP A O 1
ATOM 2709 N N . SER A 1 346 ? 17.273 -4.080 -25.734 1.00 76.00 346 SER A N 1
ATOM 2710 C CA . SER A 1 346 ? 17.279 -3.826 -27.183 1.00 76.00 346 SER A CA 1
ATOM 2711 C C . SER A 1 346 ? 16.648 -2.483 -27.582 1.00 76.00 346 SER A C 1
ATOM 2713 O O . SER A 1 346 ? 17.086 -1.840 -28.531 1.00 76.00 346 SER A O 1
ATOM 2715 N N . LEU A 1 347 ? 15.652 -2.015 -26.823 1.00 81.69 347 LEU A N 1
ATOM 2716 C CA . LEU A 1 347 ? 14.957 -0.746 -27.058 1.00 81.69 347 LEU A CA 1
ATOM 2717 C C . LEU A 1 347 ? 15.656 0.475 -26.433 1.00 81.69 347 LEU A C 1
ATOM 2719 O O . LEU A 1 347 ? 15.118 1.582 -26.499 1.00 81.69 347 LEU A O 1
ATOM 2723 N N . PHE A 1 348 ? 16.833 0.316 -25.819 1.00 85.25 348 PHE A N 1
ATOM 2724 C CA . PHE A 1 348 ? 17.529 1.397 -25.113 1.00 85.25 348 PHE A CA 1
ATOM 2725 C C . PHE A 1 348 ? 17.763 2.634 -25.990 1.00 85.25 348 PHE A C 1
ATOM 2727 O O . PHE A 1 348 ? 17.475 3.750 -25.556 1.00 85.25 348 PHE A O 1
ATOM 2734 N N . THR A 1 349 ? 18.214 2.451 -27.234 1.00 85.69 349 THR A N 1
ATOM 2735 C CA . THR A 1 349 ? 18.476 3.555 -28.171 1.00 85.69 349 THR A CA 1
ATOM 2736 C C . THR A 1 349 ? 17.214 4.376 -28.438 1.00 85.69 349 THR A C 1
ATOM 2738 O O . THR A 1 349 ? 17.262 5.606 -28.415 1.00 85.69 349 THR A O 1
ATOM 2741 N N . LEU A 1 350 ? 16.060 3.717 -28.594 1.00 85.56 350 LEU A N 1
ATOM 2742 C CA . LEU A 1 350 ? 14.769 4.379 -28.789 1.00 85.56 350 LEU A CA 1
ATOM 2743 C C . LEU A 1 350 ? 14.330 5.146 -27.536 1.00 85.56 350 LEU A C 1
ATOM 2745 O O . LEU A 1 350 ? 13.852 6.275 -27.642 1.00 85.56 350 LEU A O 1
ATOM 2749 N N . LYS A 1 351 ? 14.526 4.573 -26.342 1.00 87.25 351 LYS A N 1
ATOM 2750 C CA . LYS A 1 351 ? 14.218 5.257 -25.074 1.00 87.25 351 LYS A CA 1
ATOM 2751 C C . LYS A 1 351 ? 15.087 6.491 -24.878 1.00 87.25 351 LYS A C 1
ATOM 2753 O O . LYS A 1 351 ? 14.577 7.555 -24.530 1.00 87.25 351 LYS A O 1
ATOM 2758 N N . TYR A 1 352 ? 16.385 6.363 -25.144 1.00 88.56 352 TYR A N 1
ATOM 2759 C CA . TYR A 1 352 ? 17.314 7.473 -25.008 1.00 88.56 352 TYR A CA 1
ATOM 2760 C C . TYR A 1 352 ? 16.995 8.582 -26.026 1.00 88.56 352 TYR A C 1
ATOM 2762 O O . TYR A 1 352 ? 16.911 9.760 -25.668 1.00 88.56 352 TYR A O 1
ATOM 2770 N N . PHE A 1 353 ? 16.683 8.199 -27.268 1.00 89.44 353 PHE A N 1
ATOM 2771 C CA . PHE A 1 353 ? 16.191 9.124 -28.282 1.00 89.44 353 PHE A CA 1
ATOM 2772 C C . PHE A 1 353 ? 14.938 9.867 -27.808 1.00 89.44 353 PHE A C 1
ATOM 2774 O O . PHE A 1 353 ? 14.926 11.094 -27.804 1.00 89.44 353 PHE A O 1
ATOM 2781 N N . ALA A 1 354 ? 13.917 9.158 -27.323 1.00 88.31 354 ALA A N 1
ATOM 2782 C CA . ALA A 1 354 ? 12.680 9.773 -26.851 1.00 88.31 354 ALA A CA 1
ATOM 2783 C C . ALA A 1 354 ? 12.924 10.786 -25.716 1.00 88.31 354 ALA A C 1
ATOM 2785 O O . ALA A 1 354 ? 12.355 11.877 -25.730 1.00 88.31 354 ALA A O 1
ATOM 2786 N N . ILE A 1 355 ? 13.816 10.475 -24.770 1.00 89.38 355 ILE A N 1
ATOM 2787 C CA . ILE A 1 355 ? 14.167 11.380 -23.663 1.00 89.38 355 ILE A CA 1
ATOM 2788 C C . ILE A 1 355 ? 14.862 12.646 -24.161 1.00 89.38 355 ILE A C 1
ATOM 2790 O O . ILE A 1 355 ? 14.534 13.743 -23.707 1.00 89.38 355 ILE A O 1
ATOM 2794 N N . THR A 1 356 ? 15.799 12.514 -25.101 1.00 89.94 356 THR A N 1
ATOM 2795 C CA . THR A 1 356 ? 16.493 13.673 -25.688 1.00 89.94 356 THR A CA 1
ATOM 2796 C C . THR A 1 356 ? 15.538 14.548 -26.497 1.00 89.94 356 THR A C 1
ATOM 2798 O O . THR A 1 356 ? 15.537 15.770 -26.355 1.00 89.94 356 THR A O 1
ATOM 2801 N N . LEU A 1 357 ? 14.642 13.933 -27.269 1.00 89.75 357 LEU A N 1
ATOM 2802 C CA . LEU A 1 357 ? 13.589 14.627 -28.004 1.00 89.75 357 LEU A CA 1
ATOM 2803 C C . LEU A 1 357 ? 12.656 15.369 -27.035 1.00 89.75 357 LEU A C 1
ATOM 2805 O O . LEU A 1 357 ? 12.335 16.540 -27.232 1.00 89.75 357 LEU A O 1
ATOM 2809 N N . GLY A 1 358 ? 12.296 14.726 -25.926 1.00 87.75 358 GLY A N 1
ATOM 2810 C CA . GLY A 1 358 ? 11.498 15.326 -24.868 1.00 87.75 358 GLY A CA 1
ATOM 2811 C C . GLY A 1 358 ? 12.142 16.546 -24.216 1.00 87.75 358 GLY A C 1
ATOM 2812 O O . GLY A 1 358 ? 11.484 17.576 -24.050 1.00 87.75 358 GLY A O 1
ATOM 2813 N N . SER A 1 359 ? 13.437 16.476 -23.893 1.00 89.25 359 SER A N 1
ATOM 2814 C CA . SER A 1 359 ? 14.162 17.615 -23.319 1.00 89.25 359 SER A CA 1
ATOM 2815 C C . SER A 1 359 ? 14.275 18.782 -24.306 1.00 89.25 359 SER A C 1
ATOM 2817 O O . SER A 1 359 ? 14.191 19.942 -23.894 1.00 89.25 359 SER A O 1
ATOM 2819 N N . ILE A 1 360 ? 14.386 18.498 -25.608 1.00 88.81 360 ILE A N 1
ATOM 2820 C CA . ILE A 1 360 ? 14.352 19.508 -26.675 1.00 88.81 360 ILE A CA 1
ATOM 2821 C C . ILE A 1 360 ? 12.966 20.155 -26.791 1.00 88.81 360 ILE A C 1
ATOM 2823 O O . ILE A 1 360 ? 12.885 21.380 -26.866 1.00 88.81 360 ILE A O 1
ATOM 2827 N N . ILE A 1 361 ? 11.875 19.380 -26.754 1.00 88.81 361 ILE A N 1
ATOM 2828 C CA . ILE A 1 361 ? 10.504 19.924 -26.801 1.00 88.81 361 ILE A CA 1
ATOM 2829 C C . ILE A 1 361 ? 10.275 20.894 -25.637 1.00 88.81 361 ILE A C 1
ATOM 2831 O O . ILE A 1 361 ? 9.806 22.017 -25.842 1.00 88.81 361 ILE A O 1
ATOM 2835 N N . VAL A 1 362 ? 10.655 20.504 -24.417 1.00 87.31 362 VAL A N 1
ATOM 2836 C CA . VAL A 1 362 ? 10.517 21.369 -23.236 1.00 87.31 362 VAL A CA 1
ATOM 2837 C C . VAL A 1 362 ? 11.354 22.643 -23.392 1.00 87.31 362 VAL A C 1
ATOM 2839 O O . VAL A 1 362 ? 10.837 23.736 -23.148 1.00 87.31 362 VAL A O 1
ATOM 2842 N N . LEU A 1 363 ? 12.600 22.543 -23.871 1.00 86.06 363 LEU A N 1
ATOM 2843 C CA . LEU A 1 363 ? 13.412 23.724 -24.180 1.00 86.06 363 LEU A CA 1
ATOM 2844 C C . LEU A 1 363 ? 12.755 24.636 -25.218 1.00 86.06 363 LEU A C 1
ATOM 2846 O O . LEU A 1 363 ? 12.690 25.845 -25.000 1.00 86.06 363 LEU A O 1
ATOM 2850 N N . GLY A 1 364 ? 12.224 24.074 -26.304 1.00 85.00 364 GLY A N 1
ATOM 2851 C CA . GLY A 1 364 ? 11.503 24.821 -27.332 1.00 85.00 364 GLY A CA 1
ATOM 2852 C C . GLY A 1 364 ? 10.326 25.601 -26.747 1.00 85.00 364 GLY A C 1
ATOM 2853 O O . GLY A 1 364 ? 10.155 26.784 -27.042 1.00 85.00 364 GLY A O 1
ATOM 2854 N N . THR A 1 365 ? 9.567 24.991 -25.831 1.00 84.88 365 THR A N 1
ATOM 2855 C CA . THR A 1 365 ? 8.469 25.691 -25.145 1.00 84.88 365 THR A CA 1
ATOM 2856 C C . THR A 1 365 ? 8.940 26.810 -24.211 1.00 84.88 365 THR A C 1
ATOM 2858 O O . THR A 1 365 ? 8.289 27.854 -24.137 1.00 84.88 365 THR A O 1
ATOM 2861 N N . LEU A 1 366 ? 10.088 26.653 -23.540 1.00 85.31 366 LEU A N 1
ATOM 2862 C CA . LEU A 1 366 ? 10.690 27.709 -22.714 1.00 85.31 366 LEU A CA 1
ATOM 2863 C C . LEU A 1 366 ? 11.196 28.887 -23.560 1.00 85.31 366 LEU A C 1
ATOM 2865 O O . LEU A 1 366 ? 10.990 30.042 -23.172 1.00 85.31 366 LEU A O 1
ATOM 2869 N N . ILE A 1 367 ? 11.808 28.600 -24.716 1.00 84.75 367 ILE A N 1
ATOM 2870 C CA . ILE A 1 367 ? 12.254 29.602 -25.698 1.00 84.75 367 ILE A CA 1
ATOM 2871 C C . ILE A 1 367 ? 11.054 30.377 -26.242 1.00 84.75 367 ILE A C 1
ATOM 2873 O O . ILE A 1 367 ? 11.050 31.607 -26.196 1.00 84.75 367 ILE A O 1
ATOM 2877 N N . TYR A 1 368 ? 10.004 29.674 -26.675 1.00 84.81 368 TYR A N 1
ATOM 2878 C CA . TYR A 1 368 ? 8.784 30.282 -27.211 1.00 84.81 368 TYR A CA 1
ATOM 2879 C C . TYR A 1 368 ? 8.150 31.283 -26.235 1.00 84.81 368 TYR A C 1
ATOM 2881 O O . TYR A 1 368 ? 7.747 32.380 -26.619 1.00 84.81 368 TYR A O 1
ATOM 2889 N N . LYS A 1 369 ? 8.115 30.940 -24.943 1.00 80.62 369 LYS A N 1
ATOM 2890 C CA . LYS A 1 369 ? 7.574 31.810 -23.890 1.00 80.62 369 LYS A CA 1
ATOM 2891 C C . LYS A 1 369 ? 8.564 32.850 -23.349 1.00 80.62 369 LYS A C 1
ATOM 2893 O O . LYS A 1 369 ? 8.217 33.551 -22.403 1.00 80.62 369 LYS A O 1
ATOM 2898 N N . LYS A 1 370 ? 9.772 32.966 -23.920 1.00 76.12 370 LYS A N 1
ATOM 2899 C CA . LYS A 1 370 ? 10.859 33.860 -23.466 1.00 76.12 370 LYS A CA 1
ATOM 2900 C C . LYS A 1 370 ? 11.204 33.704 -21.977 1.00 76.12 370 LYS A C 1
ATOM 2902 O O . LYS A 1 370 ? 11.646 34.646 -21.327 1.00 76.12 370 LYS A O 1
ATOM 2907 N N . ASN A 1 371 ? 11.033 32.502 -21.425 1.00 68.44 371 ASN A N 1
ATOM 2908 C CA . ASN A 1 371 ? 11.156 32.238 -19.986 1.00 68.44 371 ASN A CA 1
ATOM 2909 C C . ASN A 1 371 ? 12.574 31.773 -19.579 1.00 68.44 371 ASN A C 1
ATOM 2911 O O . ASN A 1 371 ? 12.748 31.013 -18.626 1.00 68.44 371 ASN A O 1
ATOM 2915 N N . LEU A 1 372 ? 13.590 32.194 -20.342 1.00 66.19 372 LEU A N 1
ATOM 2916 C CA . LEU A 1 372 ? 15.004 31.808 -20.188 1.00 66.19 372 LEU A CA 1
ATOM 2917 C C . LEU A 1 372 ? 15.799 32.691 -19.221 1.00 66.19 372 LEU A C 1
ATOM 2919 O O . LEU A 1 372 ? 16.975 32.426 -18.985 1.00 66.19 372 LEU A O 1
ATOM 2923 N N . ALA A 1 373 ? 15.186 33.740 -18.674 1.00 62.19 373 ALA A N 1
ATOM 2924 C CA . ALA A 1 373 ? 15.867 34.640 -17.747 1.00 62.19 373 ALA A CA 1
ATOM 2925 C C . ALA A 1 373 ? 16.151 33.980 -16.385 1.00 62.19 373 ALA A C 1
ATOM 2927 O O . ALA A 1 373 ? 17.136 34.331 -15.738 1.00 62.19 373 ALA A O 1
ATOM 2928 N N . ASP A 1 374 ? 15.316 33.015 -15.989 1.00 77.62 374 ASP A N 1
ATOM 2929 C CA . ASP A 1 374 ? 15.405 32.301 -14.714 1.00 77.62 374 ASP A CA 1
ATOM 2930 C C . ASP A 1 374 ? 16.604 31.335 -14.679 1.00 77.62 374 ASP A C 1
ATOM 2932 O O . ASP A 1 374 ? 16.884 30.636 -15.660 1.00 77.62 374 ASP A O 1
ATOM 2936 N N . ASP A 1 375 ? 17.303 31.257 -13.546 1.00 77.44 375 ASP A N 1
ATOM 2937 C CA . ASP A 1 375 ? 18.530 30.456 -13.415 1.00 77.44 375 ASP A CA 1
ATOM 2938 C C . ASP A 1 375 ? 18.261 28.955 -13.589 1.00 77.44 375 ASP A C 1
ATOM 2940 O O . ASP A 1 375 ? 19.058 28.236 -14.195 1.00 77.44 375 ASP A O 1
ATOM 2944 N N . ALA A 1 376 ? 17.082 28.490 -13.164 1.00 77.38 376 ALA A N 1
ATOM 2945 C CA . ALA A 1 376 ? 16.634 27.119 -13.396 1.00 77.38 376 ALA A CA 1
ATOM 2946 C C . ALA A 1 376 ? 16.450 26.808 -14.894 1.00 77.38 376 ALA A C 1
ATOM 2948 O O . ALA A 1 376 ? 16.806 25.720 -15.353 1.00 77.38 376 ALA A O 1
ATOM 2949 N N . SER A 1 377 ? 15.939 27.765 -15.676 1.00 80.12 377 SER A N 1
ATOM 2950 C CA . SER A 1 377 ? 15.774 27.617 -17.127 1.00 80.12 377 SER A CA 1
ATOM 2951 C C . SER A 1 377 ? 17.122 27.582 -17.853 1.00 80.12 377 SER A C 1
ATOM 2953 O O . SER A 1 377 ? 17.281 26.817 -18.805 1.00 80.12 377 SER A O 1
ATOM 2955 N N . LYS A 1 378 ? 18.112 28.364 -17.397 1.00 82.06 378 LYS A N 1
ATOM 2956 C CA . LYS A 1 378 ? 19.483 28.326 -17.938 1.00 82.06 378 LYS A CA 1
ATOM 2957 C C . LYS A 1 378 ? 20.166 26.996 -17.641 1.00 82.06 378 LYS A C 1
ATOM 2959 O O . LYS A 1 378 ? 20.744 26.397 -18.544 1.00 82.06 378 LYS A O 1
ATOM 2964 N N . LEU A 1 379 ? 20.059 26.505 -16.405 1.00 85.06 379 LEU A N 1
ATOM 2965 C CA . LEU A 1 379 ? 20.603 25.201 -16.023 1.00 85.06 379 LEU A CA 1
ATOM 2966 C C . LEU A 1 379 ? 19.978 24.077 -16.862 1.00 85.06 379 LEU A C 1
ATOM 2968 O O . LEU A 1 379 ? 20.693 23.203 -17.346 1.00 85.06 379 LEU A O 1
ATOM 2972 N N . PHE A 1 380 ? 18.667 24.144 -17.117 1.00 85.62 380 PHE A N 1
ATOM 2973 C CA . PHE A 1 380 ? 17.982 23.194 -17.994 1.00 85.62 380 PHE A CA 1
ATOM 2974 C C . PHE A 1 380 ? 18.429 23.297 -19.467 1.00 85.62 380 PHE A C 1
ATOM 2976 O O . PHE A 1 380 ? 18.573 22.255 -20.109 1.00 85.62 380 PHE A O 1
ATOM 2983 N N . LYS A 1 381 ? 18.718 24.507 -19.994 1.00 85.44 381 LYS A N 1
ATOM 2984 C CA . LYS A 1 381 ? 19.345 24.703 -21.326 1.00 85.44 381 LYS A CA 1
ATOM 2985 C C . LYS A 1 381 ? 20.628 23.887 -21.417 1.00 85.44 381 LYS A C 1
ATOM 2987 O O . LYS A 1 381 ? 20.700 22.984 -22.243 1.00 85.44 381 LYS A O 1
ATOM 2992 N N . TYR A 1 382 ? 21.581 24.137 -20.521 1.00 85.94 382 TYR A N 1
ATOM 2993 C CA . TYR A 1 382 ? 22.868 23.440 -20.533 1.00 85.94 382 TYR A CA 1
ATOM 2994 C C . TYR A 1 382 ? 22.730 21.929 -20.323 1.00 85.94 382 TYR A C 1
ATOM 2996 O O . TYR A 1 382 ? 23.360 21.158 -21.042 1.00 85.94 382 TYR A O 1
ATOM 3004 N N . ALA A 1 383 ? 21.878 21.491 -19.391 1.00 86.50 383 ALA A N 1
ATOM 3005 C CA . ALA A 1 383 ? 21.658 20.069 -19.137 1.00 86.50 383 ALA A CA 1
ATOM 3006 C C . ALA A 1 383 ? 21.115 19.335 -20.374 1.00 86.50 383 ALA A C 1
ATOM 3008 O O . ALA A 1 383 ? 21.583 18.247 -20.702 1.00 86.50 383 ALA A O 1
ATOM 3009 N N . SER A 1 384 ? 20.166 19.936 -21.094 1.00 86.94 384 SER A N 1
ATOM 3010 C CA . SER A 1 384 ? 19.600 19.349 -22.311 1.00 86.94 384 SER A CA 1
ATOM 3011 C C . SER A 1 384 ? 20.590 19.381 -23.487 1.00 86.94 384 SER A C 1
ATOM 3013 O O . SER A 1 384 ? 20.655 18.416 -24.246 1.00 86.94 384 SER A O 1
ATOM 3015 N N . SER A 1 385 ? 21.435 20.413 -23.599 1.00 85.81 385 SER A N 1
ATOM 3016 C CA . SER A 1 385 ? 22.537 20.452 -24.577 1.00 85.81 385 SER A CA 1
ATOM 3017 C C . SER A 1 385 ? 23.567 19.350 -24.337 1.00 85.81 385 SER A C 1
ATOM 3019 O O . SER A 1 385 ? 23.974 18.663 -25.271 1.00 85.81 385 SER A O 1
ATOM 3021 N N . ILE A 1 386 ? 23.968 19.155 -23.076 1.00 87.94 386 ILE A N 1
ATOM 3022 C CA . ILE A 1 386 ? 24.882 18.080 -22.677 1.00 87.94 386 ILE A CA 1
ATOM 3023 C C . ILE A 1 386 ? 24.237 16.720 -22.956 1.00 87.94 386 ILE A C 1
ATOM 3025 O O . ILE A 1 386 ? 24.885 15.840 -23.514 1.00 87.94 386 ILE A O 1
ATOM 3029 N N . ASN A 1 387 ? 22.953 16.558 -22.630 1.00 89.81 387 ASN A N 1
ATOM 3030 C CA . ASN A 1 387 ? 22.211 15.334 -22.914 1.00 89.81 387 ASN A CA 1
ATOM 3031 C C . ASN A 1 387 ? 22.188 15.004 -24.416 1.00 89.81 387 ASN A C 1
ATOM 3033 O O . ASN A 1 387 ? 22.459 13.866 -24.796 1.00 89.81 387 ASN A O 1
ATOM 3037 N N . LEU A 1 388 ? 21.916 16.000 -25.266 1.00 89.19 388 LEU A N 1
ATOM 3038 C CA . LEU A 1 388 ? 21.949 15.853 -26.721 1.00 89.19 388 LEU A CA 1
ATOM 3039 C C . LEU A 1 388 ? 23.341 15.445 -27.213 1.00 89.19 388 LEU A C 1
ATOM 3041 O O . LEU A 1 388 ? 23.454 14.545 -28.041 1.00 89.19 388 LEU A O 1
ATOM 3045 N N . LEU A 1 389 ? 24.396 16.075 -26.687 1.00 89.12 389 LEU A N 1
ATOM 3046 C CA . LEU A 1 389 ? 25.770 15.737 -27.042 1.00 89.12 389 LEU A CA 1
ATOM 3047 C C . LEU A 1 389 ? 26.093 14.279 -26.696 1.00 89.12 389 LEU A C 1
ATOM 3049 O O . LEU A 1 389 ? 26.546 13.531 -27.558 1.00 89.12 389 LEU A O 1
ATOM 3053 N N . ILE A 1 390 ? 25.827 13.860 -25.456 1.00 88.81 390 ILE A N 1
ATOM 3054 C CA . ILE A 1 390 ? 26.094 12.488 -24.999 1.00 88.81 390 ILE A CA 1
ATOM 3055 C C . ILE A 1 390 ? 25.307 11.479 -25.845 1.00 88.81 390 ILE A C 1
ATOM 3057 O O . ILE A 1 390 ? 25.861 10.453 -26.241 1.00 88.81 390 ILE A O 1
ATOM 3061 N N . PHE A 1 391 ? 24.051 11.782 -26.181 1.00 89.75 391 PHE A N 1
ATOM 3062 C CA . PHE A 1 391 ? 23.235 10.927 -27.038 1.00 89.75 391 PHE A CA 1
ATOM 3063 C C . PHE A 1 391 ? 23.804 10.798 -28.456 1.00 89.75 391 PHE A C 1
ATOM 3065 O O . PHE A 1 391 ? 23.912 9.687 -28.968 1.00 89.75 391 PHE A O 1
ATOM 3072 N N . LEU A 1 392 ? 24.220 11.902 -29.084 1.00 88.31 392 LEU A N 1
ATOM 3073 C CA . LEU A 1 392 ? 24.822 11.867 -30.421 1.00 88.31 392 LEU A CA 1
ATOM 3074 C C . LEU A 1 392 ? 26.122 11.056 -30.433 1.00 88.31 392 LEU A C 1
ATOM 3076 O O . LEU A 1 392 ? 26.316 10.221 -31.315 1.00 88.31 392 LEU A O 1
ATOM 3080 N N . LEU A 1 393 ? 26.980 11.244 -29.427 1.00 88.88 393 LEU A N 1
ATOM 3081 C CA . LEU A 1 393 ? 28.203 10.456 -29.267 1.00 88.88 393 LEU A CA 1
ATOM 3082 C C . LEU A 1 393 ? 27.897 8.963 -29.074 1.00 88.88 393 LEU A C 1
ATOM 3084 O O . LEU A 1 393 ? 28.581 8.116 -29.651 1.00 88.88 393 LEU A O 1
ATOM 3088 N N . TYR A 1 394 ? 26.850 8.641 -28.310 1.00 88.69 394 TYR A N 1
ATOM 3089 C CA . TYR A 1 394 ? 26.371 7.272 -28.142 1.00 88.69 394 TYR A CA 1
ATOM 3090 C C . TYR A 1 394 ? 25.911 6.661 -29.472 1.00 88.69 394 TYR A C 1
ATOM 3092 O O . TYR A 1 394 ? 26.389 5.589 -29.831 1.00 88.69 394 TYR A O 1
ATOM 3100 N N . VAL A 1 395 ? 25.052 7.345 -30.236 1.00 88.44 395 VAL A N 1
ATOM 3101 C CA . VAL A 1 395 ? 24.552 6.858 -31.536 1.00 88.44 395 VAL A CA 1
ATOM 3102 C C . VAL A 1 395 ? 25.702 6.635 -32.521 1.00 88.44 395 VAL A C 1
ATOM 3104 O O . VAL A 1 395 ? 25.761 5.592 -33.170 1.00 88.44 395 VAL A O 1
ATOM 3107 N N . ILE A 1 396 ? 26.659 7.565 -32.595 1.00 87.62 396 ILE A N 1
ATOM 3108 C CA . ILE A 1 396 ? 27.833 7.428 -33.469 1.00 87.62 396 ILE A CA 1
ATOM 3109 C C . ILE A 1 396 ? 28.652 6.188 -33.091 1.00 87.62 396 ILE A C 1
ATOM 3111 O O . ILE A 1 396 ? 29.062 5.417 -33.958 1.00 87.62 396 ILE A O 1
ATOM 3115 N N . ASN A 1 397 ? 28.892 5.963 -31.801 1.00 86.31 397 ASN A N 1
ATOM 3116 C CA . ASN A 1 397 ? 29.744 4.857 -31.387 1.00 86.31 397 ASN A CA 1
ATOM 3117 C C . ASN A 1 397 ? 29.043 3.490 -31.403 1.00 86.31 397 ASN A C 1
ATOM 3119 O O . ASN A 1 397 ? 29.702 2.495 -31.693 1.00 86.31 397 ASN A O 1
ATOM 3123 N N . ASN A 1 398 ? 27.755 3.423 -31.064 1.00 85.12 398 ASN A N 1
ATOM 3124 C CA . ASN A 1 398 ? 27.056 2.155 -30.844 1.00 85.12 398 ASN A CA 1
ATOM 3125 C C . ASN A 1 398 ? 26.152 1.722 -32.002 1.00 85.12 398 ASN A C 1
ATOM 3127 O O . ASN A 1 398 ? 26.015 0.522 -32.201 1.00 85.12 398 ASN A O 1
ATOM 3131 N N . GLU A 1 399 ? 25.571 2.652 -32.762 1.00 85.12 399 GLU A N 1
ATOM 3132 C CA . GLU A 1 399 ? 24.671 2.327 -33.883 1.00 85.12 399 GLU A CA 1
ATOM 3133 C C . GLU A 1 399 ? 25.379 2.516 -35.229 1.00 85.12 399 GLU A C 1
ATOM 3135 O O . GLU A 1 399 ? 25.353 1.644 -36.096 1.00 85.12 399 GLU A O 1
ATOM 3140 N N . LEU A 1 400 ? 26.084 3.640 -35.397 1.00 85.19 400 LEU A N 1
ATOM 3141 C CA . LEU A 1 400 ? 26.744 3.969 -36.660 1.00 85.19 400 LEU A CA 1
ATOM 3142 C C . LEU A 1 400 ? 28.016 3.138 -36.893 1.00 85.19 400 LEU A C 1
ATOM 3144 O O . LEU A 1 400 ? 28.282 2.743 -38.023 1.00 85.19 400 LEU A O 1
ATOM 3148 N N . ARG A 1 401 ? 28.799 2.840 -35.847 1.00 84.75 401 ARG A N 1
ATOM 3149 C CA . ARG A 1 401 ? 30.019 2.014 -35.945 1.00 84.75 401 ARG A CA 1
ATOM 3150 C C . ARG A 1 401 ? 29.771 0.614 -36.531 1.00 84.75 401 ARG A C 1
ATOM 3152 O O . ARG A 1 401 ? 30.470 0.290 -37.487 1.00 84.75 401 ARG A O 1
ATOM 3159 N N . PRO A 1 402 ? 28.846 -0.222 -36.012 1.00 84.62 402 PRO A N 1
ATOM 3160 C CA . PRO A 1 402 ? 28.593 -1.542 -36.595 1.00 84.62 402 PRO A CA 1
ATOM 3161 C C . PRO A 1 402 ? 27.986 -1.449 -37.999 1.00 84.62 402 PRO A C 1
ATOM 3163 O O . PRO A 1 402 ? 28.340 -2.250 -38.859 1.00 84.62 402 PRO A O 1
ATOM 3166 N N . PHE A 1 403 ? 27.143 -0.443 -38.260 1.00 84.06 403 PHE A N 1
ATOM 3167 C CA . PHE A 1 403 ? 26.626 -0.184 -39.603 1.00 84.06 403 PHE A CA 1
ATOM 3168 C C . PHE A 1 403 ? 27.764 0.102 -40.591 1.00 84.06 403 PHE A C 1
ATOM 3170 O O . PHE A 1 403 ? 27.873 -0.563 -41.613 1.00 84.06 403 PHE A O 1
ATOM 3177 N N . LEU A 1 404 ? 28.657 1.039 -40.261 1.00 82.38 404 LEU A N 1
ATOM 3178 C CA . LEU A 1 404 ? 29.803 1.398 -41.099 1.00 82.38 404 LEU A CA 1
ATOM 3179 C C . LEU A 1 404 ? 30.821 0.262 -41.232 1.00 82.38 404 LEU A C 1
ATOM 3181 O O . LEU A 1 404 ? 31.405 0.117 -42.300 1.00 82.38 404 LEU A O 1
ATOM 3185 N N . TYR A 1 405 ? 31.016 -0.552 -40.190 1.00 82.12 405 TYR A N 1
ATOM 3186 C CA . TYR A 1 405 ? 31.889 -1.727 -40.247 1.00 82.12 405 TYR A CA 1
ATOM 3187 C C . TYR A 1 405 ? 31.489 -2.653 -41.406 1.00 82.12 405 TYR A C 1
ATOM 3189 O O . TYR A 1 405 ? 32.340 -2.983 -42.224 1.00 82.12 405 TYR A O 1
ATOM 3197 N N . GLY A 1 406 ? 30.194 -2.961 -41.551 1.00 79.81 406 GLY A N 1
ATOM 3198 C CA . GLY A 1 406 ? 29.697 -3.836 -42.621 1.00 79.81 406 GLY A CA 1
ATOM 3199 C C . GLY A 1 406 ? 29.846 -3.287 -44.047 1.00 79.81 406 GLY A C 1
ATOM 3200 O O . GLY A 1 406 ? 29.802 -4.060 -44.996 1.00 79.81 406 GLY A O 1
ATOM 3201 N N . PHE A 1 407 ? 30.037 -1.974 -44.223 1.00 78.12 40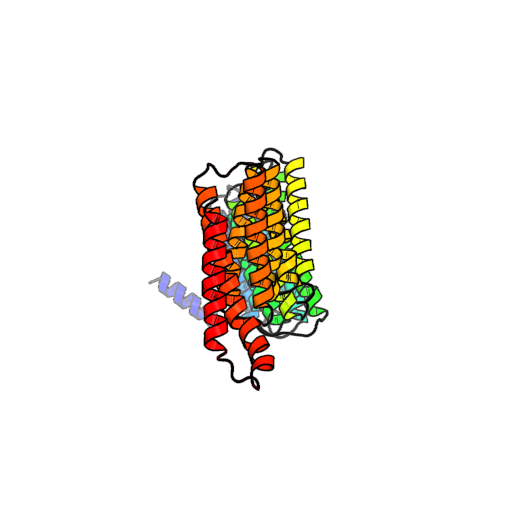7 PHE A N 1
ATOM 3202 C CA . PHE A 1 407 ? 30.294 -1.363 -45.538 1.00 78.12 407 PHE A CA 1
ATOM 3203 C C . PHE A 1 407 ? 31.783 -1.170 -45.835 1.00 78.12 407 PHE A C 1
ATOM 3205 O O . PHE A 1 407 ? 32.171 -1.076 -46.997 1.00 78.12 407 PHE A O 1
ATOM 3212 N N . ILE A 1 408 ? 32.603 -1.034 -44.793 1.00 78.81 408 ILE A N 1
ATOM 3213 C CA . ILE A 1 408 ? 33.991 -0.572 -44.908 1.00 78.81 408 ILE A CA 1
ATOM 3214 C C . ILE A 1 408 ? 34.994 -1.731 -44.853 1.00 78.81 408 ILE A C 1
ATOM 3216 O O . ILE A 1 408 ? 36.138 -1.528 -45.263 1.00 78.81 408 ILE A O 1
ATOM 3220 N N . GLU A 1 409 ? 34.572 -2.929 -44.431 1.00 70.19 409 GLU A N 1
ATOM 3221 C CA . GLU A 1 409 ? 35.425 -4.114 -44.222 1.00 70.19 409 GLU A CA 1
ATOM 3222 C C . GLU A 1 409 ? 36.387 -4.401 -45.399 1.00 70.19 409 GLU A C 1
ATOM 3224 O O . GLU A 1 409 ? 37.556 -4.698 -45.160 1.00 70.19 409 GLU A O 1
ATOM 3229 N N . ASP A 1 410 ? 35.967 -4.147 -46.647 1.00 70.62 410 ASP A N 1
ATOM 3230 C CA . ASP A 1 410 ? 36.759 -4.409 -47.865 1.00 70.62 410 ASP A CA 1
ATOM 3231 C C . ASP A 1 410 ? 37.469 -3.181 -48.479 1.00 70.62 410 ASP A C 1
ATOM 3233 O O . ASP A 1 410 ? 38.171 -3.290 -49.484 1.00 70.62 410 ASP A O 1
ATOM 3237 N N . THR A 1 411 ? 37.301 -1.983 -47.911 1.00 74.19 411 THR A N 1
ATOM 3238 C CA . THR A 1 411 ? 37.720 -0.717 -48.561 1.00 74.19 411 THR A CA 1
ATOM 3239 C C . THR A 1 411 ? 39.034 -0.126 -48.035 1.00 74.19 411 THR A C 1
ATOM 3241 O O . THR A 1 411 ? 39.496 0.895 -48.541 1.00 74.19 411 THR A O 1
ATOM 3244 N N . GLY A 1 412 ? 39.662 -0.749 -47.029 1.00 71.31 412 GLY A N 1
ATOM 3245 C CA . GLY A 1 412 ? 40.964 -0.332 -46.481 1.00 71.31 412 GLY A CA 1
ATOM 3246 C C . GLY A 1 412 ? 40.954 0.958 -45.641 1.00 71.31 412 GLY A C 1
ATOM 3247 O O . GLY A 1 412 ? 42.006 1.387 -45.164 1.00 71.31 412 GLY A O 1
ATOM 3248 N N . PHE A 1 413 ? 39.791 1.582 -45.424 1.00 78.12 413 PHE A N 1
ATOM 3249 C CA . PHE A 1 413 ? 39.661 2.769 -44.573 1.00 78.12 413 PHE A CA 1
ATOM 3250 C C . PHE A 1 413 ? 39.689 2.421 -43.077 1.00 78.12 413 PHE A C 1
ATOM 3252 O O . PHE A 1 413 ? 39.111 1.434 -42.624 1.00 78.12 413 PHE A O 1
ATOM 3259 N N . ASN A 1 414 ? 40.321 3.282 -42.271 1.00 83.50 414 ASN A N 1
ATOM 3260 C CA . ASN A 1 414 ? 40.372 3.106 -40.821 1.00 83.50 414 ASN A CA 1
ATOM 3261 C C . ASN A 1 414 ? 39.059 3.571 -40.162 1.00 83.50 414 ASN A C 1
ATOM 3263 O O . ASN A 1 414 ? 38.863 4.762 -39.902 1.00 83.50 414 ASN A O 1
ATOM 3267 N N . LEU A 1 415 ? 38.180 2.615 -39.847 1.00 83.69 415 LEU A N 1
ATOM 3268 C CA . LEU A 1 415 ? 36.888 2.851 -39.192 1.00 83.69 415 LEU A CA 1
ATOM 3269 C C . LEU A 1 415 ? 37.008 3.679 -37.900 1.00 83.69 415 LEU A C 1
ATOM 3271 O O . LEU A 1 415 ? 36.189 4.565 -37.654 1.00 83.69 415 LEU A O 1
ATOM 3275 N N . ASN A 1 416 ? 38.040 3.438 -37.082 1.00 83.69 416 ASN A N 1
ATOM 3276 C CA . ASN A 1 416 ? 38.222 4.174 -35.827 1.00 83.69 416 ASN A CA 1
ATOM 3277 C C . ASN A 1 416 ? 38.475 5.665 -36.080 1.00 83.69 416 ASN A C 1
ATOM 3279 O O . ASN A 1 416 ? 37.950 6.501 -35.347 1.00 83.69 416 ASN A O 1
ATOM 3283 N N . TYR A 1 417 ? 39.230 6.005 -37.128 1.00 85.31 417 TYR A N 1
ATOM 3284 C CA . TYR A 1 417 ? 39.496 7.397 -37.488 1.00 85.31 417 TYR A CA 1
ATOM 3285 C C . TYR A 1 417 ? 38.216 8.129 -37.915 1.00 85.31 417 TYR A C 1
ATOM 3287 O O . TYR A 1 417 ? 37.956 9.238 -37.449 1.00 85.31 417 TYR A O 1
ATOM 3295 N N . MET A 1 418 ? 37.375 7.494 -38.739 1.00 84.50 418 MET A N 1
ATOM 3296 C CA . MET A 1 418 ? 36.105 8.081 -39.186 1.00 84.50 418 MET A CA 1
ATOM 3297 C C . MET A 1 418 ? 35.126 8.303 -38.029 1.00 84.50 418 MET A C 1
ATOM 3299 O O . MET A 1 418 ? 34.528 9.373 -37.927 1.00 84.50 418 MET A O 1
ATOM 3303 N N . ILE A 1 419 ? 35.001 7.327 -37.124 1.00 88.38 419 ILE A N 1
ATOM 3304 C CA . ILE A 1 419 ? 34.132 7.436 -35.944 1.00 88.38 419 ILE A CA 1
ATOM 3305 C C . ILE A 1 419 ? 34.595 8.570 -35.024 1.00 88.38 419 ILE A C 1
ATOM 3307 O O . ILE A 1 419 ? 33.785 9.406 -34.627 1.00 88.38 419 ILE A O 1
ATOM 3311 N N . VAL A 1 420 ? 35.896 8.654 -34.729 1.00 87.00 420 VAL A N 1
ATOM 3312 C CA . VAL A 1 420 ? 36.447 9.724 -33.880 1.00 87.00 420 VAL A CA 1
ATOM 3313 C C . VAL A 1 420 ? 36.283 11.096 -34.541 1.00 87.00 420 VAL A C 1
ATOM 3315 O O . VAL A 1 420 ? 35.886 12.049 -33.872 1.00 87.00 420 VAL A O 1
ATOM 3318 N N . SER A 1 421 ? 36.509 11.204 -35.853 1.00 85.88 421 SER A N 1
ATOM 3319 C CA . SER A 1 421 ? 36.279 12.445 -36.604 1.00 85.88 421 SER A CA 1
ATOM 3320 C C . SER A 1 421 ? 34.815 12.900 -36.524 1.00 85.88 421 SER A C 1
ATOM 3322 O O . SER A 1 421 ? 34.545 14.057 -36.196 1.00 85.88 421 SER A O 1
ATOM 3324 N N . ALA A 1 422 ? 33.862 11.982 -36.719 1.00 86.44 422 ALA A N 1
ATOM 3325 C CA . ALA A 1 422 ? 32.434 12.267 -36.591 1.00 86.44 422 ALA A CA 1
ATOM 3326 C C . ALA A 1 422 ? 32.049 12.719 -35.168 1.00 86.44 422 ALA A C 1
ATOM 3328 O O . ALA A 1 422 ? 31.282 13.671 -35.006 1.00 86.44 422 ALA A O 1
ATOM 3329 N N . MET A 1 423 ? 32.611 12.093 -34.128 1.00 87.50 423 MET A N 1
ATOM 3330 C CA . MET A 1 423 ? 32.401 12.495 -32.728 1.00 87.50 423 MET A CA 1
ATOM 3331 C C . MET A 1 423 ? 32.934 13.907 -32.438 1.00 87.50 423 MET A C 1
ATOM 3333 O O . MET A 1 423 ? 32.277 14.697 -31.757 1.00 87.50 423 MET A O 1
ATOM 3337 N N . ILE A 1 424 ? 34.106 14.256 -32.973 1.00 87.12 424 ILE A N 1
ATOM 3338 C CA . ILE A 1 424 ? 34.701 15.588 -32.798 1.00 87.12 424 ILE A CA 1
ATOM 3339 C C . ILE A 1 424 ? 33.854 16.650 -33.513 1.00 87.12 424 ILE A C 1
ATOM 3341 O O . ILE A 1 424 ? 33.482 17.652 -32.902 1.00 87.12 424 ILE A O 1
ATOM 3345 N N . LEU A 1 425 ? 33.492 16.418 -34.779 1.00 88.44 425 LEU A N 1
ATOM 3346 C CA . LEU A 1 425 ? 32.673 17.346 -35.568 1.00 88.44 425 LEU A CA 1
ATOM 3347 C C . LEU A 1 425 ? 31.309 17.605 -34.920 1.00 88.44 425 LEU A C 1
ATOM 3349 O O . LEU A 1 425 ? 30.886 18.755 -34.801 1.00 88.44 425 LEU A O 1
ATOM 3353 N N . THR A 1 426 ? 30.636 16.551 -34.455 1.00 86.75 426 THR A N 1
ATOM 3354 C CA . THR A 1 426 ? 29.347 16.692 -33.760 1.00 86.75 426 THR A CA 1
ATOM 3355 C C . THR A 1 426 ? 29.474 17.447 -32.441 1.00 86.75 426 THR A C 1
ATOM 3357 O O . THR A 1 426 ? 28.620 18.281 -32.142 1.00 86.75 426 THR A O 1
ATOM 3360 N N . SER A 1 427 ? 30.566 17.250 -31.698 1.00 86.31 427 SER A N 1
ATOM 3361 C CA . SER A 1 427 ? 30.840 18.011 -30.473 1.00 86.31 427 SER A CA 1
ATOM 3362 C C . SER A 1 427 ? 30.975 19.514 -30.737 1.00 86.31 427 SER A C 1
ATOM 3364 O O . SER A 1 427 ? 30.382 20.321 -30.017 1.00 86.31 427 SER A O 1
ATOM 3366 N N . PHE A 1 428 ? 31.685 19.899 -31.803 1.00 85.62 428 PHE A N 1
ATOM 3367 C CA . PHE A 1 428 ? 31.816 21.302 -32.206 1.00 85.62 428 PHE A CA 1
ATOM 3368 C C . PHE A 1 428 ? 30.490 21.911 -32.676 1.00 85.62 428 PHE A C 1
ATOM 3370 O O . PHE A 1 428 ? 30.158 23.028 -32.277 1.00 85.62 428 PHE A O 1
ATOM 3377 N N . LEU A 1 429 ? 29.709 21.180 -33.479 1.00 84.31 429 LEU A N 1
ATOM 3378 C CA . LEU A 1 429 ? 28.408 21.650 -33.966 1.00 84.31 429 LEU A CA 1
ATOM 3379 C C . LEU A 1 429 ? 27.429 21.916 -32.818 1.00 84.31 429 LEU A C 1
ATOM 3381 O O . LEU A 1 429 ? 26.806 22.976 -32.775 1.00 84.31 429 LEU A O 1
ATOM 3385 N N . VAL A 1 430 ? 27.327 20.992 -31.858 1.00 83.12 430 VAL A N 1
ATOM 3386 C CA . VAL A 1 430 ? 26.453 21.176 -30.691 1.00 83.12 430 VAL A CA 1
ATOM 3387 C C . VAL A 1 430 ? 26.906 22.389 -29.876 1.00 83.12 430 VAL A C 1
ATOM 3389 O O . VAL A 1 430 ? 26.082 23.250 -29.568 1.00 83.12 430 VAL A O 1
ATOM 3392 N N . ALA A 1 431 ? 28.205 22.525 -29.589 1.00 81.88 431 ALA A N 1
ATOM 3393 C CA . ALA A 1 431 ? 28.729 23.674 -28.849 1.00 81.88 431 ALA A CA 1
ATOM 3394 C C . ALA A 1 431 ? 28.404 25.018 -29.531 1.00 81.88 431 ALA A C 1
ATOM 3396 O O . ALA A 1 431 ? 27.987 25.959 -28.856 1.00 81.88 431 ALA A O 1
ATOM 3397 N N . TYR A 1 432 ? 28.521 25.087 -30.861 1.00 81.69 432 TYR A N 1
ATOM 3398 C CA . TYR A 1 432 ? 28.202 26.287 -31.637 1.00 81.69 432 TYR A CA 1
ATOM 3399 C C . TYR A 1 432 ? 26.716 26.666 -31.547 1.00 81.69 432 TYR A C 1
ATOM 3401 O O . TYR A 1 432 ? 26.380 27.822 -31.297 1.00 81.69 432 TYR A O 1
ATOM 3409 N N . THR A 1 433 ? 25.808 25.692 -31.674 1.00 76.38 433 THR A N 1
ATOM 3410 C CA . THR A 1 433 ? 24.354 25.954 -31.662 1.00 76.38 433 THR A CA 1
ATOM 3411 C C . THR A 1 433 ? 23.812 26.488 -30.333 1.00 76.38 433 THR A C 1
ATOM 3413 O O . THR A 1 433 ? 22.785 27.162 -30.330 1.00 76.38 433 THR A O 1
ATOM 3416 N N . PHE A 1 434 ? 24.481 26.217 -29.208 1.00 67.50 434 PHE A N 1
ATOM 3417 C CA . PHE A 1 434 ? 24.013 26.627 -27.877 1.00 67.50 434 PHE A CA 1
ATOM 3418 C C . PHE A 1 434 ? 24.705 27.876 -27.311 1.00 67.50 434 PHE A C 1
ATOM 3420 O O . PHE A 1 434 ? 24.276 28.365 -26.259 1.00 67.50 434 PHE A O 1
ATOM 3427 N N . GLN A 1 435 ? 25.732 28.399 -27.994 1.00 63.84 435 GLN A N 1
ATOM 3428 C CA . GLN A 1 435 ? 26.352 29.695 -27.687 1.00 63.84 435 GLN A CA 1
ATOM 3429 C C . GLN A 1 435 ? 25.510 30.895 -28.156 1.00 63.84 435 GLN A C 1
ATOM 3431 O O . GLN A 1 435 ? 25.685 31.987 -27.616 1.00 63.84 435 GLN A O 1
ATOM 3436 N N . GLY A 1 436 ? 24.584 30.689 -29.103 1.00 52.81 436 GLY A N 1
ATOM 3437 C CA . GLY A 1 436 ? 23.499 31.627 -29.428 1.00 52.81 436 GLY A CA 1
ATOM 3438 C C . GLY A 1 436 ? 22.353 31.568 -28.421 1.00 52.81 436 GLY A C 1
ATOM 3439 O O . GLY A 1 436 ? 21.729 32.628 -28.206 1.00 52.81 436 GLY A O 1
#

pLDDT: mean 85.01, std 8.36, range [44.62, 96.56]

Organism: NCBI:txid1294263